Protein AF-A0A2V3IUQ5-F1 (afdb_monomer_lite)

InterPro domains:
  IPR003808 Fe-S metabolism associated domain, SufE-like [PF02657] (2-99)
  IPR004506 tRNA-specific 2-thiouridylase MnmA-like [TIGR00420] (130-486)
  IPR004506 tRNA-specific 2-thiouridylase MnmA-like [cd01998] (131-486)
  IPR014729 Rossmann-like alpha/beta/alpha sandwich fold [G3DSA:3.40.50.620] (118-335)
  IPR023382 tRNA-specific 2-thiouridylase MnmA-like, central domain superfamily [G3DSA:2.30.30.280] (337-398)
  IPR046884 tRNA-specific 2-thiouridylase MnmA-like, central domain [PF20259] (332-394)
  IPR046885 tRNA-specific 2-thiouridylase MnmA-like, C-terminal domain [PF20258] (426-486)
  IPR051305 tRNA-specific 2-thiouridylase MnmA [PTHR43052] (112-488)

Organism: NCBI:txid448386

Radius of gyration: 26.71 Å; chains: 1; bounding box: 62×70×72 Å

pLDDT: mean 83.71, std 16.13, range [29.08, 98.5]

Foldseek 3Di:
DDADDPVPDDPVQFQPLAPWGKGKDWDADPVQAIAIHIDTPDPVLVVLSVCCRVVRGRNHLVVLLPDDLVVVCVVPVVPVVDDPSVSSSSNSVSVVNNVVSVVVVVVVCVVVVPDPCVLCVPLQPQAAFEEEQAQQLALLSLLLVVSNVSSNYHYAYEHEDQADCPQCVVPDDDLRVNRVVSSCQSCVLVVHDYHYDYCNVQLCVFQVVVCLVCLLVLFHADSLLSCVAPPQLNPCCVPPLVVGQAYEYSAQWDWDADPVLFTWIFFAPALFRTCVQSVQAHARVSSSRYDHSCNPDYPVVSLVSCVVSVRPCSVPDDQDDDPHQRPHDPVVSNCSSVNWDKAFEAEQQQRDTQGIDRFSSVAAFLDQPPPPGPPASKTFFWAFSPRRYTYIYRVLVPPQQQQFKFKFFQWDFNVRADDPQANDAQGWDWWWKDQDDGSDTFTWIWGHHDRGMIMIGTPHHDSGNTANTKIWTHHPNGTTGHITGTDDWDDLVPGDPNVNVVDDPPTGIRGDRD

Secondary structure (DSSP, 8-state):
-PPPPGGG--GGGBPTT-SS-EEEEEEE-TTS-EEEEEEESSHHHHHHHHHHHHHHTT--HHHHHH--HHHHHHHH-HHHHS-HHHHHHHHHHHHHHHHHHHHHHHHHHHHHT-STHHHHSSSTT-TT-EEEEE--SSHHHHHHHHHHHHTT-EEEEEEEE---TTTSTTSS--HHHHHHHHHHHHHHHHT---EEEE-HHHHIIIIIHHHHHHHHTT----HHHHIIIIIIIIIHHHHTGGGSSEEE---SEEEEEPTTS-EEEEE-S-TTT--HHHHTT--HHHHTTEE-GGGGS-HHHHHHHHHHTT-TTTTPPPP-S-TTTTTS-HHHHHHHHH----EEEEETTT--EEEEES-GGG--TT--TT---SSS--EEEEEETTTTEEEEES-TT-TT----EEEEEEEEETTSS--TT-SSTT-EEEEEEESSSSS--EEEEEEE-SSS-EEEEESS--TT--TTSEEEEE-TTSEEEEEEEEE-PPPGGGS-HHHHHHS-TT---EE---

Structure (mmCIF, N/CA/C/O backbone):
data_AF-A0A2V3IUQ5-F1
#
_entry.id   AF-A0A2V3IUQ5-F1
#
loop_
_atom_site.group_PDB
_atom_site.id
_atom_site.type_symbol
_atom_site.label_atom_id
_atom_site.label_alt_id
_atom_site.label_comp_id
_atom_site.label_asym_id
_atom_site.label_entity_id
_atom_site.label_seq_id
_atom_site.pdbx_PDB_ins_code
_atom_site.Cartn_x
_atom_site.Cartn_y
_atom_site.Cartn_z
_atom_site.occupancy
_atom_site.B_iso_or_equiv
_atom_site.auth_seq_id
_atom_site.auth_comp_id
_atom_site.auth_asym_id
_atom_site.auth_atom_id
_atom_site.pdbx_PDB_model_num
ATOM 1 N N . MET A 1 1 ? 34.284 15.620 28.499 1.00 46.22 1 MET A N 1
ATOM 2 C CA . MET A 1 1 ? 33.491 15.633 27.248 1.00 46.22 1 MET A CA 1
ATOM 3 C C . MET A 1 1 ? 33.871 14.416 26.424 1.00 46.22 1 MET A C 1
ATOM 5 O O . MET A 1 1 ? 35.060 14.185 26.243 1.00 46.22 1 MET A O 1
ATOM 9 N N . LYS A 1 2 ? 32.903 13.603 25.987 1.00 46.12 2 LYS A N 1
ATOM 10 C CA . LYS A 1 2 ? 33.182 12.488 25.072 1.00 46.12 2 LYS A CA 1
ATOM 11 C C . LYS A 1 2 ? 33.269 13.049 23.652 1.00 46.12 2 LYS A C 1
ATOM 13 O O . LYS A 1 2 ? 32.348 13.726 23.212 1.00 46.12 2 LYS A O 1
ATOM 18 N N . SER A 1 3 ? 34.375 12.793 22.957 1.00 55.50 3 SER A N 1
ATOM 19 C CA . SER A 1 3 ? 34.417 12.956 21.501 1.00 55.50 3 SER A CA 1
ATOM 20 C C . SER A 1 3 ? 33.402 11.997 20.891 1.00 55.50 3 SER A C 1
ATOM 22 O O . SER A 1 3 ? 33.331 10.840 21.315 1.00 55.50 3 SER A O 1
ATOM 24 N N . MET A 1 4 ? 32.653 12.459 19.892 1.00 62.66 4 MET A N 1
ATOM 25 C CA . MET A 1 4 ? 31.835 11.571 19.074 1.00 62.66 4 MET A CA 1
ATOM 26 C C . MET A 1 4 ? 32.762 10.497 18.478 1.00 62.66 4 MET A C 1
ATOM 28 O O . MET A 1 4 ? 33.828 10.831 17.952 1.00 62.66 4 MET A O 1
ATOM 32 N N . ARG A 1 5 ? 32.424 9.216 18.655 1.00 58.38 5 ARG A N 1
ATOM 33 C CA . ARG A 1 5 ? 33.221 8.094 18.131 1.00 58.38 5 ARG A CA 1
ATOM 34 C C . ARG A 1 5 ? 32.883 7.914 16.650 1.00 58.38 5 ARG A C 1
ATOM 36 O O . ARG A 1 5 ? 31.742 8.142 16.265 1.00 58.38 5 ARG A O 1
ATOM 43 N N . GLU A 1 6 ? 33.834 7.498 15.816 1.00 55.84 6 GLU A N 1
ATOM 44 C CA . GLU A 1 6 ? 33.566 7.278 14.379 1.00 55.84 6 GLU A CA 1
ATOM 45 C C . GLU A 1 6 ? 32.411 6.285 14.144 1.00 55.84 6 GLU A C 1
ATOM 47 O O . GLU A 1 6 ? 31.639 6.433 13.203 1.00 55.84 6 GLU A O 1
ATOM 52 N N . GLU A 1 7 ? 32.213 5.346 15.068 1.00 50.06 7 GLU A N 1
ATOM 53 C CA . GLU A 1 7 ? 31.132 4.353 15.063 1.00 50.06 7 GLU A CA 1
ATOM 54 C C . GLU A 1 7 ? 29.715 4.944 15.235 1.00 50.06 7 GLU A C 1
ATOM 56 O O . GLU A 1 7 ? 28.735 4.272 14.920 1.00 50.06 7 GLU A O 1
ATOM 61 N N . SER A 1 8 ? 29.573 6.187 15.717 1.00 57.25 8 SER A N 1
ATOM 62 C CA . SER A 1 8 ? 28.279 6.883 15.842 1.00 57.25 8 SER A CA 1
ATOM 63 C C . SER A 1 8 ? 27.970 7.836 14.675 1.00 57.25 8 SER A C 1
ATOM 65 O O . SER A 1 8 ? 26.952 8.539 14.687 1.00 57.25 8 SER A O 1
ATOM 67 N N . LEU A 1 9 ? 28.808 7.839 13.631 1.00 70.56 9 LEU A N 1
ATOM 68 C CA . LEU A 1 9 ? 28.544 8.536 12.374 1.00 70.56 9 LEU A CA 1
ATOM 69 C C . LEU A 1 9 ? 27.510 7.754 11.552 1.00 70.56 9 LEU A C 1
ATOM 71 O O . LEU A 1 9 ? 27.766 6.655 11.069 1.00 70.56 9 LEU A O 1
ATOM 75 N N . SER A 1 10 ? 26.330 8.338 11.357 1.00 74.19 10 SER A N 1
ATOM 76 C CA . SER A 1 10 ? 25.265 7.777 10.528 1.00 74.19 10 SER A CA 1
ATOM 77 C C . SER A 1 10 ? 24.744 8.837 9.553 1.00 74.19 10 SER A C 1
ATOM 79 O O . SER A 1 10 ? 24.886 10.039 9.807 1.00 74.19 10 SER A O 1
ATOM 81 N N . PRO A 1 11 ? 24.072 8.441 8.456 1.00 72.69 11 PRO A N 1
ATOM 82 C CA . PRO A 1 11 ? 23.383 9.397 7.592 1.00 72.69 11 PRO A CA 1
ATOM 83 C C . PRO A 1 11 ? 22.365 10.264 8.350 1.00 72.69 11 PRO A C 1
ATOM 85 O O . PRO A 1 11 ? 22.169 11.422 7.996 1.00 72.69 11 PRO A O 1
ATOM 88 N N . SER A 1 12 ? 21.762 9.738 9.425 1.00 75.56 12 SER A N 1
ATOM 89 C CA . SER A 1 12 ? 20.798 10.462 10.262 1.00 75.56 12 SER A CA 1
ATOM 90 C C . SER A 1 12 ? 21.431 11.507 11.188 1.00 75.56 12 SER A C 1
ATOM 92 O O . SER A 1 12 ? 20.748 12.447 11.594 1.00 75.56 12 SER A O 1
ATOM 94 N N . SER A 1 13 ? 22.725 11.408 11.511 1.00 82.06 13 SER A N 1
ATOM 95 C CA . SER A 1 13 ? 23.429 12.428 12.300 1.00 82.06 13 SER A CA 1
ATOM 96 C C . SER A 1 13 ? 24.030 13.552 11.452 1.00 82.06 13 SER A C 1
ATOM 98 O O . SER A 1 13 ? 24.544 14.508 12.021 1.00 82.06 13 SER A O 1
ATOM 100 N N . ARG A 1 14 ? 23.945 13.488 10.115 1.00 86.56 14 ARG A N 1
ATOM 101 C CA . ARG A 1 14 ? 24.527 14.491 9.209 1.00 86.56 14 ARG A CA 1
ATOM 102 C C . ARG A 1 14 ? 23.752 15.816 9.235 1.00 86.56 14 ARG A C 1
ATOM 104 O O . ARG A 1 14 ? 22.527 15.827 9.154 1.00 86.56 14 ARG A O 1
ATOM 111 N N . VAL A 1 15 ? 24.482 16.930 9.281 1.00 84.38 15 VAL A N 1
ATOM 112 C CA . VAL A 1 15 ? 23.936 18.292 9.195 1.00 84.38 15 VAL A CA 1
ATOM 113 C C . VAL A 1 15 ? 23.820 18.703 7.718 1.00 84.38 15 VAL A C 1
ATOM 115 O O . VAL A 1 15 ? 24.838 18.745 7.019 1.00 84.38 15 VAL A O 1
ATOM 118 N N . PRO A 1 16 ? 22.610 18.992 7.203 1.00 80.19 16 PRO A N 1
ATOM 119 C CA . PRO A 1 16 ? 22.432 19.457 5.829 1.00 80.19 16 PRO A CA 1
ATOM 120 C C . PRO A 1 16 ? 22.891 20.915 5.672 1.00 80.19 16 PRO A C 1
ATOM 122 O O . PRO A 1 16 ? 22.791 21.708 6.602 1.00 80.19 16 PRO A O 1
ATOM 125 N N . GLY A 1 17 ? 23.370 21.285 4.481 1.00 75.38 17 GLY A N 1
ATOM 126 C CA . GLY A 1 17 ? 23.761 22.670 4.165 1.00 75.38 17 GLY A CA 1
ATOM 127 C C . GLY A 1 17 ? 25.187 23.065 4.571 1.00 75.38 17 GLY A C 1
ATOM 128 O O . GLY A 1 17 ? 25.632 24.160 4.237 1.00 75.38 17 GLY A O 1
ATOM 129 N N . CYS A 1 18 ? 25.940 22.176 5.224 1.00 76.62 18 CYS A N 1
ATOM 130 C CA . CYS A 1 18 ? 27.370 22.366 5.461 1.00 76.62 18 CYS A CA 1
ATOM 131 C C . CYS A 1 18 ? 28.194 21.911 4.245 1.00 76.62 18 CYS A C 1
ATOM 133 O O . CYS A 1 18 ? 27.995 20.810 3.733 1.00 76.62 18 CYS A O 1
ATOM 135 N N . THR A 1 19 ? 29.162 22.726 3.811 1.00 77.25 19 THR A N 1
ATOM 136 C CA . THR A 1 19 ? 30.163 22.313 2.806 1.00 77.25 19 THR A CA 1
ATOM 137 C C . THR A 1 19 ? 31.063 21.192 3.338 1.00 77.25 19 THR A C 1
ATOM 139 O O . THR A 1 19 ? 31.490 20.327 2.581 1.00 77.25 19 THR A O 1
ATOM 142 N N . SER A 1 20 ? 31.345 21.205 4.644 1.00 80.69 20 SER A N 1
ATOM 143 C CA . SER A 1 20 ? 32.075 20.159 5.366 1.00 80.69 20 SER A CA 1
ATOM 144 C C . SER A 1 20 ? 31.164 18.993 5.752 1.00 80.69 20 SER A C 1
ATOM 146 O O . SER A 1 20 ? 29.973 19.194 6.008 1.00 80.69 20 SER A O 1
ATOM 148 N N . VAL A 1 21 ? 31.716 17.782 5.869 1.00 85.12 21 VAL A N 1
ATOM 149 C CA . VAL A 1 21 ? 30.995 16.658 6.476 1.00 85.12 21 VAL A CA 1
ATOM 150 C C . VAL A 1 21 ? 30.897 16.925 7.974 1.00 85.12 21 VAL A C 1
ATOM 152 O O . VAL A 1 21 ? 31.857 16.767 8.730 1.00 85.12 21 VAL A O 1
ATOM 155 N N . THR A 1 22 ? 29.722 17.385 8.392 1.00 84.81 22 THR A N 1
ATOM 156 C CA . THR A 1 22 ? 29.417 17.740 9.776 1.00 84.81 22 THR A CA 1
ATOM 157 C C . THR A 1 22 ? 28.297 16.852 10.297 1.00 84.81 22 THR A C 1
ATOM 159 O O . THR A 1 22 ? 27.279 16.659 9.632 1.00 84.81 22 THR A O 1
ATOM 162 N N . HIS A 1 23 ? 28.496 16.312 11.491 1.00 85.69 23 HIS A N 1
ATOM 163 C CA . HIS A 1 23 ? 27.546 15.474 12.198 1.00 85.69 23 HIS A CA 1
ATOM 164 C C . HIS A 1 23 ? 27.244 16.066 13.569 1.00 85.69 23 HIS A C 1
ATOM 166 O O . HIS A 1 23 ? 28.120 16.624 14.232 1.00 85.69 23 HIS A O 1
ATOM 172 N N . LEU A 1 24 ? 25.996 15.914 13.986 1.00 88.25 24 LEU A N 1
ATOM 173 C CA . LEU A 1 24 ? 25.467 16.413 15.239 1.00 88.25 24 LEU A CA 1
ATOM 174 C C . LEU A 1 24 ? 24.550 15.348 15.837 1.00 88.25 24 LEU A C 1
ATOM 176 O O . LEU A 1 24 ? 23.754 14.733 15.129 1.00 88.25 24 LEU A O 1
ATOM 180 N N . ILE A 1 25 ? 24.634 15.136 17.142 1.00 84.31 25 ILE A N 1
ATOM 181 C CA . ILE A 1 25 ? 23.712 14.323 17.931 1.00 84.31 25 ILE A CA 1
ATOM 182 C C . ILE A 1 25 ? 23.273 15.184 19.109 1.00 84.31 25 ILE A C 1
ATOM 184 O O . ILE A 1 25 ? 24.100 15.790 19.783 1.00 84.31 25 ILE A O 1
ATOM 188 N N . VAL A 1 26 ? 21.965 15.234 19.340 1.00 87.50 26 VAL A N 1
ATOM 189 C CA . VAL A 1 26 ? 21.362 15.986 20.441 1.00 87.50 26 VAL A CA 1
ATOM 190 C C . VAL A 1 26 ? 20.497 15.015 21.233 1.00 87.50 26 VAL A C 1
ATOM 192 O O . VAL A 1 26 ? 19.720 14.266 20.637 1.00 87.50 26 VAL A O 1
ATOM 195 N N . LYS A 1 27 ? 20.663 14.992 22.554 1.00 87.25 27 LYS A N 1
ATOM 196 C CA . LYS A 1 27 ? 19.913 14.148 23.496 1.00 87.25 27 LYS A CA 1
ATOM 197 C C . LYS A 1 27 ? 19.502 14.976 24.713 1.00 87.25 27 LYS A C 1
ATOM 199 O O . LYS A 1 27 ? 20.004 16.080 24.898 1.00 87.25 27 LYS A O 1
ATOM 204 N N . LEU A 1 28 ? 18.611 14.437 25.539 1.00 83.31 28 LEU A N 1
ATOM 205 C CA . LEU A 1 28 ? 18.339 14.963 26.877 1.00 83.31 28 LEU A CA 1
ATOM 206 C C . LEU A 1 28 ? 19.015 14.064 27.913 1.00 83.31 28 LEU A C 1
ATOM 208 O O . LEU A 1 28 ? 18.973 12.838 27.779 1.00 83.31 28 LEU A O 1
ATOM 212 N N . ASN A 1 29 ? 19.639 14.666 28.923 1.00 80.31 29 ASN A N 1
ATOM 213 C CA . ASN A 1 29 ? 20.117 13.940 30.096 1.00 80.31 29 ASN A CA 1
ATOM 214 C C . ASN A 1 29 ? 18.973 13.689 31.099 1.00 80.31 29 ASN A C 1
ATOM 216 O O . ASN A 1 29 ? 17.823 14.072 30.873 1.00 80.31 29 ASN A O 1
ATOM 220 N N . GLN A 1 30 ? 19.298 13.041 32.220 1.00 75.00 30 GLN A N 1
ATOM 221 C CA . GLN A 1 30 ? 18.337 12.730 33.287 1.00 75.00 30 GLN A CA 1
ATOM 222 C C . GLN A 1 30 ? 17.700 13.986 33.911 1.00 75.00 30 GLN A C 1
ATOM 224 O O . GLN A 1 30 ? 16.553 13.930 34.341 1.00 75.00 30 GLN A O 1
ATOM 229 N N . ASP A 1 31 ? 18.398 15.123 33.865 1.00 77.75 31 ASP A N 1
ATOM 230 C CA . ASP A 1 31 ? 17.940 16.419 34.381 1.00 77.75 31 ASP A CA 1
ATOM 231 C C . ASP A 1 31 ? 17.180 17.250 33.331 1.00 77.75 31 ASP A C 1
ATOM 233 O O . ASP A 1 31 ? 16.926 18.435 33.534 1.00 77.75 31 ASP A O 1
ATOM 237 N N . ASN A 1 32 ? 16.795 16.648 32.196 1.00 75.62 32 ASN A N 1
ATOM 238 C CA . ASN A 1 32 ? 16.107 17.321 31.088 1.00 75.62 32 ASN A CA 1
ATOM 239 C C . ASN A 1 32 ? 16.899 18.455 30.412 1.00 75.62 32 ASN A C 1
ATOM 241 O O . ASN A 1 32 ? 16.319 19.271 29.689 1.00 75.62 32 ASN A O 1
ATOM 245 N N . CYS A 1 33 ? 18.213 18.475 30.591 1.00 84.25 33 CYS A N 1
ATOM 246 C CA . CYS A 1 33 ? 19.106 19.394 29.912 1.00 84.25 33 CYS A CA 1
ATOM 247 C C . CYS A 1 33 ? 19.687 18.769 28.640 1.00 84.25 33 CYS A C 1
ATOM 249 O O . CYS A 1 33 ? 19.825 17.548 28.518 1.00 84.25 33 CYS A O 1
ATOM 251 N N . ILE A 1 34 ? 20.061 19.616 27.684 1.00 87.44 34 ILE A N 1
ATOM 252 C CA . ILE A 1 34 ? 20.559 19.172 26.384 1.00 87.44 34 ILE A CA 1
ATOM 253 C C . ILE A 1 34 ? 21.988 18.618 26.490 1.00 87.44 34 ILE A C 1
ATOM 255 O O . ILE A 1 34 ? 22.902 19.276 26.985 1.00 87.44 34 ILE A O 1
ATOM 259 N N . GLU A 1 35 ? 22.217 17.434 25.927 1.00 87.88 35 GLU A N 1
ATOM 260 C CA . GLU A 1 35 ? 23.543 16.900 25.627 1.00 87.88 35 GLU A CA 1
ATOM 261 C C . GLU A 1 35 ? 23.806 16.944 24.123 1.00 87.88 35 GLU A C 1
ATOM 263 O O . GLU A 1 35 ? 22.976 16.513 23.323 1.00 87.88 35 GLU A O 1
ATOM 268 N N . ILE A 1 36 ? 24.976 17.458 23.740 1.00 87.44 36 ILE A N 1
ATOM 269 C CA . ILE A 1 36 ? 25.364 17.672 22.348 1.00 87.44 36 ILE A CA 1
ATOM 270 C C . ILE A 1 36 ? 26.665 16.920 22.110 1.00 87.44 36 ILE A C 1
ATOM 272 O O . ILE A 1 36 ? 27.656 17.144 22.805 1.00 87.44 36 ILE A O 1
ATOM 276 N N . GLU A 1 37 ? 26.668 16.063 21.100 1.00 87.38 37 GLU A N 1
ATOM 277 C CA . GLU A 1 37 ? 27.880 15.490 20.528 1.00 87.38 37 GLU A CA 1
ATOM 278 C C . GLU A 1 37 ? 27.982 15.942 19.075 1.00 87.38 37 GLU A C 1
ATOM 280 O O . GLU A 1 37 ? 26.983 16.008 18.357 1.00 87.38 37 GLU A O 1
ATOM 285 N N . GLY A 1 38 ? 29.187 16.275 18.630 1.00 84.69 38 GLY A N 1
ATOM 286 C CA . GLY A 1 38 ? 29.388 16.806 17.295 1.00 84.69 38 GLY A CA 1
ATOM 287 C C . GLY A 1 38 ? 30.734 16.413 16.711 1.00 84.69 38 GLY A C 1
ATOM 288 O O . GLY A 1 38 ? 31.726 16.278 17.428 1.00 84.69 38 GLY A O 1
ATOM 289 N N . TYR A 1 39 ? 30.764 16.251 15.393 1.00 86.50 39 TYR A N 1
ATOM 290 C CA . TYR A 1 39 ? 31.968 15.982 14.618 1.00 86.50 39 TYR A CA 1
ATOM 291 C C . TYR A 1 39 ? 31.963 16.799 13.329 1.00 86.50 39 TYR A C 1
ATOM 293 O O . TYR A 1 39 ? 30.921 16.989 12.705 1.00 86.50 39 TYR A O 1
ATOM 301 N N . SER A 1 40 ? 33.136 17.246 12.887 1.00 84.50 40 SER A N 1
ATOM 302 C CA . SER A 1 40 ? 33.307 17.739 11.523 1.00 84.50 40 SER A CA 1
ATOM 303 C C . SER A 1 40 ? 34.688 17.385 10.986 1.00 84.50 40 SER A C 1
ATOM 305 O O . SER A 1 40 ? 35.680 17.457 11.709 1.00 84.50 40 SER A O 1
ATOM 307 N N . ASP A 1 41 ? 34.773 17.062 9.701 1.00 82.44 41 ASP A N 1
ATOM 308 C CA . ASP A 1 41 ? 36.044 16.856 9.000 1.00 82.44 41 ASP A CA 1
ATOM 309 C C . ASP A 1 41 ? 36.868 18.159 8.861 1.00 82.44 41 ASP A C 1
ATOM 311 O O . ASP A 1 41 ? 38.096 18.134 8.983 1.00 82.44 41 ASP A O 1
ATOM 315 N N . ALA A 1 42 ? 36.221 19.323 8.738 1.00 82.31 42 ALA A N 1
ATOM 316 C CA . ALA A 1 42 ? 36.876 20.627 8.607 1.00 82.31 42 ALA A CA 1
ATOM 317 C C . ALA A 1 42 ? 37.276 21.270 9.953 1.00 82.31 42 ALA A C 1
ATOM 319 O O . ALA A 1 42 ? 36.481 21.353 10.890 1.00 82.31 42 ALA A O 1
ATOM 320 N N . ARG A 1 43 ? 38.506 21.806 10.037 1.00 79.75 43 ARG A N 1
ATOM 321 C CA . ARG A 1 43 ? 39.077 22.400 11.271 1.00 79.75 43 ARG A CA 1
ATOM 322 C C . ARG A 1 43 ? 38.272 23.589 11.813 1.00 79.75 43 ARG A C 1
ATOM 324 O O . ARG A 1 43 ? 38.042 23.663 13.013 1.00 79.75 43 ARG A O 1
ATOM 331 N N . ILE A 1 44 ? 37.823 24.491 10.939 1.00 78.12 44 ILE A N 1
ATOM 332 C CA . ILE A 1 44 ? 37.037 25.671 11.343 1.00 78.12 44 ILE A CA 1
ATOM 333 C C . ILE A 1 44 ? 35.636 25.244 11.795 1.00 78.12 44 ILE A C 1
ATOM 335 O O . ILE A 1 44 ? 35.192 25.657 12.861 1.00 78.12 44 ILE A O 1
ATOM 339 N N . SER A 1 45 ? 34.975 24.355 11.045 1.00 80.44 45 SER A N 1
ATOM 340 C CA . SER A 1 45 ? 33.665 23.808 11.420 1.00 80.44 45 SER A CA 1
ATOM 341 C C . SER A 1 45 ? 33.708 23.076 12.764 1.00 80.44 45 SER A C 1
ATOM 343 O O . SER A 1 45 ? 32.772 23.205 13.545 1.00 80.44 45 SER A O 1
ATOM 345 N N . ARG A 1 46 ? 34.808 22.375 13.087 1.00 81.75 46 ARG A N 1
ATOM 346 C CA . ARG A 1 46 ? 35.034 21.810 14.431 1.00 81.75 46 ARG A CA 1
ATOM 347 C C . ARG A 1 46 ? 35.083 22.882 15.518 1.00 81.75 46 ARG A C 1
ATOM 349 O O . ARG A 1 46 ? 34.473 22.690 16.563 1.00 81.75 46 ARG A O 1
ATOM 356 N N . GLY A 1 47 ? 35.779 23.994 15.276 1.00 80.56 47 GLY A N 1
ATOM 357 C CA . GLY A 1 47 ? 35.840 25.120 16.214 1.00 80.56 47 GLY A CA 1
ATOM 358 C C . GLY A 1 47 ? 34.472 25.767 16.446 1.00 80.56 47 GLY A C 1
ATOM 359 O O . GLY A 1 47 ? 34.074 25.975 17.586 1.00 80.56 47 GLY A O 1
ATOM 360 N N . LEU A 1 48 ? 33.709 26.003 15.375 1.00 78.62 48 LEU A N 1
ATOM 361 C CA . LEU A 1 48 ? 32.351 26.556 15.468 1.00 78.62 48 LEU A CA 1
ATOM 362 C C . LEU A 1 48 ? 31.385 25.600 16.179 1.00 78.62 48 LEU A C 1
ATOM 364 O O . LEU A 1 48 ? 30.583 26.017 17.007 1.00 78.62 48 LEU A O 1
ATOM 368 N N . LEU A 1 49 ? 31.491 24.300 15.903 1.00 81.44 49 LEU A N 1
ATOM 369 C CA . LEU A 1 49 ? 30.717 23.272 16.589 1.00 81.44 49 LEU A CA 1
ATOM 370 C C . LEU A 1 49 ? 31.054 23.212 18.084 1.00 81.44 49 LEU A C 1
ATOM 372 O O . LEU A 1 49 ? 30.154 23.046 18.902 1.00 81.44 49 LEU A O 1
ATOM 376 N N . ALA A 1 50 ? 32.324 23.409 18.450 1.00 81.12 50 ALA A N 1
ATOM 377 C CA . ALA A 1 50 ? 32.741 23.482 19.845 1.00 81.12 50 ALA A CA 1
ATOM 378 C C . ALA A 1 50 ? 32.098 24.664 20.588 1.00 81.12 50 ALA A C 1
ATOM 380 O O . ALA A 1 50 ? 31.778 24.500 21.758 1.00 81.12 50 ALA A O 1
ATOM 381 N N . LEU A 1 51 ? 31.831 25.801 19.931 1.00 80.06 51 LEU A N 1
ATOM 382 C CA . LEU A 1 51 ? 31.108 26.920 20.557 1.00 80.06 51 LEU A CA 1
ATOM 383 C C . LEU A 1 51 ? 29.695 26.512 20.983 1.00 80.06 51 LEU A C 1
ATOM 385 O O . LEU A 1 51 ? 29.290 26.801 22.103 1.00 80.06 51 LEU A O 1
ATOM 389 N N . PHE A 1 52 ? 28.966 25.787 20.132 1.00 82.50 52 PHE A N 1
ATOM 390 C CA . PHE A 1 52 ? 27.628 25.302 20.477 1.00 82.50 52 PHE A CA 1
ATOM 391 C C . PHE A 1 52 ? 27.659 24.178 21.505 1.00 82.50 52 PHE A C 1
ATOM 393 O O . PHE A 1 52 ? 26.846 24.167 22.423 1.00 82.50 52 PHE A O 1
ATOM 400 N N . VAL A 1 53 ? 28.608 23.246 21.385 1.00 80.31 53 VAL A N 1
ATOM 401 C CA . VAL A 1 53 ? 28.764 22.183 22.381 1.00 80.31 53 VAL A CA 1
ATOM 402 C C . VAL A 1 53 ? 29.145 22.780 23.734 1.00 80.31 53 VAL A C 1
ATOM 404 O O . VAL A 1 53 ? 28.619 22.344 24.737 1.00 80.31 53 VAL A O 1
ATOM 407 N N . ILE A 1 54 ? 30.020 23.779 23.814 1.00 80.50 54 ILE A N 1
ATOM 408 C CA . ILE A 1 54 ? 30.396 24.376 25.104 1.00 80.50 54 ILE A CA 1
ATOM 409 C C . ILE A 1 54 ? 29.275 25.277 25.634 1.00 80.50 54 ILE A C 1
ATOM 411 O O . ILE A 1 54 ? 28.963 25.219 26.818 1.00 80.50 54 ILE A O 1
ATOM 415 N N . GLY A 1 55 ? 28.670 26.090 24.767 1.00 80.38 55 GLY A N 1
ATOM 416 C CA . GLY A 1 55 ? 27.705 27.115 25.161 1.00 80.38 55 GLY A CA 1
ATOM 417 C C . GLY A 1 55 ? 26.296 26.601 25.445 1.00 80.38 55 GLY A C 1
ATOM 418 O O . GLY A 1 55 ? 25.588 27.231 26.219 1.00 80.38 55 GLY A O 1
ATOM 419 N N . LEU A 1 56 ? 25.882 25.482 24.838 1.00 83.50 56 LEU A N 1
ATOM 420 C CA . LEU A 1 56 ? 24.515 24.948 24.960 1.00 83.50 56 LEU A CA 1
ATOM 421 C C . LEU A 1 56 ? 24.447 23.581 25.640 1.00 83.50 56 LEU A C 1
ATOM 423 O O . LEU A 1 56 ? 23.356 23.056 25.876 1.00 83.50 56 LEU A O 1
ATOM 427 N N . HIS A 1 57 ? 25.591 22.977 25.962 1.00 80.81 57 HIS A N 1
ATOM 428 C CA . HIS A 1 57 ? 25.594 21.743 26.731 1.00 80.81 57 HIS A CA 1
ATOM 429 C C . HIS A 1 57 ? 25.103 22.009 28.149 1.00 80.81 57 HIS A C 1
ATOM 431 O O . HIS A 1 57 ? 25.593 22.892 28.845 1.00 80.81 57 HIS A O 1
ATOM 437 N N . ARG A 1 58 ? 24.140 21.190 28.570 1.00 82.31 58 ARG A N 1
ATOM 438 C CA . ARG A 1 58 ? 23.399 21.284 29.829 1.00 82.31 58 ARG A CA 1
ATOM 439 C C . ARG A 1 58 ? 22.469 22.497 29.959 1.00 82.31 58 ARG A C 1
ATOM 441 O O . ARG A 1 58 ? 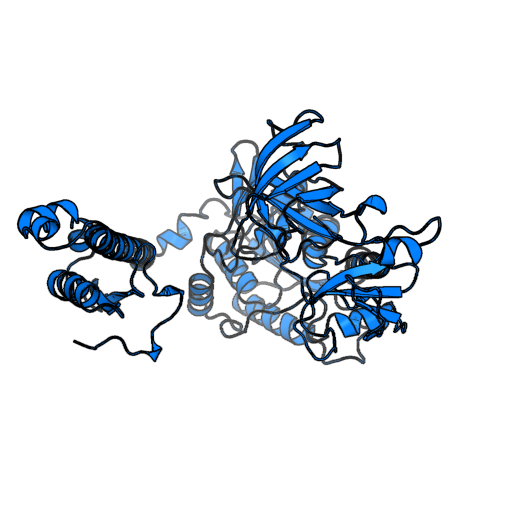21.927 22.705 31.041 1.00 82.31 58 ARG A O 1
ATOM 448 N N . CYS A 1 59 ? 22.212 23.239 28.883 1.00 86.31 59 CYS A N 1
ATOM 449 C CA . CYS A 1 59 ? 21.148 24.244 28.868 1.00 86.31 59 CYS A CA 1
ATOM 450 C C . CYS A 1 59 ? 19.759 23.595 28.804 1.00 86.31 59 CYS A C 1
ATOM 452 O O . CYS A 1 59 ? 19.611 22.441 28.376 1.00 86.31 59 CYS A O 1
ATOM 454 N N . SER A 1 60 ? 18.740 24.357 29.210 1.00 87.25 60 SER A N 1
ATOM 455 C CA . SER A 1 60 ? 17.347 23.968 29.007 1.00 87.25 60 SER A CA 1
ATOM 456 C C . SER A 1 60 ? 17.001 23.957 27.513 1.00 87.25 60 SER A C 1
ATOM 458 O O . SER A 1 60 ? 17.667 24.594 26.689 1.00 87.25 60 SER A O 1
ATOM 460 N N . THR A 1 61 ? 15.951 23.222 27.146 1.00 85.44 61 THR A N 1
ATOM 461 C CA . THR A 1 61 ? 15.465 23.190 25.761 1.00 85.44 61 THR A CA 1
ATOM 462 C C . THR A 1 61 ? 14.982 24.561 25.297 1.00 85.44 61 THR A C 1
ATOM 464 O O . THR A 1 61 ? 15.289 24.962 24.176 1.00 85.44 61 THR A O 1
ATOM 467 N N . GLU A 1 62 ? 14.335 25.313 26.186 1.00 85.50 62 GLU A N 1
ATOM 468 C CA . GLU A 1 62 ? 13.872 26.675 25.934 1.00 85.50 62 GLU A CA 1
ATOM 469 C C . GLU A 1 62 ? 15.038 27.626 25.621 1.00 85.50 62 GLU A C 1
ATOM 471 O O . GLU A 1 62 ? 14.992 28.361 24.633 1.00 85.50 62 GLU A O 1
ATOM 476 N N . ASP A 1 63 ? 16.117 27.568 26.404 1.00 84.62 63 ASP A N 1
ATOM 477 C CA . ASP A 1 63 ? 17.279 28.440 26.208 1.00 84.62 63 ASP A CA 1
ATOM 478 C C . ASP A 1 63 ? 18.002 28.134 24.895 1.00 84.62 63 ASP A C 1
ATOM 480 O O . ASP A 1 63 ? 18.377 29.049 24.165 1.00 84.62 63 ASP A O 1
ATOM 484 N N . ALA A 1 64 ? 18.137 26.856 24.528 1.00 86.06 64 ALA A N 1
ATOM 485 C CA . ALA A 1 64 ? 18.759 26.475 23.258 1.00 86.06 64 ALA A CA 1
ATOM 486 C C . ALA A 1 64 ? 17.936 26.898 22.027 1.00 86.06 64 ALA A C 1
ATOM 488 O O . ALA A 1 64 ? 18.499 27.131 20.951 1.00 86.06 64 ALA A O 1
ATOM 489 N N . LEU A 1 65 ? 16.610 27.005 22.162 1.00 87.75 65 LEU A N 1
ATOM 490 C CA . LEU A 1 65 ? 15.722 27.465 21.092 1.00 87.75 65 LEU A CA 1
ATOM 491 C C . LEU A 1 65 ? 15.698 28.987 20.928 1.00 87.75 65 LEU A C 1
ATOM 493 O O . LEU A 1 65 ? 15.340 29.449 19.846 1.00 87.75 65 LEU A O 1
ATOM 497 N N . LYS A 1 66 ? 16.100 29.745 21.954 1.00 88.38 66 LYS A N 1
ATOM 498 C CA . LYS A 1 66 ? 16.198 31.214 21.912 1.00 88.38 66 LYS A CA 1
ATOM 499 C C . LYS A 1 66 ? 17.464 31.727 21.227 1.00 88.38 66 LYS A C 1
ATOM 501 O O . LYS A 1 66 ? 17.512 32.891 20.858 1.00 88.38 66 LYS A O 1
ATOM 506 N N . VAL A 1 67 ? 18.481 30.883 21.053 1.00 85.00 67 VAL A N 1
ATOM 507 C CA . VAL A 1 67 ? 19.751 31.289 20.435 1.00 85.00 67 VAL A CA 1
ATOM 508 C C . VAL A 1 67 ? 19.546 31.659 18.968 1.00 85.00 67 VAL A C 1
ATOM 510 O O . VAL A 1 67 ? 19.083 30.834 18.176 1.00 85.00 67 VAL A O 1
ATOM 513 N N . ASP A 1 68 ? 19.974 32.858 18.584 1.00 83.25 68 ASP A N 1
ATOM 514 C CA . ASP A 1 68 ? 19.991 33.310 17.195 1.00 83.25 68 ASP A CA 1
ATOM 515 C C . ASP A 1 68 ? 21.430 33.329 16.646 1.00 83.25 68 ASP A C 1
ATOM 517 O O . ASP A 1 68 ? 22.361 33.865 17.254 1.00 83.25 68 ASP A O 1
ATOM 521 N N . ALA A 1 69 ? 21.631 32.729 15.468 1.00 79.88 69 ALA A N 1
ATOM 522 C CA . ALA A 1 69 ? 22.930 32.736 14.799 1.00 79.88 69 ALA A CA 1
ATOM 523 C C . ALA A 1 69 ? 23.368 34.153 14.397 1.00 79.88 69 ALA A C 1
ATOM 525 O O . ALA A 1 69 ? 24.561 34.437 14.410 1.00 79.88 69 ALA A O 1
ATOM 526 N N . SER A 1 70 ? 22.435 35.032 14.028 1.00 78.00 70 SER A N 1
ATOM 527 C CA . SER A 1 70 ? 22.717 36.415 13.637 1.00 78.00 70 SER A CA 1
ATOM 528 C C . SER A 1 70 ? 23.207 37.259 14.814 1.00 78.00 70 SER A C 1
ATOM 530 O O . SER A 1 70 ? 24.190 37.982 14.662 1.00 78.00 70 SER A O 1
ATOM 532 N N . GLU A 1 71 ? 22.618 37.089 15.999 1.00 80.00 71 GLU A N 1
ATOM 533 C CA . GLU A 1 71 ? 23.073 37.741 17.232 1.00 80.00 71 GLU A CA 1
ATOM 534 C C . GLU A 1 71 ? 24.463 37.245 17.644 1.00 80.00 71 GLU A C 1
ATOM 536 O O . GLU A 1 71 ? 25.346 38.043 17.963 1.00 80.00 71 GLU A O 1
ATOM 541 N N . LEU A 1 72 ? 24.703 35.932 17.550 1.00 75.94 72 LEU A N 1
ATOM 542 C CA . LEU A 1 72 ? 26.011 35.344 17.842 1.00 75.94 72 LEU A CA 1
ATOM 543 C C . LEU A 1 72 ? 27.093 35.836 16.869 1.00 75.94 72 LEU A C 1
ATOM 545 O O . LEU A 1 72 ? 28.228 36.085 17.275 1.00 75.94 72 LEU A O 1
ATOM 549 N N . LEU A 1 73 ? 26.754 36.012 15.591 1.00 74.94 73 LEU A N 1
ATOM 550 C CA . LEU A 1 73 ? 27.663 36.563 14.582 1.00 74.94 73 LEU A CA 1
ATOM 551 C C . LEU A 1 73 ? 27.949 38.052 14.813 1.00 74.94 73 LEU A C 1
ATOM 553 O O . LEU A 1 73 ? 29.100 38.466 14.674 1.00 74.94 73 LEU A O 1
ATOM 557 N N . ALA A 1 74 ? 26.940 38.837 15.201 1.00 76.12 74 ALA A N 1
ATOM 558 C CA . ALA A 1 74 ? 27.100 40.252 15.530 1.00 76.12 74 ALA A CA 1
ATOM 559 C C . ALA A 1 74 ? 27.973 40.462 16.780 1.00 76.12 74 ALA A C 1
ATOM 561 O O . ALA A 1 74 ? 28.791 41.376 16.816 1.00 76.12 74 ALA A O 1
ATOM 562 N N . ALA A 1 75 ? 27.856 39.581 17.778 1.00 75.75 75 ALA A N 1
ATOM 563 C CA . ALA A 1 75 ? 28.594 39.680 19.037 1.00 75.75 75 ALA A CA 1
ATOM 564 C C . ALA A 1 75 ? 30.075 39.258 18.952 1.00 75.75 75 ALA A C 1
ATOM 566 O O . ALA A 1 75 ? 30.838 39.515 19.880 1.00 75.75 75 ALA A O 1
ATOM 567 N N . THR A 1 76 ? 30.493 38.579 17.878 1.00 72.56 76 THR A N 1
ATOM 568 C CA . THR A 1 76 ? 31.801 37.893 17.814 1.00 72.56 76 THR A CA 1
ATOM 569 C C . THR A 1 76 ? 32.746 38.418 16.734 1.00 72.56 76 THR A C 1
ATOM 571 O O . THR A 1 76 ? 33.861 37.910 16.629 1.00 72.56 76 THR A O 1
ATOM 574 N N . ALA A 1 77 ? 32.315 39.380 15.905 1.00 72.56 77 ALA A N 1
ATOM 575 C CA . ALA A 1 77 ? 33.042 39.859 14.714 1.00 72.56 77 ALA A CA 1
ATOM 576 C C . ALA A 1 77 ? 33.511 38.734 13.755 1.00 72.56 77 ALA A C 1
ATOM 578 O O . ALA A 1 77 ? 34.312 38.949 12.843 1.00 72.56 77 ALA A O 1
ATOM 579 N N . LEU A 1 78 ? 32.970 37.517 13.911 1.00 73.31 78 LEU A N 1
ATOM 580 C CA . LEU A 1 78 ? 33.259 36.355 13.071 1.00 73.31 78 LEU A CA 1
ATOM 581 C C . LEU A 1 78 ? 33.060 36.651 11.571 1.00 73.31 78 LEU A C 1
ATOM 583 O O . LEU A 1 78 ? 33.923 36.241 10.790 1.00 73.31 78 LEU A O 1
ATOM 587 N N . PRO A 1 79 ? 32.006 37.378 11.136 1.00 73.50 79 PRO A N 1
ATOM 588 C CA . PRO A 1 79 ? 31.792 37.680 9.720 1.00 73.50 79 PRO A CA 1
ATOM 589 C C . PRO A 1 79 ? 32.940 38.417 9.023 1.00 73.50 79 PRO A C 1
ATOM 591 O O . PRO A 1 79 ? 33.114 38.261 7.818 1.00 73.50 79 PRO A O 1
ATOM 594 N N . GLU A 1 80 ? 33.740 39.182 9.766 1.00 76.81 80 GLU A N 1
ATOM 595 C CA . GLU A 1 80 ? 34.878 39.933 9.222 1.00 76.81 80 GLU A CA 1
ATOM 596 C C . GLU A 1 80 ? 36.105 39.035 8.999 1.00 76.81 80 GLU A C 1
ATOM 598 O O . GLU A 1 80 ? 36.989 39.356 8.208 1.00 76.81 80 GLU A O 1
ATOM 603 N N . THR A 1 81 ? 36.145 37.873 9.663 1.00 68.94 81 THR A N 1
ATOM 604 C CA . THR A 1 81 ? 37.310 36.973 9.679 1.00 68.94 81 THR A CA 1
ATOM 605 C C . THR A 1 81 ? 37.083 35.683 8.881 1.00 68.94 81 THR A C 1
ATOM 607 O O . THR A 1 81 ? 38.033 35.077 8.377 1.00 68.94 81 THR A O 1
ATOM 610 N N . ILE A 1 82 ? 35.831 35.226 8.737 1.00 72.75 82 ILE A N 1
ATOM 611 C CA . ILE A 1 82 ? 35.486 33.993 8.014 1.00 72.75 82 ILE A CA 1
ATOM 612 C C . ILE A 1 82 ? 34.567 34.257 6.813 1.00 72.75 82 ILE A C 1
ATOM 614 O O . ILE A 1 82 ? 33.548 34.920 6.910 1.00 72.75 82 ILE A O 1
ATOM 618 N N . GLY A 1 83 ? 34.917 33.678 5.660 1.00 71.25 83 GLY A N 1
ATOM 619 C CA . GLY A 1 83 ? 34.148 33.829 4.418 1.00 71.25 83 GLY A CA 1
ATOM 620 C C . GLY A 1 83 ? 32.688 33.356 4.504 1.00 71.25 83 GLY A C 1
ATOM 621 O O . GLY A 1 83 ? 32.358 32.447 5.267 1.00 71.25 83 GLY A O 1
ATOM 622 N N . SER A 1 84 ? 31.832 33.938 3.658 1.00 68.81 84 SER A N 1
ATOM 623 C CA . SER A 1 84 ? 30.365 33.797 3.670 1.00 68.81 84 SER A CA 1
ATOM 624 C C . SER A 1 84 ? 29.847 32.354 3.689 1.00 68.81 84 SER A C 1
ATOM 626 O O . SER A 1 84 ? 28.928 32.046 4.443 1.00 68.81 84 SER A O 1
ATOM 628 N N . SER A 1 85 ? 30.474 31.434 2.950 1.00 66.25 85 SER A N 1
ATOM 629 C CA . SER A 1 85 ? 30.097 30.010 2.945 1.00 66.25 85 SER A CA 1
ATOM 630 C C . SER A 1 85 ? 30.235 29.335 4.317 1.00 66.25 85 SER A C 1
ATOM 632 O O . SER A 1 85 ? 29.469 28.434 4.658 1.00 66.25 85 SER A O 1
ATOM 634 N N . ARG A 1 86 ? 31.186 29.788 5.142 1.00 70.19 86 ARG A N 1
ATOM 635 C CA . ARG A 1 86 ? 31.430 29.259 6.493 1.00 70.19 86 ARG A CA 1
ATOM 636 C C . ARG A 1 86 ? 30.430 29.810 7.508 1.00 70.19 86 ARG A C 1
ATOM 638 O O . ARG A 1 86 ? 30.020 29.081 8.408 1.00 70.19 86 ARG A O 1
ATOM 645 N N . ILE A 1 87 ? 29.979 31.047 7.309 1.00 72.25 87 ILE A N 1
ATOM 646 C CA . ILE A 1 87 ? 28.895 31.667 8.082 1.00 72.25 87 ILE A CA 1
ATOM 647 C C . ILE A 1 87 ? 27.586 30.890 7.868 1.00 72.25 87 ILE A C 1
ATOM 649 O O . ILE A 1 87 ? 26.885 30.566 8.827 1.00 72.25 87 ILE A O 1
ATOM 653 N N . THR A 1 88 ? 27.296 30.487 6.626 1.00 75.19 88 THR A N 1
ATOM 654 C CA . THR A 1 88 ? 26.143 29.625 6.314 1.00 75.19 88 THR A CA 1
ATOM 655 C C . THR A 1 88 ? 26.223 28.271 7.026 1.00 75.19 88 THR A C 1
ATOM 657 O O . THR A 1 88 ? 25.204 27.744 7.478 1.00 75.19 88 THR A O 1
ATOM 660 N N . GLY A 1 89 ? 27.433 27.724 7.185 1.00 77.31 89 GLY A N 1
ATOM 661 C CA . GLY A 1 89 ? 27.674 26.498 7.947 1.00 77.31 89 GLY A CA 1
ATOM 662 C C . GLY A 1 89 ? 27.279 26.621 9.421 1.00 77.31 89 GLY A C 1
ATOM 663 O O . GLY A 1 89 ? 26.617 25.726 9.941 1.00 77.31 89 GLY A O 1
ATOM 664 N N . LEU A 1 90 ? 27.602 27.744 10.072 1.00 79.56 90 LEU A N 1
ATOM 665 C CA . LEU A 1 90 ? 27.212 28.021 11.462 1.00 79.56 90 LEU A CA 1
ATOM 666 C C . LEU A 1 90 ? 25.686 28.025 11.630 1.00 79.56 90 LEU A C 1
ATOM 668 O O . LEU A 1 90 ? 25.149 27.336 12.498 1.00 79.56 90 LEU A O 1
ATOM 672 N N . ALA A 1 91 ? 24.988 28.755 10.756 1.00 80.81 91 ALA A N 1
ATOM 673 C CA . ALA A 1 91 ? 23.530 28.822 10.768 1.00 80.81 91 ALA A CA 1
ATOM 674 C C . ALA A 1 91 ? 22.886 27.452 10.492 1.00 80.81 91 ALA A C 1
ATOM 676 O O . ALA A 1 91 ? 21.854 27.122 11.075 1.00 80.81 91 ALA A O 1
ATOM 677 N N . SER A 1 92 ? 23.506 26.636 9.635 1.00 83.19 92 SER A N 1
ATOM 678 C CA . SER A 1 92 ? 23.038 25.279 9.327 1.00 83.19 92 SER A CA 1
ATOM 679 C C . SER A 1 92 ? 23.168 24.342 10.531 1.00 83.19 92 SER A C 1
ATOM 681 O O . SER A 1 92 ? 22.225 23.612 10.839 1.00 83.19 92 SER A O 1
ATOM 683 N N . ILE A 1 93 ? 24.288 24.415 11.263 1.00 85.50 93 ILE A N 1
ATOM 684 C CA . ILE A 1 93 ? 24.506 23.648 12.500 1.00 85.50 93 ILE A CA 1
ATOM 685 C C . ILE A 1 93 ? 23.483 24.044 13.568 1.00 85.50 93 ILE A C 1
ATOM 687 O O . ILE A 1 93 ? 22.842 23.162 14.139 1.00 85.50 93 ILE A O 1
ATOM 691 N N . LEU A 1 94 ? 23.280 25.346 13.805 1.00 87.06 94 LEU A N 1
ATOM 692 C CA . LEU A 1 94 ? 22.316 25.814 14.806 1.00 87.06 94 LEU A CA 1
ATOM 693 C C . LEU A 1 94 ? 20.878 25.423 14.442 1.00 87.06 94 LEU A C 1
ATOM 695 O O . LEU A 1 94 ? 20.133 24.939 15.291 1.00 87.06 94 LEU A O 1
ATOM 699 N N . ARG A 1 95 ? 20.489 25.568 13.171 1.00 86.94 95 ARG A N 1
ATOM 700 C CA . ARG A 1 95 ? 19.146 25.202 12.703 1.00 86.94 95 ARG A CA 1
ATOM 701 C C . ARG A 1 95 ? 18.869 23.713 12.886 1.00 86.94 95 ARG A C 1
ATOM 703 O O . ARG A 1 95 ? 17.780 23.341 13.323 1.00 86.94 95 ARG A O 1
ATOM 710 N N . GLU A 1 96 ? 19.841 22.865 12.561 1.00 87.62 96 GLU A N 1
ATOM 711 C CA . GLU A 1 96 ? 19.719 21.418 12.740 1.00 87.62 96 GLU A CA 1
ATOM 712 C C . GLU A 1 96 ? 19.704 21.031 14.229 1.00 87.62 96 GLU A C 1
ATOM 714 O O . GLU A 1 96 ? 18.915 20.172 14.624 1.00 87.62 96 GLU A O 1
ATOM 719 N N . LEU A 1 97 ? 20.489 21.710 15.074 1.00 88.38 97 LEU A N 1
ATOM 720 C CA . LEU A 1 97 ? 20.432 21.567 16.533 1.00 88.38 97 LEU A CA 1
ATOM 721 C C . LEU A 1 97 ? 19.029 21.885 17.053 1.00 88.38 97 LEU A C 1
ATOM 723 O O . LEU A 1 97 ? 18.406 21.043 17.696 1.00 88.38 97 LEU A O 1
ATOM 727 N N . GLN A 1 98 ? 18.496 23.059 16.719 1.00 88.62 98 GLN A N 1
ATOM 728 C CA . GLN A 1 98 ? 17.177 23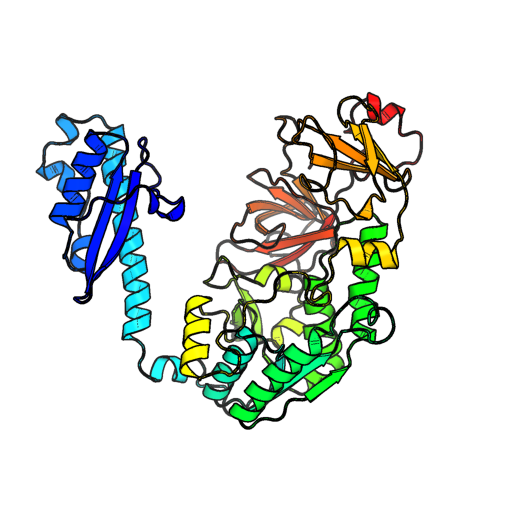.504 17.167 1.00 88.62 98 GLN A CA 1
ATOM 729 C C . GLN A 1 98 ? 16.055 22.608 16.642 1.00 88.62 98 GLN A C 1
ATOM 731 O O . GLN A 1 98 ? 15.115 22.306 17.371 1.00 88.62 98 GLN A O 1
ATOM 736 N N . LYS A 1 99 ? 16.153 22.119 15.401 1.00 86.88 99 LYS A N 1
ATOM 737 C CA . LYS A 1 99 ? 15.212 21.131 14.855 1.00 86.88 99 LYS A CA 1
ATOM 738 C C . LYS A 1 99 ? 15.176 19.858 15.706 1.00 86.88 99 LYS A C 1
ATOM 740 O O . LYS A 1 99 ? 14.094 19.350 15.992 1.00 86.88 99 LYS A O 1
ATOM 745 N N . ARG A 1 100 ? 16.339 19.363 16.138 1.00 88.81 100 ARG A N 1
ATOM 746 C CA . ARG A 1 100 ? 16.442 18.175 17.001 1.00 88.81 100 ARG A CA 1
ATOM 747 C C . ARG A 1 100 ? 15.957 18.451 18.422 1.00 88.81 100 ARG A C 1
ATOM 749 O O . ARG A 1 100 ? 15.265 17.608 18.978 1.00 88.81 100 ARG A O 1
ATOM 756 N N . VAL A 1 101 ? 16.234 19.634 18.972 1.00 85.31 101 VAL A N 1
ATOM 757 C CA . VAL A 1 101 ? 15.690 20.070 20.271 1.00 85.31 101 VAL A CA 1
ATOM 758 C C . VAL A 1 101 ? 14.159 20.139 20.231 1.00 85.31 101 VAL A C 1
ATOM 760 O O . VAL A 1 101 ? 13.521 19.562 21.103 1.00 85.31 101 VAL A O 1
ATOM 763 N N . ARG A 1 102 ? 13.551 20.717 19.182 1.00 85.12 102 ARG A N 1
ATOM 764 C CA . ARG A 1 102 ? 12.082 20.730 19.002 1.00 85.12 102 ARG A CA 1
ATOM 765 C C . ARG A 1 102 ? 11.495 19.320 18.909 1.00 85.12 102 ARG A C 1
ATOM 767 O O . ARG A 1 102 ? 10.439 19.052 19.474 1.00 85.12 102 ARG A O 1
ATOM 774 N N . ALA A 1 103 ? 12.182 18.399 18.229 1.00 80.06 103 ALA A N 1
ATOM 775 C CA . ALA A 1 103 ? 11.764 16.998 18.170 1.00 80.06 103 ALA A CA 1
ATOM 776 C C . ALA A 1 103 ? 11.808 16.328 19.560 1.00 80.06 103 ALA A C 1
ATOM 778 O O . ALA A 1 103 ? 10.879 15.607 19.929 1.00 80.06 103 ALA A O 1
ATOM 779 N N . LEU A 1 104 ? 12.838 16.617 20.361 1.00 81.31 104 LEU A N 1
ATOM 780 C CA . LEU A 1 104 ? 12.952 16.138 21.741 1.00 81.31 104 LEU A CA 1
ATOM 781 C C . LEU A 1 104 ? 11.888 16.758 22.659 1.00 81.31 104 LEU A C 1
ATOM 783 O O . LEU A 1 104 ? 11.302 16.029 23.452 1.00 81.31 104 LEU A O 1
ATOM 787 N N . GLU A 1 105 ? 11.568 18.048 22.518 1.00 73.56 105 GLU A N 1
ATOM 788 C CA . GLU A 1 105 ? 10.468 18.691 23.253 1.00 73.56 105 GLU A CA 1
ATOM 789 C C . GLU A 1 105 ? 9.109 18.103 22.882 1.00 73.56 105 GLU A C 1
ATOM 791 O O . GLU A 1 105 ? 8.346 17.746 23.771 1.00 73.56 105 GLU A O 1
ATOM 796 N N . SER A 1 106 ? 8.828 17.899 21.592 1.00 65.62 106 SER A N 1
ATOM 797 C CA . SER A 1 106 ? 7.581 17.250 21.165 1.00 65.62 106 SER A CA 1
ATOM 798 C C . SER A 1 106 ? 7.457 15.825 21.720 1.00 65.62 106 SER A C 1
ATOM 800 O O . SER A 1 106 ? 6.379 15.410 22.142 1.00 65.62 106 SER A O 1
ATOM 802 N N . SER A 1 107 ? 8.578 15.105 21.828 1.00 62.34 107 SER A N 1
ATOM 803 C CA . SER A 1 107 ? 8.637 13.780 22.456 1.00 62.34 107 SER A CA 1
ATOM 804 C C . SER A 1 107 ? 8.466 13.860 23.978 1.00 62.34 107 SER A C 1
ATOM 806 O O . SER A 1 107 ? 7.827 12.996 24.568 1.00 62.34 107 SER A O 1
ATOM 808 N N . LYS A 1 108 ? 8.979 14.918 24.618 1.00 50.78 108 LYS A N 1
ATOM 809 C CA . LYS A 1 108 ? 8.880 15.185 26.059 1.00 50.78 108 LYS A CA 1
ATOM 810 C C . LYS A 1 108 ? 7.474 15.617 26.477 1.00 50.78 108 LYS A C 1
ATOM 812 O O . LYS A 1 108 ? 6.981 15.102 27.471 1.00 50.78 108 LYS A O 1
ATOM 817 N N . THR A 1 109 ? 6.787 16.463 25.711 1.00 41.75 109 THR A N 1
ATOM 818 C CA . THR A 1 109 ? 5.358 16.771 25.908 1.00 41.75 109 THR A CA 1
ATOM 819 C C . THR A 1 109 ? 4.497 15.516 25.735 1.00 41.75 109 THR A C 1
ATOM 821 O O . THR A 1 109 ? 3.515 15.344 26.446 1.00 41.75 109 THR A O 1
ATOM 824 N N . THR A 1 110 ? 4.927 14.582 24.881 1.00 42.50 110 THR A N 1
ATOM 825 C CA . THR A 1 110 ? 4.287 13.266 24.697 1.00 42.50 110 THR A CA 1
ATOM 826 C C . THR A 1 110 ? 4.633 12.252 25.811 1.00 42.50 110 THR A C 1
ATOM 828 O O . THR A 1 110 ? 3.929 11.258 25.972 1.00 42.50 110 THR A O 1
ATOM 831 N N . LEU A 1 111 ? 5.701 12.473 26.594 1.00 34.91 111 LEU A N 1
ATOM 832 C CA . LEU A 1 111 ? 6.148 11.594 27.694 1.00 34.91 111 LEU A CA 1
ATOM 833 C C . LEU A 1 111 ? 5.730 12.103 29.086 1.00 34.91 111 LEU A C 1
ATOM 835 O O . LEU A 1 111 ? 5.333 11.304 29.924 1.00 34.91 111 LEU A O 1
ATOM 839 N N . LEU A 1 112 ? 5.779 13.417 29.328 1.00 33.66 112 LEU A N 1
ATOM 840 C CA . LEU A 1 112 ? 5.268 14.072 30.545 1.00 33.66 112 LEU A CA 1
ATOM 841 C C . LEU A 1 112 ? 3.738 14.234 30.522 1.00 33.66 112 LEU A C 1
ATOM 843 O O . LEU A 1 112 ? 3.138 14.467 31.564 1.00 33.66 112 LEU A O 1
ATOM 847 N N . GLY A 1 113 ? 3.113 14.082 29.350 1.00 29.08 113 GLY A N 1
ATOM 848 C CA . GLY A 1 113 ? 1.662 14.014 29.164 1.00 29.08 113 GLY A CA 1
ATOM 849 C C . GLY A 1 113 ? 1.052 12.627 29.394 1.00 29.08 113 GLY A C 1
ATOM 850 O O . GLY A 1 113 ? -0.144 12.462 29.186 1.00 29.08 113 GLY A O 1
ATOM 851 N N . CYS A 1 114 ? 1.827 11.631 29.847 1.00 32.19 114 CYS A N 1
ATOM 852 C CA . CYS A 1 114 ? 1.293 10.338 30.293 1.00 32.19 114 CYS A CA 1
ATOM 853 C C . CYS A 1 114 ? 0.586 10.477 31.656 1.00 32.19 114 CYS A C 1
ATOM 855 O O . CYS A 1 114 ? 0.975 9.868 32.646 1.00 32.19 114 CYS A O 1
ATOM 857 N N . ASN A 1 115 ? -0.472 11.281 31.697 1.00 29.14 115 ASN A N 1
ATOM 858 C CA . ASN A 1 115 ? -1.591 11.025 32.589 1.00 29.14 115 ASN A CA 1
ATOM 859 C C . ASN A 1 115 ? -2.532 10.059 31.859 1.00 29.14 115 ASN A C 1
ATOM 861 O O . ASN A 1 115 ? -2.690 10.159 30.640 1.00 29.14 115 ASN A O 1
ATOM 865 N N . ASP A 1 116 ? -3.222 9.189 32.599 1.00 36.53 116 ASP A N 1
ATOM 866 C CA . ASP A 1 116 ? -4.296 8.304 32.102 1.00 36.53 116 ASP A CA 1
ATOM 867 C C . ASP A 1 116 ? -5.351 9.026 31.225 1.00 36.53 116 ASP A C 1
ATOM 869 O O . ASP A 1 116 ? -6.106 8.405 30.477 1.00 36.53 116 ASP A O 1
ATOM 873 N N . GLN A 1 117 ? -5.377 10.362 31.253 1.00 32.88 117 GLN A N 1
ATOM 874 C CA . GLN A 1 117 ? -6.223 11.213 30.422 1.00 32.88 117 GLN A CA 1
ATOM 875 C C . GLN A 1 117 ? -5.881 11.225 28.919 1.00 32.88 117 GLN A C 1
ATOM 877 O O . GLN A 1 117 ? -6.782 11.501 28.131 1.00 32.88 117 GLN A O 1
ATOM 882 N N . ASP A 1 118 ? -4.658 10.903 28.477 1.00 37.06 118 ASP A N 1
ATOM 883 C CA . ASP A 1 118 ? -4.334 10.870 27.032 1.00 37.06 118 ASP A CA 1
ATOM 884 C C . ASP A 1 118 ? -4.850 9.594 26.332 1.00 37.06 118 ASP A C 1
ATOM 886 O O . ASP A 1 118 ? -5.133 9.607 25.129 1.00 37.06 118 ASP A O 1
ATOM 890 N N . LEU A 1 119 ? -5.038 8.507 27.094 1.00 39.56 119 LEU A N 1
ATOM 891 C CA . LEU A 1 119 ? -5.743 7.298 26.649 1.00 39.56 119 LEU A CA 1
ATOM 892 C C . LEU A 1 119 ? -7.266 7.509 26.693 1.00 39.56 119 LEU A C 1
ATOM 894 O O . LEU A 1 119 ? -7.966 7.172 25.737 1.00 39.56 119 LEU A O 1
ATOM 898 N N . ALA A 1 120 ? -7.769 8.154 27.753 1.00 35.38 120 ALA A N 1
ATOM 899 C CA . ALA A 1 120 ? -9.201 8.355 27.977 1.00 35.38 120 ALA A CA 1
ATOM 900 C C . ALA A 1 120 ? -9.828 9.501 27.152 1.00 35.38 120 ALA A C 1
ATOM 902 O O . ALA A 1 120 ? -10.984 9.409 26.752 1.00 35.38 120 ALA A O 1
ATOM 903 N N . GLY A 1 121 ? -9.099 10.584 26.864 1.00 36.69 121 GLY A N 1
ATOM 904 C CA . GLY A 1 121 ? -9.677 11.834 26.346 1.00 36.69 121 GLY A CA 1
ATOM 905 C C . GLY A 1 121 ? -9.878 11.916 24.829 1.00 36.69 121 GLY A C 1
ATOM 906 O O . GLY A 1 121 ? -10.528 12.842 24.352 1.00 36.69 121 GLY A O 1
ATOM 907 N N . ARG A 1 122 ? -9.315 10.985 24.045 1.00 49.31 122 ARG A N 1
ATOM 908 C CA . ARG A 1 122 ? -9.308 11.065 22.563 1.00 49.31 122 ARG A CA 1
ATOM 909 C C . ARG A 1 122 ? -10.142 10.006 21.854 1.00 49.31 122 ARG A C 1
ATOM 911 O O . ARG A 1 122 ? -10.309 10.079 20.633 1.00 49.31 122 ARG A O 1
ATOM 918 N N . TRP A 1 123 ? -10.661 9.051 22.614 1.00 48.91 123 TRP A N 1
ATOM 919 C CA . TRP A 1 123 ? -11.596 8.038 22.146 1.00 48.91 123 TRP A CA 1
ATOM 920 C C . TRP A 1 123 ? -12.924 8.052 22.916 1.00 48.91 123 TRP A C 1
ATOM 922 O O . TRP A 1 123 ? -13.741 7.159 22.712 1.00 48.91 123 TRP A O 1
ATOM 932 N N . SER A 1 124 ? -13.137 9.069 23.757 1.00 41.72 124 SER A N 1
ATOM 933 C CA . SER A 1 124 ? -14.212 9.253 24.747 1.00 41.72 124 SER A CA 1
ATOM 934 C C . SER A 1 124 ? -15.648 9.324 24.203 1.00 41.72 124 SER A C 1
ATOM 936 O O . SER A 1 124 ? -16.539 9.793 24.899 1.00 41.72 124 SER A O 1
ATOM 938 N N . ASP A 1 125 ? -15.904 8.834 22.992 1.00 55.00 125 ASP A N 1
ATOM 939 C CA . ASP A 1 125 ? -17.216 8.903 22.340 1.00 55.00 125 ASP A CA 1
ATOM 940 C C . ASP A 1 125 ? -17.568 7.615 21.570 1.00 55.00 125 ASP A C 1
ATOM 942 O O . ASP A 1 125 ? -18.228 7.636 20.535 1.00 55.00 125 ASP A O 1
ATOM 946 N N . ARG A 1 126 ? -17.056 6.461 22.023 1.00 66.19 126 ARG A N 1
ATOM 947 C CA . ARG A 1 126 ? -17.310 5.140 21.399 1.00 66.19 126 ARG A CA 1
ATOM 948 C C . ARG A 1 126 ? -17.958 4.142 22.342 1.00 66.19 126 ARG A C 1
ATOM 950 O O . ARG A 1 126 ? -17.896 2.931 22.119 1.00 66.19 126 ARG A O 1
ATOM 957 N N . GLN A 1 127 ? -18.544 4.648 23.421 1.00 74.62 127 GLN A N 1
ATOM 958 C CA . GLN A 1 127 ? -19.102 3.808 24.459 1.00 74.62 127 GLN A CA 1
ATOM 959 C C . GLN A 1 127 ? -20.223 2.944 23.883 1.00 74.62 127 GLN A C 1
ATOM 961 O O . GLN A 1 127 ? -21.261 3.434 23.449 1.00 74.62 127 GLN A O 1
ATOM 966 N N . GLY A 1 128 ? -19.989 1.636 23.882 1.00 81.19 128 GLY A N 1
ATOM 967 C CA . GLY A 1 128 ? -20.948 0.660 23.400 1.00 81.19 128 GLY A CA 1
ATOM 968 C C . GLY A 1 128 ? -21.029 0.464 21.883 1.00 81.19 128 GLY A C 1
ATOM 969 O O . GLY A 1 128 ? -21.957 -0.228 21.470 1.00 81.19 128 GLY A O 1
ATOM 970 N N . GLU A 1 129 ? -20.090 0.983 21.078 1.00 92.12 129 GLU A N 1
ATOM 971 C CA . GLU A 1 129 ? -19.911 0.527 19.682 1.00 92.12 129 GLU A CA 1
ATOM 972 C C . GLU A 1 129 ? -19.485 -0.961 19.686 1.00 92.12 129 GLU A C 1
ATOM 974 O O . GLU A 1 129 ? -18.567 -1.337 20.422 1.00 92.12 129 GLU A O 1
ATOM 979 N N . ASP A 1 130 ? -20.104 -1.809 18.861 1.00 96.25 130 ASP A N 1
ATOM 980 C CA . ASP A 1 130 ? -19.613 -3.162 18.570 1.00 96.25 130 ASP A CA 1
ATOM 981 C C . ASP A 1 130 ? -18.642 -3.097 17.386 1.00 96.25 130 ASP A C 1
ATOM 983 O O . ASP A 1 130 ? -19.005 -2.730 16.265 1.00 96.25 130 ASP A O 1
ATOM 987 N N . VAL A 1 131 ? -17.383 -3.477 17.615 1.00 96.88 131 VAL A N 1
ATOM 988 C CA . VAL A 1 131 ? -16.316 -3.335 16.613 1.00 96.88 131 VAL A CA 1
ATOM 989 C C . VAL A 1 131 ? -15.704 -4.681 16.244 1.00 96.88 131 VAL A C 1
ATOM 991 O O . VAL A 1 131 ? -15.236 -5.427 17.100 1.00 96.88 131 VAL A O 1
ATOM 994 N N . ALA A 1 132 ? -15.647 -4.984 14.949 1.00 98.25 132 ALA A N 1
ATOM 995 C CA . ALA A 1 132 ? -14.920 -6.139 14.440 1.00 98.25 132 ALA A CA 1
ATOM 996 C C . ALA A 1 132 ? -13.420 -5.836 14.437 1.00 98.25 132 ALA A C 1
ATOM 998 O O . ALA A 1 132 ? -12.980 -4.912 13.757 1.00 98.25 132 ALA A O 1
ATOM 999 N N . VAL A 1 133 ? -12.612 -6.614 15.151 1.00 98.31 133 VAL A N 1
ATOM 1000 C CA . VAL A 1 133 ? -11.156 -6.423 15.200 1.00 98.31 133 VAL A CA 1
ATOM 1001 C C . VAL A 1 133 ? -10.476 -7.495 14.360 1.00 98.31 133 VAL A C 1
ATOM 1003 O O . VAL A 1 133 ? -10.541 -8.670 14.700 1.00 98.31 133 VAL A O 1
ATOM 1006 N N . LEU A 1 134 ? -9.791 -7.111 13.280 1.00 97.69 134 LEU A N 1
ATOM 1007 C CA . LEU A 1 134 ? -8.980 -8.052 12.501 1.00 97.69 134 LEU A CA 1
ATOM 1008 C C . LEU A 1 134 ? -7.647 -8.290 13.219 1.00 97.69 134 LEU A C 1
ATOM 1010 O O . LEU A 1 134 ? -6.718 -7.482 13.115 1.00 97.69 134 LEU A O 1
ATOM 1014 N N . LEU A 1 135 ? -7.572 -9.392 13.965 1.00 96.25 135 LEU A N 1
ATOM 1015 C CA . LEU A 1 135 ? -6.445 -9.744 14.822 1.00 96.25 135 LEU A CA 1
ATOM 1016 C C . LEU A 1 135 ? -5.565 -10.785 14.123 1.00 96.25 135 LEU A C 1
ATOM 1018 O O . LEU A 1 135 ? -5.970 -11.930 13.972 1.00 96.25 135 LEU A O 1
ATOM 1022 N N . SER A 1 136 ? -4.356 -10.401 13.703 1.00 91.69 136 SER A N 1
ATOM 1023 C CA . SER A 1 136 ? -3.464 -11.276 12.921 1.00 91.69 136 SER A CA 1
ATOM 1024 C C . SER A 1 136 ? -2.447 -12.052 13.766 1.00 91.69 136 SER A C 1
ATOM 1026 O O . SER A 1 136 ? -1.547 -12.667 13.213 1.00 91.69 136 SER A O 1
ATOM 1028 N N . GLY A 1 137 ? -2.499 -11.933 15.096 1.00 90.50 137 GLY A N 1
ATOM 1029 C CA . GLY A 1 137 ? -1.447 -12.429 15.998 1.00 90.50 137 GLY A CA 1
ATOM 1030 C C . GLY A 1 137 ? -0.207 -11.523 16.080 1.00 90.50 137 GLY A C 1
ATOM 1031 O O . GLY A 1 137 ? 0.711 -11.787 16.863 1.00 90.50 137 GLY A O 1
ATOM 1032 N N . GLY A 1 138 ? -0.171 -10.429 15.312 1.00 93.31 138 GLY A N 1
ATOM 1033 C CA . GLY A 1 138 ? 0.878 -9.411 15.366 1.00 93.31 138 GLY A CA 1
ATOM 1034 C C . GLY A 1 138 ? 0.645 -8.375 16.469 1.00 93.31 138 GLY A C 1
ATOM 1035 O O . GLY A 1 138 ? -0.486 -8.149 16.905 1.00 93.31 138 GLY A O 1
ATOM 1036 N N . VAL A 1 139 ? 1.721 -7.711 16.902 1.00 96.50 139 VAL A N 1
ATOM 1037 C CA . VAL A 1 139 ? 1.672 -6.713 17.990 1.00 96.50 139 VAL A CA 1
ATOM 1038 C C . VAL A 1 139 ? 0.749 -5.546 17.662 1.00 96.50 139 VAL A C 1
ATOM 1040 O O . VAL A 1 139 ? -0.020 -5.112 18.513 1.00 96.50 139 VAL A O 1
ATOM 1043 N N . ASP A 1 140 ? 0.765 -5.081 16.416 1.00 96.50 140 ASP A N 1
ATOM 1044 C CA . ASP A 1 140 ? 0.044 -3.871 16.016 1.00 96.50 140 ASP A CA 1
ATOM 1045 C C . ASP A 1 140 ? -1.473 -4.062 16.093 1.00 96.50 140 ASP A C 1
ATOM 1047 O O . ASP A 1 140 ? -2.188 -3.204 16.609 1.00 96.50 140 ASP A O 1
ATOM 1051 N N . SER A 1 141 ? -1.976 -5.222 15.655 1.00 96.56 141 SER A N 1
ATOM 1052 C CA . SER A 1 141 ? -3.393 -5.567 15.799 1.00 96.56 141 SER A CA 1
ATOM 1053 C C . SER A 1 141 ? -3.797 -5.799 17.258 1.00 96.56 141 SER A C 1
ATOM 1055 O O . SER A 1 141 ? -4.904 -5.429 17.642 1.00 96.56 141 SER A O 1
ATOM 1057 N N . SER A 1 142 ? -2.905 -6.356 18.084 1.00 97.75 142 SER A N 1
ATOM 1058 C CA . SER A 1 142 ? -3.171 -6.565 19.512 1.00 97.75 142 SER A CA 1
ATOM 1059 C C . SER A 1 142 ? -3.264 -5.242 20.270 1.00 97.75 142 SER A C 1
ATOM 1061 O O . SER A 1 142 ? -4.203 -5.032 21.033 1.00 97.75 142 SER A O 1
ATOM 1063 N N . VAL A 1 143 ? -2.340 -4.312 20.016 1.00 97.88 143 VAL A N 1
ATOM 1064 C CA . VAL A 1 143 ? -2.384 -2.964 20.598 1.00 97.88 143 VAL A CA 1
ATOM 1065 C C . VAL A 1 143 ? -3.601 -2.196 20.088 1.00 97.88 143 VAL A C 1
ATOM 1067 O O . VAL A 1 143 ? -4.278 -1.552 20.883 1.00 97.88 143 VAL A O 1
ATOM 1070 N N . ALA A 1 144 ? -3.944 -2.308 18.799 1.00 97.56 144 ALA A N 1
ATOM 1071 C CA . ALA A 1 144 ? -5.161 -1.699 18.265 1.00 97.56 144 ALA A CA 1
ATOM 1072 C C . ALA A 1 144 ? -6.427 -2.180 18.996 1.00 97.56 144 ALA A C 1
ATOM 1074 O O . ALA A 1 144 ? -7.301 -1.368 19.297 1.00 97.56 144 ALA A O 1
ATOM 1075 N N . MET A 1 145 ? -6.506 -3.477 19.316 1.00 97.44 145 MET A N 1
ATOM 1076 C CA . MET A 1 145 ? -7.598 -4.046 20.108 1.00 97.44 145 MET A CA 1
ATOM 1077 C C . MET A 1 145 ? -7.644 -3.462 21.524 1.00 97.44 145 MET A C 1
ATOM 1079 O O . MET A 1 145 ? -8.711 -3.096 22.001 1.00 97.44 145 MET A O 1
ATOM 1083 N N . ARG A 1 146 ? -6.499 -3.346 22.204 1.00 96.75 146 ARG A N 1
ATOM 1084 C CA . ARG A 1 146 ? -6.451 -2.789 23.565 1.00 96.75 146 ARG A CA 1
ATOM 1085 C C . ARG A 1 146 ? -6.845 -1.313 23.594 1.00 96.75 146 ARG A C 1
ATOM 1087 O O . ARG A 1 146 ? -7.691 -0.940 24.396 1.00 96.75 146 ARG A O 1
ATOM 1094 N N . LEU A 1 147 ? -6.337 -0.516 22.656 1.00 94.81 147 LEU A N 1
ATOM 1095 C CA . LEU A 1 147 ? -6.687 0.903 22.538 1.00 94.81 147 LEU A CA 1
ATOM 1096 C C . LEU A 1 147 ? -8.191 1.118 22.298 1.00 94.81 147 LEU A C 1
ATOM 1098 O O . LEU A 1 147 ? -8.774 2.040 22.859 1.00 94.81 147 LEU A O 1
ATOM 1102 N N . ILE A 1 148 ? -8.839 0.275 21.480 1.00 92.56 148 ILE A N 1
ATOM 1103 C CA . ILE A 1 148 ? -10.287 0.401 21.242 1.00 92.56 148 ILE A CA 1
ATOM 1104 C C . ILE A 1 148 ? -11.125 -0.112 22.426 1.00 92.56 148 ILE A C 1
ATOM 1106 O O . ILE A 1 148 ? -12.237 0.355 22.645 1.00 92.56 148 ILE A O 1
ATOM 1110 N N . MET A 1 149 ? -10.606 -1.041 23.232 1.00 92.94 149 MET A N 1
ATOM 1111 C CA . MET A 1 149 ? -11.265 -1.434 24.485 1.00 92.94 149 MET A CA 1
ATOM 1112 C C . MET A 1 149 ? -11.267 -0.292 25.498 1.00 92.94 149 MET A C 1
ATOM 1114 O O . MET A 1 149 ? -12.285 -0.039 26.137 1.00 92.94 149 MET A O 1
ATOM 1118 N N . GLU A 1 150 ? -10.151 0.426 25.617 1.00 90.62 150 GLU A N 1
ATOM 1119 C CA . GLU A 1 150 ? -10.038 1.581 26.515 1.00 90.62 150 GLU A CA 1
ATOM 1120 C C . GLU A 1 150 ? -10.970 2.729 26.127 1.00 90.62 150 GLU A C 1
ATOM 1122 O O . GLU A 1 150 ? -11.384 3.499 26.988 1.00 90.62 150 GLU A O 1
ATOM 1127 N N . SER A 1 151 ? -11.389 2.805 24.859 1.00 85.81 151 SER A N 1
ATOM 1128 C CA . SER A 1 151 ? -12.418 3.753 24.429 1.00 85.81 151 SER A CA 1
ATOM 1129 C C . SER A 1 151 ? -13.843 3.397 24.853 1.00 85.81 151 SER A C 1
ATOM 1131 O O . SER A 1 151 ? -14.779 4.112 24.497 1.00 85.81 151 SER A O 1
ATOM 1133 N N . GLY A 1 152 ? -14.043 2.260 25.522 1.00 88.56 152 GLY A N 1
ATOM 1134 C CA . GLY A 1 152 ? -15.363 1.753 25.897 1.00 88.56 152 GLY A CA 1
ATOM 1135 C C . GLY A 1 152 ? -16.122 1.040 24.772 1.00 88.56 152 GLY A C 1
ATOM 1136 O O . GLY A 1 152 ? -17.317 0.777 24.928 1.00 88.56 152 GLY A O 1
ATOM 1137 N N . ALA A 1 153 ? -15.465 0.719 23.651 1.00 92.94 153 ALA A N 1
ATOM 1138 C CA . ALA A 1 153 ? -16.065 -0.102 22.600 1.00 92.94 153 ALA A CA 1
ATOM 1139 C C . ALA A 1 153 ? -16.013 -1.593 22.978 1.00 92.94 153 ALA A C 1
ATOM 1141 O O . ALA A 1 153 ? -15.150 -2.031 23.742 1.00 92.94 153 ALA A O 1
ATOM 1142 N N . ARG A 1 154 ? -16.916 -2.394 22.408 1.00 95.50 154 ARG A N 1
ATOM 1143 C CA . ARG A 1 154 ? -16.960 -3.852 22.569 1.00 95.50 154 ARG A CA 1
ATOM 1144 C C . ARG A 1 154 ? -16.256 -4.524 21.387 1.00 95.50 154 ARG A C 1
ATOM 1146 O O . ARG A 1 154 ? -16.823 -4.568 20.293 1.00 95.50 154 ARG A O 1
ATOM 1153 N N . PRO A 1 155 ? -15.022 -5.034 21.552 1.00 96.75 155 PRO A N 1
ATOM 1154 C CA . PRO A 1 155 ? -14.325 -5.689 20.455 1.00 96.75 155 PRO A CA 1
ATOM 1155 C C . PRO A 1 155 ? -14.826 -7.118 20.230 1.00 96.75 155 PRO A C 1
ATOM 1157 O O . PRO A 1 155 ? -14.990 -7.903 21.163 1.00 96.75 155 PRO A O 1
ATOM 1160 N N . HIS A 1 156 ? -14.951 -7.481 18.959 1.00 98.25 156 HIS A N 1
ATOM 1161 C CA . HIS A 1 156 ? -15.193 -8.836 18.478 1.00 98.25 156 HIS A CA 1
ATOM 1162 C C . HIS A 1 156 ? -14.004 -9.244 17.604 1.00 98.25 156 HIS A C 1
ATOM 1164 O O . HIS A 1 156 ? -13.917 -8.816 16.449 1.00 98.25 156 HIS A O 1
ATOM 1170 N N . PRO A 1 157 ? -13.025 -9.985 18.151 1.00 98.31 157 PRO A N 1
ATOM 1171 C CA . PRO A 1 157 ? -11.818 -10.350 17.419 1.00 98.31 157 PRO A CA 1
ATOM 1172 C C . PRO A 1 157 ? -12.067 -11.442 16.378 1.00 98.31 157 PRO A C 1
ATOM 1174 O O . PRO A 1 157 ? -12.626 -12.496 16.681 1.00 98.31 157 PRO A O 1
ATOM 1177 N N . PHE A 1 158 ? -11.563 -11.216 15.168 1.00 98.12 158 PHE A N 1
ATOM 1178 C CA . PHE A 1 158 ? -11.613 -12.145 14.048 1.00 98.12 158 PHE A CA 1
ATOM 1179 C C . PHE A 1 158 ? -10.210 -12.437 13.514 1.00 98.12 158 PHE A C 1
ATOM 1181 O O . PHE A 1 158 ? -9.448 -11.514 13.214 1.00 98.12 158 PHE A O 1
ATOM 1188 N N . TYR A 1 159 ? -9.904 -13.719 13.326 1.00 95.50 159 TYR A N 1
ATOM 1189 C CA . TYR A 1 159 ? -8.730 -14.188 12.595 1.00 95.50 159 TYR A CA 1
ATOM 1190 C C . TYR A 1 159 ? -9.148 -14.643 11.192 1.00 95.50 159 TYR A C 1
ATOM 1192 O O . TYR A 1 159 ? -9.901 -15.605 11.041 1.00 95.50 159 TYR A O 1
ATOM 1200 N N . ILE A 1 160 ? -8.678 -13.954 10.149 1.00 92.81 160 ILE A N 1
ATOM 1201 C CA . ILE A 1 160 ? -8.991 -14.311 8.757 1.00 92.81 160 ILE A CA 1
ATOM 1202 C C . ILE A 1 160 ? -8.048 -15.431 8.302 1.00 92.81 160 ILE A C 1
ATOM 1204 O O . ILE A 1 160 ? -6.876 -15.177 8.025 1.00 92.81 160 ILE A O 1
ATOM 1208 N N . LYS A 1 161 ? -8.568 -16.657 8.160 1.00 88.38 161 LYS A N 1
ATOM 1209 C CA . LYS A 1 161 ? -7.799 -17.797 7.640 1.00 88.38 161 LYS A CA 1
ATOM 1210 C C . LYS A 1 161 ? -7.788 -17.752 6.108 1.00 88.38 161 LYS A C 1
ATOM 1212 O O . LYS A 1 161 ? -8.822 -17.938 5.468 1.00 88.38 161 LYS A O 1
ATOM 1217 N N . ILE A 1 162 ? -6.620 -17.477 5.528 1.00 82.25 162 ILE A N 1
ATOM 1218 C CA . ILE A 1 162 ? -6.413 -17.342 4.070 1.00 82.25 162 ILE A CA 1
ATOM 1219 C C . ILE A 1 162 ? -5.519 -18.431 3.469 1.00 82.25 162 ILE A C 1
ATOM 1221 O O . ILE A 1 162 ? -5.439 -18.539 2.250 1.00 82.25 162 ILE A O 1
ATOM 1225 N N . TRP A 1 163 ? -4.849 -19.224 4.306 1.00 69.12 163 TRP A N 1
ATOM 1226 C CA . TRP A 1 163 ? -3.915 -20.248 3.850 1.00 69.12 163 TRP A CA 1
ATOM 1227 C C . TRP A 1 163 ? -4.651 -21.482 3.322 1.00 69.12 163 TRP A C 1
ATOM 1229 O O . TRP A 1 163 ? -5.620 -21.934 3.936 1.00 69.12 163 TRP A O 1
ATOM 1239 N N . LEU A 1 164 ? -4.203 -21.989 2.175 1.00 61.69 164 LEU A N 1
ATOM 1240 C CA . LEU A 1 164 ? -4.807 -23.112 1.462 1.00 61.69 164 LEU A CA 1
ATOM 1241 C C . LEU A 1 164 ? -4.145 -24.407 1.937 1.00 61.69 164 LEU A C 1
ATOM 1243 O O . LEU A 1 164 ? -3.008 -24.686 1.564 1.00 61.69 164 LEU A O 1
ATOM 1247 N N . ASP A 1 165 ? -4.864 -25.160 2.772 1.00 53.25 165 ASP A N 1
ATOM 1248 C CA . ASP A 1 165 ? -4.377 -26.395 3.405 1.00 53.25 165 ASP A CA 1
ATOM 1249 C C . ASP A 1 165 ? -3.991 -27.491 2.375 1.00 53.25 165 ASP A C 1
ATOM 1251 O O . ASP A 1 165 ? -3.145 -28.324 2.677 1.00 53.25 165 ASP A O 1
ATOM 1255 N N . ASP A 1 166 ? -4.520 -27.471 1.143 1.00 52.19 166 ASP A N 1
ATOM 1256 C CA . ASP A 1 166 ? -4.396 -28.614 0.217 1.00 52.19 166 ASP A CA 1
ATOM 1257 C C . ASP A 1 166 ? -3.273 -28.507 -0.841 1.00 52.19 166 ASP A C 1
ATOM 1259 O O . ASP A 1 166 ? -2.767 -29.532 -1.292 1.00 52.19 166 ASP A O 1
ATOM 1263 N N . GLU A 1 167 ? -2.837 -27.306 -1.247 1.00 50.59 167 GLU A N 1
ATOM 1264 C CA . GLU A 1 167 ? -1.864 -27.155 -2.357 1.00 50.59 167 GLU A CA 1
ATOM 1265 C C . GLU A 1 167 ? -0.422 -26.899 -1.892 1.00 50.59 167 GLU A C 1
ATOM 1267 O O . GLU A 1 167 ? 0.538 -27.212 -2.597 1.00 50.59 167 GLU A O 1
ATOM 1272 N N . MET A 1 168 ? -0.245 -26.335 -0.693 1.00 49.94 168 MET A N 1
ATOM 1273 C CA . MET A 1 168 ? 1.053 -25.827 -0.225 1.00 49.94 168 MET A CA 1
ATOM 1274 C C . MET A 1 168 ? 1.513 -26.427 1.108 1.00 49.94 168 MET A C 1
ATOM 1276 O O . MET A 1 168 ? 2.600 -26.087 1.580 1.00 49.94 168 MET A O 1
ATOM 1280 N N . ALA A 1 169 ? 0.749 -27.360 1.688 1.00 49.12 169 ALA A N 1
ATOM 1281 C CA . ALA A 1 169 ? 1.101 -28.030 2.942 1.00 49.12 169 ALA A CA 1
ATOM 1282 C C . ALA A 1 169 ? 2.400 -28.842 2.882 1.00 49.12 169 ALA A C 1
ATOM 1284 O O . ALA A 1 169 ? 3.033 -29.086 3.904 1.00 49.12 169 ALA A O 1
ATOM 1285 N N . HIS A 1 170 ? 2.855 -29.201 1.683 1.00 50.19 170 HIS A N 1
ATOM 1286 C CA . HIS A 1 170 ? 4.135 -29.878 1.488 1.00 50.19 170 HIS A CA 1
ATOM 1287 C C . HIS A 1 170 ? 5.348 -28.929 1.459 1.00 50.19 170 HIS A C 1
ATOM 1289 O O . HIS A 1 170 ? 6.478 -29.410 1.413 1.00 50.19 170 HIS A O 1
ATOM 1295 N N . MET A 1 171 ? 5.150 -27.601 1.464 1.00 50.06 171 MET A N 1
ATOM 1296 C CA . MET A 1 171 ? 6.221 -26.616 1.227 1.00 50.06 171 MET A CA 1
ATOM 1297 C C . MET A 1 171 ? 6.703 -25.853 2.475 1.00 50.06 171 MET A C 1
ATOM 1299 O O . MET A 1 171 ? 7.560 -24.978 2.352 1.00 50.06 171 MET A O 1
ATOM 1303 N N . GLY A 1 172 ? 6.226 -26.184 3.681 1.00 50.06 172 GLY A N 1
ATOM 1304 C CA . GLY A 1 172 ? 6.781 -25.632 4.922 1.00 50.06 172 GLY A CA 1
ATOM 1305 C C . GLY A 1 172 ? 5.902 -25.816 6.160 1.00 50.06 172 GLY A C 1
ATOM 1306 O O . GLY A 1 172 ? 4.766 -26.265 6.065 1.00 50.06 172 GLY A O 1
ATOM 1307 N N . GLU A 1 173 ? 6.443 -25.446 7.326 1.00 53.56 173 GLU A N 1
ATOM 1308 C CA . GLU A 1 173 ? 5.687 -25.337 8.584 1.00 53.56 173 GLU A CA 1
ATOM 1309 C C . GLU A 1 173 ? 4.523 -24.350 8.423 1.00 53.56 173 GLU A C 1
ATOM 1311 O O . GLU A 1 173 ? 4.732 -23.245 7.915 1.00 53.56 173 GLU A O 1
ATOM 1316 N N . CYS A 1 174 ? 3.328 -24.732 8.884 1.00 57.59 174 CYS A N 1
ATOM 1317 C CA . CYS A 1 174 ? 2.104 -23.931 8.839 1.00 57.59 174 CYS A CA 1
ATOM 1318 C C . CYS A 1 174 ? 2.280 -22.602 9.603 1.00 57.59 174 CYS A C 1
ATOM 1320 O O . CYS A 1 174 ? 2.195 -22.589 10.831 1.00 57.59 174 CYS A O 1
ATOM 1322 N N . PRO A 1 175 ? 2.473 -21.450 8.928 1.00 63.44 175 PRO A N 1
ATOM 1323 C CA . PRO A 1 175 ? 2.785 -20.188 9.611 1.00 63.44 175 PRO A CA 1
ATOM 1324 C C . PRO A 1 175 ? 1.610 -19.656 10.445 1.00 63.44 175 PRO A C 1
ATOM 1326 O O . PRO A 1 175 ? 1.789 -18.826 11.332 1.00 63.44 175 PRO A O 1
ATOM 1329 N N . TRP A 1 176 ? 0.397 -20.119 10.134 1.00 74.44 176 TRP A N 1
ATOM 1330 C CA . TRP A 1 176 ? -0.840 -19.636 10.728 1.00 74.44 176 TRP A CA 1
ATOM 1331 C C . TRP A 1 176 ? -1.091 -20.182 12.140 1.00 74.44 176 TRP A C 1
ATOM 1333 O O . TRP A 1 176 ? -1.809 -19.538 12.900 1.00 74.44 176 TRP A O 1
ATOM 1343 N N . GLU A 1 177 ? -0.521 -21.334 12.512 1.00 80.12 177 GLU A N 1
ATOM 1344 C CA . GLU A 1 177 ? -0.734 -21.932 13.840 1.00 80.12 177 GLU A CA 1
ATOM 1345 C C . GLU A 1 177 ? -0.186 -21.012 14.935 1.00 80.12 177 GLU A C 1
ATOM 1347 O O . GLU A 1 177 ? -0.922 -20.610 15.836 1.00 80.12 177 GLU A O 1
ATOM 1352 N N . GLU A 1 178 ? 1.059 -20.555 14.774 1.00 84.56 178 GLU A N 1
ATOM 1353 C CA . GLU A 1 178 ? 1.697 -19.591 15.678 1.00 84.56 178 GLU A CA 1
ATOM 1354 C C . GLU A 1 178 ? 0.914 -18.261 15.735 1.00 84.56 178 GLU A C 1
ATOM 1356 O O . GLU A 1 178 ? 0.715 -17.679 16.806 1.00 84.56 178 GLU A O 1
ATOM 1361 N N . ASP A 1 179 ? 0.419 -17.773 14.590 1.00 88.38 179 ASP A N 1
ATOM 1362 C CA . ASP A 1 179 ? -0.402 -16.559 14.536 1.00 88.38 179 ASP A CA 1
ATOM 1363 C C . ASP A 1 179 ? -1.700 -16.696 15.344 1.00 88.38 179 ASP A C 1
ATOM 1365 O O . ASP A 1 179 ? -2.056 -15.788 16.108 1.00 88.38 179 ASP A O 1
ATOM 1369 N N . ILE A 1 180 ? -2.403 -17.822 15.188 1.00 89.75 180 ILE A N 1
ATOM 1370 C CA . ILE A 1 180 ? -3.642 -18.115 15.914 1.00 89.75 180 ILE A CA 1
ATOM 1371 C C . ILE A 1 180 ? -3.367 -18.294 17.405 1.00 89.75 180 ILE A C 1
ATOM 1373 O O . ILE A 1 180 ? -4.159 -17.815 18.220 1.00 89.75 180 ILE A O 1
ATOM 1377 N N . GLU A 1 181 ? -2.261 -18.928 17.789 1.00 92.69 181 GLU A N 1
ATOM 1378 C CA . GLU A 1 181 ? -1.872 -19.080 19.192 1.00 92.69 181 GLU A CA 1
ATOM 1379 C C . GLU A 1 181 ? -1.665 -17.724 19.870 1.00 92.69 181 GLU A C 1
ATOM 1381 O O . GLU A 1 181 ? -2.244 -17.468 20.933 1.00 92.69 181 GLU A O 1
ATOM 1386 N N . TYR A 1 182 ? -0.922 -16.814 19.230 1.00 94.50 182 TYR A N 1
ATOM 1387 C CA . TYR A 1 182 ? -0.736 -15.457 19.741 1.00 94.50 182 TYR A CA 1
ATOM 1388 C C . TYR A 1 182 ? -2.046 -14.672 19.794 1.00 94.50 182 TYR A C 1
ATOM 1390 O O . TYR A 1 182 ? -2.334 -14.031 20.809 1.00 94.50 182 TYR A O 1
ATOM 1398 N N . ALA A 1 183 ? -2.857 -14.725 18.734 1.00 95.44 183 ALA A N 1
ATOM 1399 C CA . ALA A 1 183 ? -4.162 -14.067 18.707 1.00 95.44 183 ALA A CA 1
ATOM 1400 C C . ALA A 1 183 ? -5.073 -14.590 19.832 1.00 95.44 183 ALA A C 1
ATOM 1402 O O . ALA A 1 183 ? -5.715 -13.806 20.534 1.00 95.44 183 ALA A O 1
ATOM 1403 N N . SER A 1 184 ? -5.071 -15.905 20.058 1.00 96.56 184 SER A N 1
ATOM 1404 C CA . SER A 1 184 ? -5.844 -16.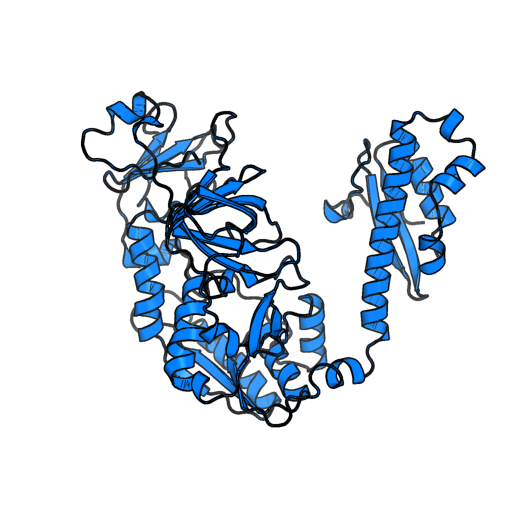563 21.111 1.00 96.56 184 SER A CA 1
ATOM 1405 C C . SER A 1 184 ? -5.355 -16.171 22.502 1.00 96.56 184 SER A C 1
ATOM 1407 O O . SER A 1 184 ? -6.173 -15.894 23.376 1.00 96.56 184 SER A O 1
ATOM 1409 N N . ALA A 1 185 ? -4.039 -16.105 22.722 1.00 97.31 185 ALA A N 1
ATOM 1410 C CA . ALA A 1 185 ? -3.461 -15.675 23.993 1.00 97.31 185 ALA A CA 1
ATOM 1411 C C . ALA A 1 185 ? -3.837 -14.224 24.330 1.00 97.31 185 ALA A C 1
ATOM 1413 O O . ALA A 1 185 ? -4.270 -13.946 25.447 1.00 97.31 185 ALA A O 1
ATOM 1414 N N . VAL A 1 186 ? -3.748 -13.327 23.345 1.00 97.75 186 VAL A N 1
ATOM 1415 C CA . VAL A 1 186 ? -4.155 -11.920 23.475 1.00 97.75 186 VAL A CA 1
ATOM 1416 C C . VAL A 1 186 ? -5.652 -11.804 23.787 1.00 97.75 186 VAL A C 1
ATOM 1418 O O . VAL A 1 186 ? -6.040 -11.036 24.664 1.00 97.75 186 VAL A O 1
ATOM 1421 N N . CYS A 1 187 ? -6.500 -12.598 23.126 1.00 98.00 187 CYS A N 1
ATOM 1422 C CA . CYS A 1 187 ? -7.941 -12.621 23.394 1.00 98.00 187 CYS A CA 1
ATOM 1423 C C . CYS A 1 187 ? -8.269 -13.152 24.797 1.00 98.00 187 CYS A C 1
ATOM 1425 O O . CYS A 1 187 ? -9.070 -12.540 25.502 1.00 98.00 187 CYS A O 1
ATOM 1427 N N . ARG A 1 188 ? -7.608 -14.235 25.240 1.00 97.88 188 ARG A N 1
ATOM 1428 C CA . ARG A 1 188 ? -7.762 -14.783 26.601 1.00 97.88 188 ARG A CA 1
ATOM 1429 C C . ARG A 1 188 ? -7.402 -13.756 27.668 1.00 97.88 188 ARG A C 1
ATOM 1431 O O . ARG A 1 188 ? -8.169 -13.577 28.606 1.00 97.88 188 ARG A O 1
ATOM 1438 N N . GLN A 1 189 ? -6.277 -13.061 27.505 1.00 97.69 189 GLN A N 1
ATOM 1439 C CA . GLN A 1 189 ? -5.859 -12.001 28.424 1.00 97.69 189 GLN A CA 1
ATOM 1440 C C . GLN A 1 189 ? -6.875 -10.848 28.467 1.00 97.69 189 GLN A C 1
ATOM 1442 O O . GLN A 1 189 ? -7.145 -10.290 29.526 1.00 97.69 189 GLN A O 1
ATOM 1447 N N . ALA A 1 190 ? -7.455 -10.495 27.319 1.00 95.88 190 ALA A N 1
ATOM 1448 C CA . ALA A 1 190 ? -8.455 -9.438 27.211 1.00 95.88 190 ALA A CA 1
ATOM 1449 C C . ALA A 1 190 ? -9.879 -9.871 27.617 1.00 95.88 190 ALA A C 1
ATOM 1451 O O . ALA A 1 190 ? -10.771 -9.026 27.637 1.00 95.88 190 ALA A O 1
ATOM 1452 N N . GLY A 1 191 ? -10.109 -11.150 27.939 1.00 96.88 191 GLY A N 1
ATOM 1453 C CA . GLY A 1 191 ? -11.430 -11.664 28.314 1.00 96.88 191 GLY A CA 1
ATOM 1454 C C . GLY A 1 191 ? -12.435 -11.721 27.157 1.00 96.88 191 GLY A C 1
ATOM 1455 O O . GLY A 1 191 ? -13.638 -11.661 27.391 1.00 96.88 191 GLY A O 1
ATOM 1456 N N . VAL A 1 192 ? -11.962 -11.824 25.911 1.00 97.06 192 VAL A N 1
ATOM 1457 C CA . VAL A 1 192 ? -12.798 -11.853 24.697 1.00 97.06 192 VAL A CA 1
ATOM 1458 C C . VAL A 1 192 ? -12.567 -13.132 23.895 1.00 97.06 192 VAL A C 1
ATOM 1460 O O . VAL A 1 192 ? -11.528 -13.781 24.009 1.00 97.06 192 VAL A O 1
ATOM 1463 N N . LYS A 1 193 ? -13.546 -13.523 23.073 1.00 96.81 193 LYS A N 1
ATOM 1464 C CA . LYS A 1 193 ? -13.473 -14.745 22.263 1.00 96.81 193 LYS A CA 1
ATOM 1465 C C . LYS A 1 193 ? -12.942 -14.440 20.862 1.00 96.81 193 LYS A C 1
ATOM 1467 O O . LYS A 1 193 ? -13.546 -13.649 20.145 1.00 96.81 193 LYS A O 1
ATOM 1472 N N . LEU A 1 194 ? -11.866 -15.118 20.460 1.00 97.81 194 LEU A N 1
ATOM 1473 C CA . LEU A 1 194 ? -11.397 -15.110 19.074 1.00 97.81 194 LEU A CA 1
ATOM 1474 C C . LEU A 1 194 ? -12.335 -15.942 18.191 1.00 97.81 194 LEU A C 1
ATOM 1476 O O . LEU A 1 194 ? -12.722 -17.048 18.571 1.00 97.81 194 LEU A O 1
ATOM 1480 N N . GLN A 1 195 ? -12.668 -15.422 17.012 1.00 97.12 195 GLN A N 1
ATOM 1481 C CA . GLN A 1 195 ? -13.395 -16.148 15.973 1.00 97.12 195 GLN A CA 1
ATOM 1482 C C . GLN A 1 195 ? -12.492 -16.348 14.757 1.00 97.12 195 GLN A C 1
ATOM 1484 O O . GLN A 1 195 ? -12.074 -15.381 14.119 1.00 97.12 195 GLN A O 1
ATOM 1489 N N . ASP A 1 196 ? -12.193 -17.592 14.413 1.00 91.44 196 ASP A N 1
ATOM 1490 C CA . ASP A 1 196 ? -11.552 -17.925 13.149 1.00 91.44 196 ASP A CA 1
ATOM 1491 C C . ASP A 1 196 ? -12.588 -17.908 12.021 1.00 91.44 196 ASP A C 1
ATOM 1493 O O . ASP A 1 196 ? -13.704 -18.413 12.146 1.00 91.44 196 ASP A O 1
ATOM 1497 N N . VAL A 1 197 ? -12.247 -17.256 10.911 1.00 93.12 197 VAL A N 1
ATOM 1498 C CA . VAL A 1 197 ? -13.163 -17.098 9.781 1.00 93.12 197 VAL A CA 1
ATOM 1499 C C . VAL A 1 197 ? -12.487 -17.549 8.488 1.00 93.12 197 VAL A C 1
ATOM 1501 O O . VAL A 1 197 ? -11.495 -16.942 8.074 1.00 93.12 197 VAL A O 1
ATOM 1504 N N . PRO A 1 198 ? -13.011 -18.590 7.810 1.00 92.06 198 PRO A N 1
ATOM 1505 C CA . PRO A 1 198 ? -12.399 -19.101 6.590 1.00 92.06 198 PRO A CA 1
ATOM 1506 C C . PRO A 1 198 ? -12.659 -18.149 5.423 1.00 92.06 198 PRO A C 1
ATOM 1508 O O . PRO A 1 198 ? -13.815 -17.830 5.128 1.00 92.06 198 PRO A O 1
ATOM 1511 N N . PHE A 1 199 ? -11.593 -17.693 4.768 1.00 92.75 199 PHE A N 1
ATOM 1512 C CA . PHE A 1 199 ? -11.612 -16.829 3.581 1.00 92.75 199 PHE A CA 1
ATOM 1513 C C . PHE A 1 199 ? -10.699 -17.345 2.463 1.00 92.75 199 PHE A C 1
ATOM 1515 O O . PHE A 1 199 ? -10.506 -16.641 1.479 1.00 92.75 199 PHE A O 1
ATOM 1522 N N . GLN A 1 200 ? -10.188 -18.573 2.567 1.00 88.88 200 GLN A N 1
ATOM 1523 C CA . GLN A 1 200 ? -9.264 -19.194 1.614 1.00 88.88 200 GLN A CA 1
ATOM 1524 C C . GLN A 1 200 ? -9.737 -19.082 0.164 1.00 88.88 200 GLN A C 1
ATOM 1526 O O . GLN A 1 200 ? -9.006 -18.586 -0.684 1.00 88.88 200 GLN A O 1
ATOM 1531 N N . ARG A 1 201 ? -10.988 -19.476 -0.112 1.00 90.25 201 ARG A N 1
ATOM 1532 C CA . ARG A 1 201 ? -11.557 -19.416 -1.465 1.00 90.25 201 ARG A CA 1
ATOM 1533 C C . ARG A 1 201 ? -11.616 -17.986 -2.000 1.00 90.25 201 ARG A C 1
ATOM 1535 O O . ARG A 1 201 ? -11.125 -17.721 -3.085 1.00 90.25 201 ARG A O 1
ATOM 1542 N N . ALA A 1 202 ? -12.147 -17.055 -1.207 1.00 92.88 202 ALA A N 1
ATOM 1543 C CA . ALA A 1 202 ? -12.187 -15.646 -1.592 1.00 92.88 202 ALA A CA 1
ATOM 1544 C C . ALA A 1 202 ? -10.774 -15.079 -1.808 1.00 92.88 202 ALA A C 1
ATOM 1546 O O . ALA A 1 202 ? -10.554 -14.299 -2.724 1.00 92.88 202 ALA A O 1
ATOM 1547 N N . TYR A 1 203 ? -9.804 -15.486 -0.986 1.00 91.75 203 TYR A N 1
ATOM 1548 C CA . TYR A 1 203 ? -8.409 -15.085 -1.124 1.00 91.75 203 TYR A CA 1
ATOM 1549 C C . TYR A 1 203 ? -7.785 -15.603 -2.421 1.00 91.75 203 TYR A C 1
ATOM 1551 O O . TYR A 1 203 ? -7.102 -14.859 -3.128 1.00 91.75 203 TYR A O 1
ATOM 1559 N N . TRP A 1 204 ? -8.047 -16.866 -2.748 1.00 90.56 204 TRP A N 1
ATOM 1560 C CA . TRP A 1 204 ? -7.596 -17.476 -3.986 1.00 90.56 204 TRP A CA 1
ATOM 1561 C C . TRP A 1 204 ? -8.166 -16.761 -5.212 1.00 90.56 204 TRP A C 1
ATOM 1563 O O . TRP A 1 204 ? -7.413 -16.322 -6.084 1.00 90.56 204 TRP A O 1
ATOM 1573 N N . ASP A 1 205 ? -9.486 -16.588 -5.240 1.00 91.81 205 ASP A N 1
ATOM 1574 C CA . ASP A 1 205 ? -10.208 -15.993 -6.364 1.00 91.81 205 ASP A CA 1
ATOM 1575 C C . ASP A 1 205 ? -9.795 -14.523 -6.572 1.00 91.81 205 ASP A C 1
ATOM 1577 O O . ASP A 1 205 ? -9.532 -14.087 -7.693 1.00 91.81 205 ASP A O 1
ATOM 1581 N N . GLU A 1 206 ? -9.662 -13.755 -5.486 1.00 92.38 206 GLU A N 1
ATOM 1582 C CA . GLU A 1 206 ? -9.509 -12.299 -5.566 1.00 92.38 206 GLU A CA 1
ATOM 1583 C C . GLU A 1 206 ? -8.063 -11.796 -5.482 1.00 92.38 206 GLU A C 1
ATOM 1585 O O . GLU A 1 206 ? -7.789 -10.680 -5.932 1.00 92.38 206 GLU A O 1
ATOM 1590 N N . VAL A 1 207 ? -7.135 -12.563 -4.899 1.00 92.94 207 VAL A N 1
ATOM 1591 C CA . VAL A 1 207 ? -5.748 -12.118 -4.654 1.00 92.94 207 VAL A CA 1
ATOM 1592 C C . VAL A 1 207 ? -4.735 -13.014 -5.352 1.00 92.94 207 VAL A C 1
ATOM 1594 O O . VAL A 1 207 ? -3.904 -12.502 -6.107 1.00 92.94 207 VAL A O 1
ATOM 1597 N N . VAL A 1 208 ? -4.793 -14.333 -5.147 1.00 91.38 208 VAL A N 1
ATOM 1598 C CA . VAL A 1 208 ? -3.820 -15.268 -5.746 1.00 91.38 208 VAL A CA 1
ATOM 1599 C C . VAL A 1 208 ? -3.988 -15.310 -7.260 1.00 91.38 208 VAL A C 1
ATOM 1601 O O . VAL A 1 208 ? -3.024 -15.059 -7.982 1.00 91.38 208 VAL A O 1
ATOM 1604 N N . SER A 1 209 ? -5.214 -15.516 -7.742 1.00 92.50 209 SER A N 1
ATOM 1605 C CA . SER A 1 209 ? -5.522 -15.571 -9.175 1.00 92.50 209 SER A CA 1
ATOM 1606 C C . SER A 1 209 ? -5.118 -14.281 -9.892 1.00 92.50 209 SER A C 1
ATOM 1608 O O . SER A 1 209 ? -4.472 -14.330 -10.937 1.00 92.50 209 SER A O 1
ATOM 1610 N N . TYR A 1 210 ? -5.405 -13.120 -9.288 1.00 94.19 210 TYR A N 1
ATOM 1611 C CA . TYR A 1 210 ? -4.920 -11.821 -9.769 1.00 94.19 210 TYR A CA 1
ATOM 1612 C C . TYR A 1 210 ? -3.390 -11.779 -9.853 1.00 94.19 210 TYR A C 1
ATOM 1614 O O . TYR A 1 210 ? -2.834 -11.411 -10.883 1.00 94.19 210 TYR A O 1
ATOM 1622 N N . THR A 1 211 ? -2.701 -12.173 -8.782 1.00 93.31 211 THR A N 1
ATOM 1623 C CA . THR A 1 211 ? -1.234 -12.132 -8.703 1.00 93.31 211 THR A CA 1
ATOM 1624 C C . THR A 1 211 ? -0.590 -12.994 -9.789 1.00 93.31 211 THR A C 1
ATOM 1626 O O . THR A 1 211 ? 0.306 -12.532 -10.495 1.00 93.31 211 THR A O 1
ATOM 1629 N N . VAL A 1 212 ? -1.075 -14.225 -9.962 1.00 93.50 212 VAL A N 1
ATOM 1630 C CA . VAL A 1 212 ? -0.576 -15.166 -10.973 1.00 93.50 212 VAL A CA 1
ATOM 1631 C C . VAL A 1 212 ? -0.850 -14.650 -12.387 1.00 93.50 212 VAL A C 1
ATOM 1633 O O . VAL A 1 212 ? 0.035 -14.709 -13.239 1.00 93.50 212 VAL A O 1
ATOM 1636 N N . GLU A 1 213 ? -2.040 -14.104 -12.645 1.00 94.38 213 GLU A N 1
ATOM 1637 C CA . GLU A 1 213 ? -2.406 -13.582 -13.965 1.00 94.38 213 GLU A CA 1
ATOM 1638 C C . GLU A 1 213 ? -1.610 -12.324 -14.345 1.00 94.38 213 GLU A C 1
ATOM 1640 O O . GLU A 1 213 ? -1.135 -12.205 -15.474 1.00 94.38 213 GLU A O 1
ATOM 1645 N N . GLU A 1 214 ? -1.387 -11.402 -13.408 1.00 92.88 214 GLU A N 1
ATOM 1646 C CA . GLU A 1 214 ? -0.538 -10.232 -13.647 1.00 92.88 214 GLU A CA 1
ATOM 1647 C C . GLU A 1 214 ? 0.917 -10.634 -13.918 1.00 92.88 214 GLU A C 1
ATOM 1649 O O . GLU A 1 214 ? 1.524 -10.137 -14.870 1.00 92.88 214 GLU A O 1
ATOM 1654 N N . ALA A 1 215 ? 1.458 -11.578 -13.142 1.00 93.00 215 ALA A N 1
ATOM 1655 C CA . ALA A 1 215 ? 2.799 -12.111 -13.365 1.00 93.00 215 ALA A CA 1
ATOM 1656 C C . ALA A 1 215 ? 2.914 -12.814 -14.729 1.00 93.00 215 ALA A C 1
ATOM 1658 O O . ALA A 1 215 ? 3.877 -12.578 -15.462 1.00 93.00 215 ALA A O 1
ATOM 1659 N N . ARG A 1 216 ? 1.900 -13.599 -15.127 1.00 93.06 216 ARG A N 1
ATOM 1660 C CA . ARG A 1 216 ? 1.801 -14.230 -16.457 1.00 93.06 216 ARG A CA 1
ATOM 1661 C C . ARG A 1 216 ? 1.817 -13.203 -17.590 1.00 93.06 216 ARG A C 1
ATOM 1663 O O . ARG A 1 216 ? 2.377 -13.473 -18.646 1.00 93.06 216 ARG A O 1
ATOM 1670 N N . ARG A 1 217 ? 1.257 -12.013 -17.366 1.00 90.94 217 ARG A N 1
ATOM 1671 C CA . ARG A 1 217 ? 1.276 -10.884 -18.315 1.00 90.94 217 ARG A CA 1
ATOM 1672 C C . ARG A 1 217 ? 2.570 -10.073 -18.292 1.00 90.94 217 ARG A C 1
ATOM 1674 O O . ARG A 1 217 ? 2.626 -9.028 -18.932 1.00 90.94 217 ARG A O 1
ATOM 1681 N N . GLY A 1 218 ? 3.583 -10.501 -17.539 1.00 89.38 218 GLY A N 1
ATOM 1682 C CA . GLY A 1 218 ? 4.846 -9.776 -17.399 1.00 89.38 218 GLY A CA 1
ATOM 1683 C C . GLY A 1 218 ? 4.760 -8.559 -16.480 1.00 89.38 218 GLY A C 1
ATOM 1684 O O . GLY A 1 218 ? 5.722 -7.799 -16.383 1.00 89.38 218 GLY A O 1
ATOM 1685 N N . ARG A 1 219 ? 3.660 -8.376 -15.749 1.00 90.69 219 ARG A N 1
ATOM 1686 C CA . ARG A 1 219 ? 3.486 -7.265 -14.810 1.00 90.69 219 ARG A CA 1
ATOM 1687 C C . ARG A 1 219 ? 3.941 -7.657 -13.405 1.00 90.69 219 ARG A C 1
ATOM 1689 O O . ARG A 1 219 ? 4.128 -8.830 -13.099 1.00 90.69 219 ARG A O 1
ATOM 1696 N N . THR A 1 220 ? 4.181 -6.660 -12.560 1.00 90.44 220 THR A N 1
ATOM 1697 C CA . THR A 1 220 ? 4.612 -6.843 -11.167 1.00 90.44 220 THR A CA 1
ATOM 1698 C C . THR A 1 220 ? 3.441 -6.506 -10.243 1.00 90.44 220 THR A C 1
ATOM 1700 O O . THR A 1 220 ? 3.257 -5.330 -9.925 1.00 90.44 220 THR A O 1
ATOM 1703 N N . PRO A 1 221 ? 2.627 -7.487 -9.819 1.00 91.50 221 PRO A N 1
ATOM 1704 C CA . PRO A 1 221 ? 1.431 -7.235 -9.015 1.00 91.50 221 PRO A CA 1
ATOM 1705 C C . PRO A 1 221 ? 1.747 -6.758 -7.594 1.00 91.50 221 PRO A C 1
ATOM 1707 O O . PRO A 1 221 ? 2.841 -6.960 -7.068 1.00 91.50 221 PRO A O 1
ATOM 1710 N N . ASN A 1 222 ? 0.738 -6.181 -6.938 1.00 92.62 222 ASN A N 1
ATOM 1711 C CA . ASN A 1 222 ? 0.764 -5.876 -5.510 1.00 92.62 222 ASN A CA 1
ATOM 1712 C C . ASN A 1 222 ? -0.375 -6.621 -4.774 1.00 92.62 222 ASN A C 1
ATOM 1714 O O . ASN A 1 222 ? -1.498 -6.107 -4.713 1.00 92.62 222 ASN A O 1
ATOM 1718 N N . PRO A 1 223 ? -0.124 -7.834 -4.242 1.00 92.25 223 PRO A N 1
ATOM 1719 C CA . PRO A 1 223 ? -1.158 -8.636 -3.583 1.00 92.25 223 PRO A CA 1
ATOM 1720 C C . PRO A 1 223 ? -1.686 -8.003 -2.291 1.00 92.25 223 PRO A C 1
ATOM 1722 O O . PRO A 1 223 ? -2.846 -8.215 -1.945 1.00 92.25 223 PRO A O 1
ATOM 1725 N N . ASP A 1 224 ? -0.889 -7.195 -1.586 1.00 92.50 224 ASP A N 1
ATOM 1726 C CA . ASP A 1 224 ? -1.299 -6.602 -0.308 1.00 92.50 224 ASP A CA 1
ATOM 1727 C C . ASP A 1 224 ? -2.363 -5.505 -0.489 1.00 92.50 224 ASP A C 1
ATOM 1729 O O . ASP A 1 224 ? -3.324 -5.443 0.285 1.00 92.50 224 ASP A O 1
ATOM 1733 N N . ILE A 1 225 ? -2.265 -4.693 -1.554 1.00 95.12 225 ILE A N 1
ATOM 1734 C CA . ILE A 1 225 ? -3.327 -3.738 -1.932 1.00 95.12 225 ILE A CA 1
ATOM 1735 C C . ILE A 1 225 ? -4.636 -4.485 -2.236 1.00 95.12 225 ILE A C 1
ATOM 1737 O O . ILE A 1 225 ? -5.717 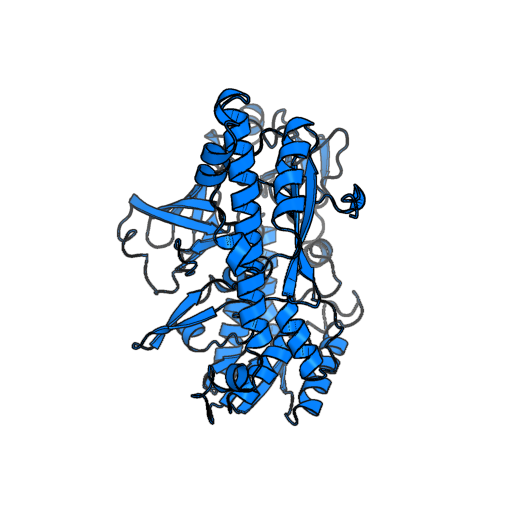-4.065 -1.805 1.00 95.12 225 ILE A O 1
ATOM 1741 N N . MET A 1 226 ? -4.557 -5.619 -2.941 1.00 95.31 226 MET A N 1
ATOM 1742 C CA . MET A 1 226 ? -5.732 -6.447 -3.242 1.00 95.31 226 MET A CA 1
ATOM 1743 C C . MET A 1 226 ? -6.291 -7.123 -1.987 1.00 95.31 226 MET A C 1
ATOM 1745 O O . MET A 1 226 ? -7.500 -7.126 -1.787 1.00 95.31 226 MET A O 1
ATOM 1749 N N . CYS A 1 227 ? -5.441 -7.617 -1.087 1.00 94.50 227 CYS A N 1
ATOM 1750 C CA . CYS A 1 227 ? -5.862 -8.186 0.192 1.00 94.50 227 CYS A CA 1
ATOM 1751 C C . CYS A 1 227 ? -6.658 -7.169 1.027 1.00 94.50 227 CYS A C 1
ATOM 1753 O O . CYS A 1 227 ? -7.735 -7.485 1.533 1.00 94.50 227 CYS A O 1
ATOM 1755 N N . ASN A 1 228 ? -6.190 -5.922 1.132 1.00 95.75 228 ASN A N 1
ATOM 1756 C CA . ASN A 1 228 ? -6.934 -4.895 1.860 1.00 95.75 228 ASN A CA 1
ATOM 1757 C C . ASN A 1 228 ? -8.272 -4.571 1.178 1.00 95.75 228 ASN A C 1
ATOM 1759 O O . ASN A 1 228 ? -9.317 -4.638 1.824 1.00 95.75 228 ASN A O 1
ATOM 1763 N N . SER A 1 229 ? -8.251 -4.261 -0.120 1.00 95.88 229 SER A N 1
ATOM 1764 C CA . SER A 1 229 ? -9.445 -3.811 -0.853 1.00 95.88 229 SER A CA 1
ATOM 1765 C C . SER A 1 229 ? -10.488 -4.905 -1.087 1.00 95.88 229 SER A C 1
ATOM 1767 O O . SER A 1 229 ? -11.682 -4.623 -1.009 1.00 95.88 229 SER A O 1
ATOM 1769 N N . ARG A 1 230 ? -10.072 -6.150 -1.335 1.00 96.19 230 ARG A N 1
ATOM 1770 C CA . ARG A 1 230 ? -10.968 -7.254 -1.715 1.00 96.19 230 ARG A CA 1
ATOM 1771 C C . ARG A 1 230 ? -11.256 -8.221 -0.578 1.00 96.19 230 ARG A C 1
ATOM 1773 O O . ARG A 1 230 ? -12.351 -8.767 -0.535 1.00 96.19 230 ARG A O 1
ATOM 1780 N N . ILE A 1 231 ? -10.333 -8.406 0.369 1.00 95.88 231 ILE A N 1
ATOM 1781 C CA . ILE A 1 231 ? -10.500 -9.369 1.469 1.00 95.88 231 ILE A CA 1
ATOM 1782 C C . ILE A 1 231 ? -10.897 -8.656 2.756 1.00 95.88 231 ILE A C 1
ATOM 1784 O O . ILE A 1 231 ? -12.043 -8.789 3.180 1.00 95.88 231 ILE A O 1
ATOM 1788 N N . LYS A 1 232 ? -10.005 -7.854 3.356 1.00 95.56 232 LYS A N 1
ATOM 1789 C CA . LYS A 1 232 ? -10.243 -7.238 4.678 1.00 95.56 232 LYS A CA 1
ATOM 1790 C C . LYS A 1 232 ? -11.433 -6.279 4.684 1.00 95.56 232 LYS A C 1
ATOM 1792 O O . LYS A 1 232 ? -12.264 -6.336 5.584 1.00 95.56 232 LYS A O 1
ATOM 1797 N N . PHE A 1 233 ? -11.521 -5.412 3.678 1.00 96.31 233 PHE A N 1
ATOM 1798 C CA . PHE A 1 233 ? -12.583 -4.407 3.571 1.00 96.31 233 PHE A CA 1
ATOM 1799 C C . PHE A 1 233 ? -13.577 -4.705 2.439 1.00 96.31 233 PHE A C 1
ATOM 1801 O O . PHE A 1 233 ? -14.457 -3.896 2.159 1.00 96.31 233 PHE A O 1
ATOM 1808 N N . GLY A 1 234 ? -13.441 -5.863 1.787 1.00 95.88 234 GLY A N 1
ATOM 1809 C CA . GLY A 1 234 ? -14.368 -6.371 0.776 1.00 95.88 234 GLY A CA 1
ATOM 1810 C C . GLY A 1 234 ? -15.138 -7.576 1.308 1.00 95.88 234 GLY A C 1
ATOM 1811 O O . GLY A 1 234 ? -16.153 -7.428 1.984 1.00 95.88 234 GLY A O 1
ATOM 1812 N N . ALA A 1 235 ? -14.636 -8.780 1.042 1.00 96.62 235 ALA A N 1
ATOM 1813 C CA . ALA A 1 235 ? -15.269 -10.045 1.399 1.00 96.62 235 ALA A CA 1
ATOM 1814 C C . ALA A 1 235 ? -15.582 -10.160 2.903 1.00 96.62 235 ALA A C 1
ATOM 1816 O O . ALA A 1 235 ? -16.689 -10.565 3.266 1.00 96.62 235 ALA A O 1
ATOM 1817 N N . PHE A 1 236 ? -14.652 -9.769 3.782 1.00 97.06 236 PHE A N 1
ATOM 1818 C CA . PHE A 1 236 ? -14.888 -9.770 5.227 1.00 97.06 236 PHE A CA 1
ATOM 1819 C C . PHE A 1 236 ? -15.987 -8.786 5.620 1.00 97.06 236 PHE A C 1
ATOM 1821 O O . PHE A 1 236 ? -16.887 -9.160 6.371 1.00 97.06 236 PHE A O 1
ATOM 1828 N N . TYR A 1 237 ? -15.970 -7.564 5.080 1.00 95.88 237 TYR A N 1
ATOM 1829 C CA . TYR A 1 237 ? -17.034 -6.588 5.319 1.00 95.88 237 TYR A CA 1
ATOM 1830 C C . TYR A 1 237 ? -18.400 -7.130 4.876 1.00 95.88 237 TYR A C 1
ATOM 1832 O O . TYR A 1 237 ? -19.336 -7.176 5.673 1.00 95.88 237 TYR A O 1
ATOM 1840 N N . ASN A 1 238 ? -18.495 -7.641 3.648 1.00 95.81 238 ASN A N 1
ATOM 1841 C CA . ASN A 1 238 ? -19.748 -8.134 3.074 1.00 95.81 238 ASN A CA 1
ATOM 1842 C C . ASN A 1 238 ? -20.344 -9.320 3.845 1.00 95.81 238 ASN A C 1
ATOM 1844 O O . ASN A 1 238 ? -21.572 -9.436 3.943 1.00 95.81 238 ASN A O 1
ATOM 1848 N N . ARG A 1 239 ? -19.491 -10.207 4.375 1.00 96.25 239 ARG A N 1
ATOM 1849 C CA . ARG A 1 239 ? -19.926 -11.405 5.105 1.00 96.25 239 ARG A CA 1
ATOM 1850 C C . ARG A 1 239 ? -20.185 -11.141 6.586 1.00 96.25 239 ARG A C 1
ATOM 1852 O O . ARG A 1 239 ? -21.123 -11.708 7.130 1.00 96.25 239 ARG A O 1
ATOM 1859 N N . ILE A 1 240 ? -19.340 -10.339 7.230 1.00 96.31 240 ILE A N 1
ATOM 1860 C CA . ILE A 1 240 ? -19.280 -10.213 8.694 1.00 96.31 240 ILE A CA 1
ATOM 1861 C C . ILE A 1 240 ? -19.247 -8.742 9.107 1.00 96.31 240 ILE A C 1
ATOM 1863 O O . ILE A 1 240 ? -20.098 -8.298 9.870 1.00 96.31 240 ILE A O 1
ATOM 1867 N N . GLY A 1 241 ? -18.291 -7.971 8.582 1.00 92.69 241 GLY A N 1
ATOM 1868 C CA . GLY A 1 241 ? -17.995 -6.619 9.061 1.00 92.69 241 GLY A CA 1
ATOM 1869 C C . GLY A 1 241 ? -19.145 -5.612 8.941 1.00 92.69 241 GLY A C 1
ATOM 1870 O O . GLY A 1 241 ? -19.177 -4.665 9.714 1.00 92.69 241 GLY A O 1
ATOM 1871 N N . LYS A 1 242 ? -20.112 -5.817 8.039 1.00 93.75 242 LYS A N 1
ATOM 1872 C CA . LYS A 1 242 ? -21.319 -4.978 7.908 1.00 93.75 242 LYS A CA 1
ATOM 1873 C C . LYS A 1 242 ? -22.262 -5.027 9.117 1.00 93.75 242 LYS A C 1
ATOM 1875 O O . LYS A 1 242 ? -23.148 -4.189 9.213 1.00 93.75 242 LYS A O 1
ATOM 1880 N N . HIS A 1 243 ? -22.105 -6.025 9.989 1.00 95.94 243 HIS A N 1
ATOM 1881 C CA . HIS A 1 243 ? -22.887 -6.182 11.219 1.00 95.94 243 HIS A CA 1
ATOM 1882 C C . HIS A 1 243 ? -22.249 -5.486 12.428 1.00 95.94 243 HIS A C 1
ATOM 1884 O O . HIS A 1 243 ? -22.775 -5.585 13.530 1.00 95.94 243 HIS A O 1
ATOM 1890 N N . PHE A 1 244 ? -21.122 -4.808 12.220 1.00 95.88 244 PHE A N 1
ATOM 1891 C CA . PHE A 1 244 ? -20.392 -4.068 13.237 1.00 95.88 244 PHE A CA 1
ATOM 1892 C C . PHE A 1 244 ? -20.375 -2.594 12.865 1.00 95.88 244 PHE A C 1
ATOM 1894 O O . PHE A 1 244 ? -20.384 -2.245 11.681 1.00 95.88 244 PHE A O 1
ATOM 1901 N N . ASP A 1 245 ? -20.275 -1.730 13.869 1.00 93.12 245 ASP A N 1
ATOM 1902 C CA . ASP A 1 245 ? -20.160 -0.292 13.643 1.00 93.12 245 ASP A CA 1
ATOM 1903 C C . ASP A 1 245 ? -18.892 0.013 12.841 1.00 93.12 245 ASP A C 1
ATOM 1905 O O . ASP A 1 245 ? -18.869 0.904 11.982 1.00 93.12 245 ASP A O 1
ATOM 1909 N N . ARG A 1 246 ? -17.809 -0.732 13.126 1.00 93.62 246 ARG A N 1
ATOM 1910 C CA . ARG A 1 246 ? -16.493 -0.540 12.508 1.00 93.62 246 ARG A CA 1
ATOM 1911 C C . ARG A 1 246 ? -15.669 -1.815 12.401 1.00 93.62 246 ARG A C 1
ATOM 1913 O O . ARG A 1 246 ? -15.819 -2.751 13.180 1.00 93.62 246 ARG A O 1
ATOM 1920 N N . ILE A 1 247 ? -14.709 -1.774 11.480 1.00 97.25 247 ILE A N 1
ATOM 1921 C CA . ILE A 1 247 ? -13.615 -2.728 11.324 1.00 97.25 247 ILE A CA 1
ATOM 1922 C C . ILE A 1 247 ? -12.321 -2.074 11.817 1.00 97.25 247 ILE A C 1
ATOM 1924 O O . ILE A 1 247 ? -11.799 -1.136 11.209 1.00 97.25 247 ILE A O 1
ATOM 1928 N N . VAL A 1 248 ? -11.786 -2.586 12.917 1.00 97.44 248 VAL A N 1
ATOM 1929 C CA . VAL A 1 248 ? -10.530 -2.166 13.534 1.00 97.44 248 VAL A CA 1
ATOM 1930 C C . VAL A 1 248 ? -9.390 -3.023 13.001 1.00 97.44 248 VAL A C 1
ATOM 1932 O O . VAL A 1 248 ? -9.476 -4.250 12.958 1.00 97.44 248 VAL A O 1
ATOM 1935 N N . THR A 1 249 ? -8.292 -2.377 12.620 1.00 97.31 249 THR A N 1
ATOM 1936 C CA . THR A 1 249 ? -7.073 -3.068 12.184 1.00 97.31 249 THR A CA 1
ATOM 1937 C C . THR A 1 249 ? -5.827 -2.383 12.742 1.00 97.31 249 THR A C 1
ATOM 1939 O O . THR A 1 249 ? -5.859 -1.200 13.081 1.00 97.31 249 THR A O 1
ATOM 1942 N N . GLY A 1 250 ? -4.711 -3.110 12.786 1.00 96.31 250 GLY A N 1
ATOM 1943 C CA . GLY A 1 250 ? -3.405 -2.585 13.200 1.00 96.31 250 GLY A CA 1
ATOM 1944 C C . GLY A 1 250 ? -2.658 -1.790 12.123 1.00 96.31 250 GLY A C 1
ATOM 1945 O O . GLY A 1 250 ? -1.432 -1.788 12.144 1.00 96.31 250 GLY A O 1
ATOM 1946 N N . HIS A 1 251 ? -3.344 -1.180 11.147 1.00 96.75 251 HIS A N 1
ATOM 1947 C CA . HIS A 1 251 ? -2.650 -0.430 10.097 1.00 96.75 251 HIS A CA 1
ATOM 1948 C C . HIS A 1 251 ? -2.153 0.934 10.591 1.00 96.75 251 HIS A C 1
ATOM 1950 O O . HIS A 1 251 ? -2.873 1.673 11.266 1.00 96.75 251 HIS A O 1
ATOM 1956 N N . TYR A 1 252 ? -0.949 1.306 10.164 1.00 97.06 252 TYR A N 1
ATOM 1957 C CA . TYR A 1 252 ? -0.364 2.631 10.361 1.00 97.06 252 TYR A CA 1
ATOM 1958 C C . TYR A 1 252 ? -0.895 3.615 9.315 1.00 97.06 252 TYR A C 1
ATOM 1960 O O . TYR A 1 252 ? -0.219 3.958 8.346 1.00 97.06 252 TYR A O 1
ATOM 1968 N N . ALA A 1 253 ? -2.136 4.046 9.501 1.00 97.12 253 ALA A N 1
ATOM 1969 C CA . ALA A 1 253 ? -2.791 5.081 8.712 1.00 97.12 253 ALA A CA 1
ATOM 1970 C C . ALA A 1 253 ? -3.862 5.768 9.562 1.00 97.12 253 ALA A C 1
ATOM 1972 O O . ALA A 1 253 ? -4.317 5.219 10.559 1.00 97.12 253 ALA A O 1
ATOM 1973 N N . GLN A 1 254 ? -4.308 6.951 9.169 1.00 96.19 254 GLN A N 1
ATOM 1974 C CA . GLN A 1 254 ? -5.367 7.669 9.871 1.00 96.19 254 GLN A CA 1
ATOM 1975 C C . GLN A 1 254 ? -6.629 7.715 9.013 1.00 96.19 254 GLN A C 1
ATOM 1977 O O . GLN A 1 254 ? -6.562 7.951 7.812 1.00 96.19 254 GLN A O 1
ATOM 1982 N N . ALA A 1 255 ? -7.781 7.499 9.643 1.00 93.62 255 ALA A N 1
ATOM 1983 C CA . ALA A 1 255 ? -9.095 7.641 9.027 1.00 93.62 255 ALA A CA 1
ATOM 1984 C C . ALA A 1 255 ? -9.838 8.781 9.740 1.00 93.62 255 ALA A C 1
ATOM 1986 O O . ALA A 1 255 ? -10.348 8.589 10.848 1.00 93.62 255 ALA A O 1
ATOM 1987 N N . ILE A 1 256 ? -9.839 9.977 9.146 1.00 90.81 256 ILE A N 1
ATOM 1988 C CA . ILE A 1 256 ? -10.434 11.186 9.738 1.00 90.81 256 ILE A CA 1
ATOM 1989 C C . ILE A 1 256 ? -11.825 11.395 9.158 1.00 90.81 256 ILE A C 1
ATOM 1991 O O . ILE A 1 256 ? -11.988 11.391 7.946 1.00 90.81 256 ILE A O 1
ATOM 1995 N N . ARG A 1 257 ? -12.831 11.561 10.016 1.00 87.12 257 ARG A N 1
ATOM 1996 C CA . ARG A 1 257 ? -14.222 11.755 9.595 1.00 87.12 257 ARG A CA 1
ATOM 1997 C C . ARG A 1 257 ? -14.593 13.221 9.653 1.00 87.12 257 ARG A C 1
ATOM 1999 O O . ARG A 1 257 ? -14.300 13.874 10.650 1.00 87.12 257 ARG A O 1
ATOM 2006 N N . ASP A 1 258 ? -15.239 13.705 8.602 1.00 82.38 258 ASP A N 1
ATOM 2007 C CA . ASP A 1 258 ? -15.877 15.014 8.612 1.00 82.38 258 ASP A CA 1
ATOM 2008 C C . ASP A 1 258 ? -17.291 14.942 9.216 1.00 82.38 258 ASP A C 1
ATOM 2010 O O . ASP A 1 258 ? -17.829 13.865 9.493 1.00 82.38 258 ASP A O 1
ATOM 2014 N N . LEU A 1 259 ? -17.907 16.112 9.395 1.00 77.06 259 LEU A N 1
ATOM 2015 C CA . LEU A 1 259 ? -19.270 16.250 9.921 1.00 77.06 259 LEU A CA 1
ATOM 2016 C C . LEU A 1 259 ? -20.340 15.614 9.013 1.00 77.06 259 LEU A C 1
ATOM 2018 O O . LEU A 1 259 ? -21.437 15.319 9.475 1.00 77.06 259 LEU A O 1
ATOM 2022 N N . ASN A 1 260 ? -20.026 15.373 7.737 1.00 78.62 260 ASN A N 1
ATOM 2023 C CA . ASN A 1 260 ? -20.926 14.769 6.753 1.00 78.62 260 ASN A CA 1
ATOM 2024 C C . ASN A 1 260 ? -20.736 13.243 6.643 1.00 78.62 260 ASN A C 1
ATOM 2026 O O . ASN A 1 260 ? -21.288 12.603 5.742 1.00 78.62 260 ASN A O 1
ATOM 2030 N N . GLY A 1 261 ? -19.914 12.648 7.512 1.00 81.94 261 GLY A N 1
ATOM 2031 C CA . GLY A 1 261 ? -19.616 11.218 7.512 1.00 81.94 261 GLY A CA 1
ATOM 2032 C C . GLY A 1 261 ? -18.722 10.756 6.356 1.00 81.94 261 GLY A C 1
ATOM 2033 O O . GLY A 1 261 ? -18.604 9.547 6.124 1.00 81.94 261 GLY A O 1
ATOM 2034 N N . ARG A 1 262 ? -18.086 11.671 5.613 1.00 89.00 262 ARG A N 1
ATOM 2035 C CA . ARG A 1 262 ? -16.997 11.325 4.691 1.00 89.00 262 ARG A CA 1
ATOM 2036 C C . ARG A 1 262 ? -15.734 11.064 5.491 1.00 89.00 262 ARG A C 1
ATOM 2038 O O . ARG A 1 262 ? -15.491 11.684 6.521 1.00 89.00 262 ARG A O 1
ATOM 2045 N N . VAL A 1 263 ? -14.932 10.129 5.001 1.00 92.19 263 VAL A N 1
ATOM 2046 C CA . VAL A 1 263 ? -13.669 9.754 5.625 1.00 92.19 263 VAL A CA 1
ATOM 2047 C C . VAL A 1 263 ? -12.517 10.158 4.716 1.00 92.19 263 VAL A C 1
ATOM 2049 O O . VAL A 1 263 ? -12.565 9.937 3.507 1.00 92.19 263 VAL A O 1
ATOM 2052 N N . GLU A 1 264 ? -11.497 10.765 5.301 1.00 94.62 264 GLU A N 1
ATOM 2053 C CA . GLU A 1 264 ? -10.202 11.021 4.689 1.00 94.62 264 GLU A CA 1
ATOM 2054 C C . GLU A 1 264 ? -9.212 9.954 5.155 1.00 94.62 264 GLU A C 1
ATOM 2056 O O . GLU A 1 264 ? -9.081 9.698 6.356 1.00 94.62 264 GLU A O 1
ATOM 2061 N N . LEU A 1 265 ? -8.481 9.362 4.213 1.00 97.94 265 LEU A N 1
ATOM 2062 C CA . LEU A 1 265 ? -7.330 8.520 4.516 1.00 97.94 265 LEU A CA 1
ATOM 2063 C C . LEU A 1 265 ? -6.093 9.419 4.599 1.00 97.94 265 LEU A C 1
ATOM 2065 O O . LEU A 1 265 ? -5.763 10.092 3.626 1.00 97.94 265 LEU A O 1
ATOM 2069 N N . ARG A 1 266 ? -5.397 9.442 5.737 1.00 97.62 266 ARG A N 1
ATOM 2070 C CA . ARG A 1 266 ? -4.194 10.265 5.942 1.00 97.62 266 ARG A CA 1
ATOM 2071 C C . ARG A 1 266 ? -3.008 9.445 6.415 1.00 97.62 266 ARG A C 1
ATOM 2073 O O . ARG A 1 266 ? -3.169 8.379 7.010 1.00 97.62 266 ARG A O 1
ATOM 2080 N N . THR A 1 267 ? -1.818 9.962 6.143 1.00 97.06 267 THR A N 1
ATOM 2081 C CA . THR A 1 267 ? -0.547 9.332 6.504 1.00 97.06 267 THR A CA 1
ATOM 2082 C C . THR A 1 267 ? -0.376 9.165 8.012 1.00 97.06 267 THR A C 1
ATOM 2084 O O . THR A 1 267 ? -0.865 9.971 8.809 1.00 97.06 267 THR A O 1
ATOM 2087 N N . SER A 1 268 ? 0.357 8.126 8.404 1.00 94.88 268 SER A N 1
ATOM 2088 C CA . SER A 1 268 ? 0.860 7.970 9.774 1.00 94.88 268 SER A CA 1
ATOM 2089 C C . SER A 1 268 ? 1.943 9.018 10.086 1.00 94.88 268 SER A C 1
ATOM 2091 O O . SER A 1 268 ? 2.687 9.393 9.176 1.00 94.88 268 SER A O 1
ATOM 2093 N N . PRO A 1 269 ? 2.096 9.476 11.347 1.00 91.62 269 PRO A N 1
ATOM 2094 C CA . PRO A 1 269 ? 3.282 10.232 11.760 1.00 91.62 269 PRO A CA 1
ATOM 2095 C C . PRO A 1 269 ? 4.574 9.399 11.669 1.00 91.62 269 PRO A C 1
ATOM 2097 O O . PRO A 1 269 ? 5.665 9.957 11.572 1.00 91.62 269 PRO A O 1
ATOM 2100 N N . ASP A 1 270 ? 4.463 8.067 11.664 1.00 94.06 270 ASP A N 1
ATOM 2101 C CA . ASP A 1 270 ? 5.575 7.164 11.376 1.00 94.06 270 ASP A CA 1
ATOM 2102 C C . ASP A 1 270 ? 5.760 7.001 9.867 1.00 94.06 270 ASP A C 1
ATOM 2104 O O . ASP A 1 270 ? 5.081 6.200 9.221 1.00 94.06 270 ASP A O 1
ATOM 2108 N N . VAL A 1 271 ? 6.701 7.751 9.298 1.00 93.00 271 VAL A N 1
ATOM 2109 C CA . VAL A 1 271 ? 6.978 7.723 7.854 1.00 93.00 271 VAL A CA 1
ATOM 2110 C C . VAL A 1 271 ? 7.486 6.365 7.366 1.00 93.00 271 VAL A C 1
ATOM 2112 O O . VAL A 1 271 ? 7.261 6.013 6.211 1.00 93.00 271 VAL A O 1
ATOM 2115 N N . MET A 1 272 ? 8.162 5.594 8.224 1.00 92.19 272 MET A N 1
ATOM 2116 C CA . MET A 1 272 ? 8.723 4.292 7.856 1.00 92.19 272 MET A CA 1
ATOM 2117 C C . MET A 1 272 ? 7.658 3.200 7.873 1.00 92.19 272 MET A C 1
ATOM 2119 O O . MET A 1 272 ? 7.746 2.249 7.097 1.00 92.19 272 MET A O 1
ATOM 2123 N N . LYS A 1 273 ? 6.665 3.329 8.756 1.00 93.56 273 LYS A N 1
ATOM 2124 C CA . LYS A 1 273 ? 5.549 2.389 8.869 1.00 93.56 273 LYS A CA 1
ATOM 2125 C C . LYS A 1 273 ? 4.286 2.817 8.138 1.00 93.56 273 LYS A C 1
ATOM 2127 O O . LYS A 1 273 ? 3.381 2.001 8.064 1.00 93.56 273 LYS A O 1
ATOM 2132 N N . ASP A 1 274 ? 4.205 4.030 7.595 1.00 96.44 274 ASP A N 1
ATOM 2133 C CA . ASP A 1 274 ? 3.022 4.542 6.894 1.00 96.44 274 ASP A CA 1
ATOM 2134 C C . ASP A 1 274 ? 2.472 3.558 5.844 1.00 96.44 274 ASP A C 1
ATOM 2136 O O . ASP A 1 274 ? 3.067 3.314 4.793 1.00 96.44 274 ASP A O 1
ATOM 2140 N N . GLN A 1 275 ? 1.290 3.013 6.122 1.00 96.75 275 GLN A N 1
ATOM 2141 C CA . GLN A 1 275 ? 0.633 1.982 5.320 1.00 96.75 275 GLN A CA 1
ATOM 2142 C C . GLN A 1 275 ? -0.480 2.537 4.428 1.00 96.75 275 GLN A C 1
ATOM 2144 O O . GLN A 1 275 ? -1.188 1.759 3.789 1.00 96.75 275 GLN A O 1
ATOM 2149 N N . THR A 1 276 ? -0.621 3.863 4.317 1.00 98.00 276 THR A N 1
ATOM 2150 C CA . THR A 1 276 ? -1.620 4.473 3.422 1.00 98.00 276 THR A CA 1
ATOM 2151 C C . THR A 1 276 ? -1.488 4.008 1.977 1.00 98.00 276 THR A C 1
ATOM 2153 O O . THR A 1 276 ? -2.507 3.822 1.324 1.00 98.00 276 THR A O 1
ATOM 2156 N N . TYR A 1 277 ? -0.270 3.727 1.499 1.00 97.69 277 TYR A N 1
ATOM 2157 C CA . TYR A 1 277 ? -0.036 3.172 0.161 1.00 97.69 277 TYR A CA 1
ATOM 2158 C C . TYR A 1 277 ? -0.826 1.873 -0.072 1.00 97.69 277 TYR A C 1
ATOM 2160 O O . TYR A 1 277 ? -1.489 1.719 -1.094 1.00 97.69 277 TYR A O 1
ATOM 2168 N N . PHE A 1 278 ? -0.836 0.964 0.909 1.00 96.94 278 PHE A N 1
ATOM 2169 C CA . PHE A 1 278 ? -1.561 -0.307 0.811 1.00 96.94 278 PHE A CA 1
ATOM 2170 C C . PHE A 1 278 ? -3.086 -0.162 0.936 1.00 96.94 278 PHE A C 1
ATOM 2172 O O . PHE A 1 278 ? -3.822 -1.119 0.691 1.00 96.94 278 PHE A O 1
ATOM 2179 N N . LEU A 1 279 ? -3.553 1.017 1.351 1.00 97.81 279 LEU A N 1
ATOM 2180 C CA . LEU A 1 279 ? -4.956 1.368 1.575 1.00 97.81 279 LEU A CA 1
ATOM 2181 C C . LEU A 1 279 ? -5.475 2.373 0.528 1.00 97.81 279 LEU A C 1
ATOM 2183 O O . LEU A 1 279 ? -6.660 2.693 0.523 1.00 97.81 279 LEU A O 1
ATOM 2187 N N . ALA A 1 280 ? -4.618 2.852 -0.378 1.00 97.88 280 ALA A N 1
ATOM 2188 C CA . ALA A 1 280 ? -4.944 3.877 -1.372 1.00 97.88 280 ALA A CA 1
ATOM 2189 C C . ALA A 1 280 ? -5.970 3.413 -2.422 1.00 97.88 280 ALA A C 1
ATOM 2191 O O . ALA A 1 280 ? -6.531 4.226 -3.155 1.00 97.88 280 ALA A O 1
ATOM 2192 N N . HIS A 1 281 ? -6.221 2.103 -2.499 1.00 96.81 281 HIS A N 1
ATOM 2193 C CA . HIS A 1 281 ? -7.204 1.486 -3.391 1.00 96.81 281 HIS A CA 1
ATOM 2194 C C . HIS A 1 281 ? -8.529 1.141 -2.686 1.00 96.81 281 HIS A C 1
ATOM 2196 O O . HIS A 1 281 ? -9.266 0.260 -3.127 1.00 96.81 281 HIS A O 1
ATOM 2202 N N . LEU A 1 282 ? -8.825 1.793 -1.556 1.00 97.12 282 LEU A N 1
ATOM 2203 C CA . LEU A 1 282 ? -10.113 1.673 -0.872 1.00 97.12 282 LEU A CA 1
ATOM 2204 C C . LEU A 1 282 ? -11.117 2.700 -1.390 1.00 97.12 282 LEU A C 1
ATOM 2206 O O . LEU A 1 282 ? -10.791 3.866 -1.601 1.00 97.12 282 LEU A O 1
ATOM 2210 N N . LYS A 1 283 ? -12.371 2.272 -1.540 1.00 95.62 283 LYS A N 1
ATOM 2211 C CA . LYS A 1 283 ? -13.495 3.162 -1.863 1.00 95.62 283 LYS A CA 1
ATOM 2212 C C . LYS A 1 283 ? -14.030 3.842 -0.605 1.00 95.62 283 LYS A C 1
ATOM 2214 O O . LYS A 1 283 ? -13.868 3.322 0.500 1.00 95.62 283 LYS A O 1
ATOM 2219 N N . GLN A 1 284 ? -14.759 4.950 -0.767 1.00 94.88 284 GLN A N 1
ATOM 2220 C CA . GLN A 1 284 ? -15.330 5.660 0.382 1.00 94.88 284 GLN A CA 1
ATOM 2221 C C . GLN A 1 284 ? -16.249 4.789 1.242 1.00 94.88 284 GLN A C 1
ATOM 2223 O O . GLN A 1 284 ? -16.252 4.902 2.462 1.00 94.88 284 GLN A O 1
ATOM 2228 N N . GLU A 1 285 ? -17.029 3.912 0.614 1.00 93.31 285 GLU A N 1
ATOM 2229 C CA . GLU A 1 285 ? -17.927 2.975 1.300 1.00 93.31 285 GLU A CA 1
ATOM 2230 C C . GLU A 1 285 ? -17.165 2.043 2.248 1.00 93.31 285 GLU A C 1
ATOM 2232 O O . GLU A 1 285 ? -17.612 1.788 3.362 1.00 93.31 285 GLU A O 1
ATOM 2237 N N . GLN A 1 286 ? -15.973 1.611 1.837 1.00 94.75 286 GLN A N 1
ATOM 2238 C CA . GLN A 1 286 ? -15.089 0.782 2.649 1.00 94.75 286 GLN A CA 1
ATOM 2239 C C . GLN A 1 286 ? -14.424 1.621 3.739 1.00 94.75 286 GLN A C 1
ATOM 2241 O O . GLN A 1 286 ? -14.422 1.245 4.904 1.00 94.75 286 GLN A O 1
ATOM 2246 N N . LEU A 1 287 ? -13.910 2.803 3.395 1.00 93.38 287 LEU A N 1
ATOM 2247 C CA . LEU A 1 287 ? -13.234 3.683 4.349 1.00 93.38 287 LEU A CA 1
ATOM 2248 C C . LEU A 1 287 ? -14.181 4.191 5.456 1.00 93.38 287 LEU A C 1
ATOM 2250 O O . LEU A 1 287 ? -13.770 4.399 6.598 1.00 93.38 287 LEU A O 1
ATOM 2254 N N . LYS A 1 288 ? -15.482 4.307 5.166 1.00 91.81 288 LYS A N 1
ATOM 2255 C CA . LYS A 1 288 ? -16.532 4.607 6.152 1.00 91.81 288 LYS A CA 1
ATOM 2256 C C . LYS A 1 288 ? -16.671 3.570 7.255 1.00 91.81 288 LYS A C 1
ATOM 2258 O O . LYS A 1 288 ? -17.249 3.900 8.286 1.00 91.81 288 LYS A O 1
ATOM 2263 N N . THR A 1 289 ? -16.124 2.373 7.120 1.00 89.94 289 THR A N 1
ATOM 2264 C CA . THR A 1 289 ? -16.262 1.329 8.143 1.00 89.94 289 THR A CA 1
ATOM 2265 C C . THR A 1 289 ? -14.965 1.133 8.917 1.00 89.94 289 THR A C 1
ATOM 2267 O O . THR A 1 289 ? -14.982 0.526 9.978 1.00 89.94 289 THR A O 1
ATOM 2270 N N . VAL A 1 290 ? -13.837 1.694 8.472 1.00 93.31 290 VAL A N 1
ATOM 2271 C CA . VAL A 1 290 ? -12.537 1.398 9.091 1.00 93.31 290 VAL A CA 1
ATOM 2272 C C . VAL A 1 290 ? -12.235 2.240 10.334 1.00 93.31 290 VAL A C 1
ATOM 2274 O O . VAL A 1 290 ? -12.709 3.374 10.503 1.00 93.31 290 VAL A O 1
ATOM 2277 N N . CYS A 1 291 ? -11.380 1.677 11.186 1.00 94.44 291 CYS A N 1
ATOM 2278 C CA . CYS A 1 291 ? -10.732 2.322 12.317 1.00 94.44 291 CYS A CA 1
ATOM 2279 C C . CYS A 1 291 ? -9.271 1.844 12.436 1.00 94.44 291 CYS A C 1
ATOM 2281 O O . CYS A 1 291 ? -8.987 0.646 12.355 1.00 94.44 291 CYS A O 1
ATOM 2283 N N . PHE A 1 292 ? -8.345 2.784 12.649 1.00 96.38 292 PHE A N 1
ATOM 2284 C CA . PHE A 1 292 ? -6.902 2.529 12.728 1.00 96.38 292 PHE A CA 1
ATOM 2285 C C . PHE A 1 292 ? -6.307 3.100 14.030 1.00 96.38 292 PHE A C 1
ATOM 2287 O O . PHE A 1 292 ? -5.704 4.176 14.010 1.00 96.38 292 PHE A O 1
ATOM 2294 N N . PRO A 1 293 ? -6.485 2.431 15.185 1.00 95.19 293 PRO A N 1
ATOM 2295 C CA . PRO A 1 293 ? -6.077 2.993 16.473 1.00 95.19 293 PRO A CA 1
ATOM 2296 C C . PRO A 1 293 ? -4.583 3.284 16.594 1.00 95.19 293 PRO A C 1
ATOM 2298 O O . PRO A 1 293 ? -4.196 4.301 17.165 1.00 95.19 293 PRO A O 1
ATOM 2301 N N . VAL A 1 294 ? -3.742 2.439 15.997 1.00 95.88 294 VAL A N 1
ATOM 2302 C CA . VAL A 1 294 ? -2.282 2.598 16.051 1.00 95.88 294 VAL A CA 1
ATOM 2303 C C . VAL A 1 294 ? -1.745 3.669 15.101 1.00 95.88 294 VAL A C 1
ATOM 2305 O O . VAL A 1 294 ? -0.632 4.146 15.294 1.00 95.88 294 VAL A O 1
ATOM 2308 N N . GLY A 1 295 ? -2.522 4.105 14.106 1.00 94.12 295 GLY A N 1
ATOM 2309 C CA . GLY A 1 295 ? -2.047 5.000 13.046 1.00 94.12 295 GLY A CA 1
ATOM 2310 C C . GLY A 1 295 ? -1.742 6.437 13.467 1.00 94.12 295 GLY A C 1
ATOM 2311 O O . GLY A 1 295 ? -1.337 7.240 12.632 1.00 94.12 295 GLY A O 1
ATOM 2312 N N . ARG A 1 296 ? -1.929 6.770 14.747 1.00 91.19 296 ARG A N 1
ATOM 2313 C CA . ARG A 1 296 ? -1.545 8.053 15.357 1.00 91.19 296 ARG A CA 1
ATOM 2314 C C . ARG A 1 296 ? -0.202 7.991 16.090 1.00 91.19 296 ARG A C 1
ATOM 2316 O O . ARG A 1 296 ? 0.239 9.003 16.623 1.00 91.19 296 ARG A O 1
ATOM 2323 N N . TYR A 1 297 ? 0.429 6.821 16.139 1.00 94.00 297 TYR A N 1
ATOM 2324 C CA . TYR A 1 297 ? 1.604 6.563 16.961 1.00 94.00 297 TYR A CA 1
ATOM 2325 C C . TYR A 1 297 ? 2.768 6.045 16.120 1.00 94.00 297 TYR A C 1
ATOM 2327 O O . TYR A 1 297 ? 2.573 5.432 15.069 1.00 94.00 297 TYR A O 1
ATOM 2335 N N . THR A 1 298 ? 3.989 6.263 16.608 1.00 95.19 298 THR A N 1
ATOM 2336 C CA . THR A 1 298 ? 5.170 5.612 16.035 1.00 95.19 298 THR A CA 1
ATOM 2337 C C . THR A 1 298 ? 5.233 4.144 16.424 1.00 95.19 298 THR A C 1
ATOM 2339 O O . THR A 1 298 ? 4.621 3.717 17.411 1.00 95.19 298 THR A O 1
ATOM 2342 N N . LYS A 1 299 ? 5.994 3.350 15.668 1.00 94.06 299 LYS A N 1
ATOM 2343 C CA . LYS A 1 299 ? 6.208 1.937 15.983 1.00 94.06 299 LYS A CA 1
ATOM 2344 C C . LYS A 1 299 ? 6.745 1.733 17.392 1.00 94.06 299 LYS A C 1
ATOM 2346 O O . LYS A 1 299 ? 6.305 0.820 18.088 1.00 94.06 299 LYS A O 1
ATOM 2351 N N . GLU A 1 300 ? 7.664 2.586 17.826 1.00 94.44 300 GLU A N 1
ATOM 2352 C CA . GLU A 1 300 ? 8.253 2.535 19.162 1.00 94.44 300 GLU A CA 1
ATOM 2353 C C . GLU A 1 300 ? 7.182 2.749 20.231 1.00 94.44 300 GLU A C 1
ATOM 2355 O O . GLU A 1 300 ? 7.121 1.991 21.197 1.00 94.44 300 GLU A O 1
ATOM 2360 N N . LYS A 1 301 ? 6.281 3.718 20.032 1.00 94.50 301 LYS A N 1
ATOM 2361 C CA . LYS A 1 301 ? 5.181 3.964 20.970 1.00 94.50 301 LYS A CA 1
ATOM 2362 C C . LYS A 1 301 ? 4.187 2.802 21.003 1.00 94.50 301 LYS A C 1
ATOM 2364 O O . LYS A 1 301 ? 3.752 2.407 22.080 1.00 94.50 301 LYS A O 1
ATOM 2369 N N . VAL A 1 302 ? 3.888 2.187 19.857 1.00 95.81 302 VAL A N 1
ATOM 2370 C CA . VAL A 1 302 ? 3.064 0.964 19.801 1.00 95.81 302 VAL A CA 1
ATOM 2371 C C . VAL A 1 302 ? 3.722 -0.189 20.567 1.00 95.81 302 VAL A C 1
ATOM 2373 O O . VAL A 1 302 ? 3.042 -0.907 21.295 1.00 95.81 302 VAL A O 1
ATOM 2376 N N . ARG A 1 303 ? 5.049 -0.343 20.488 1.00 95.69 303 ARG A N 1
ATOM 2377 C CA . ARG A 1 303 ? 5.787 -1.338 21.287 1.00 95.69 303 ARG A CA 1
ATOM 2378 C C . ARG A 1 303 ? 5.734 -1.045 22.786 1.00 95.69 303 ARG A C 1
ATOM 2380 O O . ARG A 1 303 ? 5.583 -1.979 23.564 1.00 95.69 303 ARG A O 1
ATOM 2387 N N . GLN A 1 304 ? 5.791 0.224 23.185 1.00 96.19 304 GLN A N 1
ATOM 2388 C CA . GLN A 1 304 ? 5.603 0.619 24.585 1.00 96.19 304 GLN A CA 1
ATOM 2389 C C . GLN A 1 304 ? 4.194 0.287 25.085 1.00 96.19 304 GLN A C 1
ATOM 2391 O O . GLN A 1 304 ? 4.058 -0.231 26.186 1.00 96.19 304 GLN A O 1
ATOM 2396 N N . PHE A 1 305 ? 3.151 0.515 24.278 1.00 95.75 305 PHE A N 1
ATOM 2397 C CA . PHE A 1 305 ? 1.795 0.086 24.635 1.00 95.75 305 PHE A CA 1
ATOM 2398 C C . PHE A 1 305 ? 1.701 -1.431 24.788 1.00 95.75 305 PHE A C 1
ATOM 2400 O O . PHE A 1 305 ? 1.087 -1.912 25.733 1.00 95.75 305 PHE A O 1
ATOM 2407 N N . ALA A 1 306 ? 2.349 -2.195 23.906 1.00 96.94 306 ALA A N 1
ATOM 2408 C CA . ALA A 1 306 ? 2.371 -3.648 24.027 1.00 96.94 306 ALA A CA 1
ATOM 2409 C C . ALA A 1 306 ? 2.998 -4.127 25.345 1.00 96.94 306 ALA A C 1
ATOM 2411 O O . ALA A 1 306 ? 2.500 -5.084 25.928 1.00 96.94 306 ALA A O 1
ATOM 2412 N N . GLN A 1 307 ? 4.045 -3.440 25.814 1.00 96.88 307 GLN A N 1
ATOM 2413 C CA . GLN A 1 307 ? 4.668 -3.694 27.115 1.00 96.88 307 GLN A CA 1
ATOM 2414 C C . GLN A 1 307 ? 3.790 -3.251 28.280 1.00 96.88 307 GLN A C 1
ATOM 2416 O O . GLN A 1 307 ? 3.643 -3.977 29.255 1.00 96.88 307 GLN A O 1
ATOM 2421 N N . HIS A 1 308 ? 3.171 -2.077 28.169 1.00 95.00 308 HIS A N 1
ATOM 2422 C CA . HIS A 1 308 ? 2.272 -1.547 29.187 1.00 95.00 308 HIS A CA 1
ATOM 2423 C C . HIS A 1 308 ? 1.063 -2.462 29.427 1.00 95.00 308 HIS A C 1
ATOM 2425 O O . HIS A 1 308 ? 0.695 -2.715 30.568 1.00 95.00 308 HIS A O 1
ATOM 2431 N N . TYR A 1 309 ? 0.482 -3.006 28.357 1.00 94.88 309 TYR A N 1
ATOM 2432 C CA . TYR A 1 309 ? -0.600 -3.986 28.442 1.00 94.88 309 TYR A CA 1
ATOM 2433 C C . TYR A 1 309 ? -0.123 -5.405 28.760 1.00 94.88 309 TYR A C 1
ATOM 2435 O O . TYR A 1 309 ? -0.962 -6.298 28.799 1.00 94.88 309 TYR A O 1
ATOM 2443 N N . ASP A 1 310 ? 1.184 -5.630 28.922 1.00 96.62 310 ASP A N 1
ATOM 2444 C CA . ASP A 1 310 ? 1.796 -6.949 29.101 1.00 96.62 310 ASP A CA 1
ATOM 2445 C C . ASP A 1 310 ? 1.276 -7.987 28.088 1.00 96.62 310 ASP A C 1
ATOM 2447 O O . ASP A 1 310 ? 0.772 -9.057 28.432 1.00 96.62 310 ASP A O 1
ATOM 2451 N N . LEU A 1 311 ? 1.301 -7.631 26.799 1.00 97.19 311 LEU A N 1
ATOM 2452 C CA . LEU A 1 311 ? 0.763 -8.502 25.756 1.00 97.19 311 LEU A CA 1
ATOM 2453 C C . LEU A 1 311 ? 1.644 -9.754 25.571 1.00 97.19 311 LEU A C 1
ATOM 2455 O O . LEU A 1 311 ? 2.858 -9.618 25.398 1.00 97.19 311 LEU A O 1
ATOM 2459 N N . PRO A 1 312 ? 1.061 -10.962 25.429 1.00 96.44 312 PRO A N 1
ATOM 2460 C CA . PRO A 1 312 ? 1.792 -12.203 25.168 1.00 96.44 312 PRO A CA 1
ATOM 2461 C C . PRO A 1 312 ? 2.719 -12.141 23.952 1.00 96.44 312 PRO A C 1
ATOM 2463 O O . PRO A 1 312 ? 3.753 -12.802 23.908 1.00 96.44 312 PRO A O 1
ATOM 2466 N N . ASN A 1 313 ? 2.356 -11.338 22.949 1.00 95.50 313 ASN A N 1
ATOM 2467 C CA . ASN A 1 313 ? 3.120 -11.177 21.719 1.00 95.50 313 ASN A CA 1
ATOM 2468 C C . ASN A 1 313 ? 4.035 -9.939 21.711 1.00 95.50 313 ASN A C 1
ATOM 2470 O O . ASN A 1 313 ? 4.610 -9.641 20.669 1.00 95.50 313 ASN A O 1
ATOM 2474 N N . GLN A 1 314 ? 4.230 -9.230 22.832 1.00 95.50 314 GLN A N 1
ATOM 2475 C CA . GLN A 1 314 ? 4.981 -7.962 22.896 1.00 95.50 314 GLN A CA 1
ATOM 2476 C C . GLN A 1 314 ? 6.394 -8.014 22.280 1.00 95.50 314 GLN A C 1
ATOM 2478 O O . GLN A 1 314 ? 6.839 -7.044 21.659 1.00 95.50 314 GLN A O 1
ATOM 2483 N N . ASN A 1 315 ? 7.068 -9.167 22.377 1.00 93.19 315 ASN A N 1
ATOM 2484 C CA . ASN A 1 315 ? 8.423 -9.401 21.857 1.00 93.19 315 ASN A CA 1
ATOM 2485 C C . ASN A 1 315 ? 8.451 -9.962 20.425 1.00 93.19 315 ASN A C 1
ATOM 2487 O O . ASN A 1 315 ? 9.524 -10.136 19.843 1.00 93.19 315 ASN A O 1
ATOM 2491 N N . ARG A 1 316 ? 7.286 -10.245 19.831 1.00 91.62 316 ARG A N 1
ATOM 2492 C CA . ARG A 1 316 ? 7.183 -10.836 18.496 1.00 91.62 316 ARG A CA 1
ATOM 2493 C C . ARG A 1 316 ? 7.692 -9.865 17.439 1.00 91.62 316 ARG A C 1
ATOM 2495 O O . ARG A 1 316 ? 7.313 -8.695 17.448 1.00 91.62 316 ARG A O 1
ATOM 2502 N N . ARG A 1 317 ? 8.534 -10.325 16.513 1.00 88.25 317 ARG A N 1
ATOM 2503 C CA . ARG A 1 317 ? 9.024 -9.496 15.398 1.00 88.25 317 ARG A CA 1
ATOM 2504 C C . ARG A 1 317 ? 7.901 -9.187 14.409 1.00 88.25 317 ARG A C 1
ATOM 2506 O O . ARG A 1 317 ? 6.928 -9.925 14.317 1.00 88.25 317 ARG A O 1
ATOM 2513 N N . ASP A 1 318 ? 8.045 -8.086 13.681 1.00 81.56 318 ASP A N 1
ATOM 2514 C CA . ASP A 1 318 ? 7.103 -7.755 12.612 1.00 81.56 318 ASP A CA 1
ATOM 2515 C C . ASP A 1 318 ? 7.237 -8.760 11.467 1.00 81.56 318 ASP A C 1
ATOM 2517 O O . ASP A 1 318 ? 8.357 -9.097 11.069 1.00 81.56 318 ASP A O 1
ATOM 2521 N N . SER A 1 319 ? 6.106 -9.174 10.902 1.00 71.25 319 SER A N 1
ATOM 2522 C CA . SER A 1 319 ? 6.082 -9.983 9.688 1.00 71.25 319 SER A CA 1
ATOM 2523 C C . SER A 1 319 ? 6.747 -9.219 8.538 1.00 71.25 319 SER A C 1
ATOM 2525 O O . SER A 1 319 ? 6.496 -8.029 8.333 1.00 71.25 319 SER A O 1
ATOM 2527 N N . GLN A 1 320 ? 7.631 -9.897 7.810 1.00 65.69 320 GLN A N 1
ATOM 2528 C CA . GLN A 1 320 ? 8.303 -9.384 6.616 1.00 65.69 320 GLN A CA 1
ATOM 2529 C C . GLN A 1 320 ? 7.829 -10.201 5.412 1.00 65.69 320 GLN A C 1
ATOM 2531 O O . GLN A 1 320 ? 7.723 -11.419 5.517 1.00 65.69 320 GLN A O 1
ATOM 2536 N N . GLY A 1 321 ? 7.590 -9.549 4.274 1.00 67.44 321 GLY A N 1
ATOM 2537 C CA . GLY A 1 321 ? 7.127 -10.210 3.049 1.00 67.44 321 GLY A CA 1
ATOM 2538 C C . GLY A 1 321 ? 5.611 -10.152 2.844 1.00 67.44 321 GLY A C 1
ATOM 2539 O O . GLY A 1 321 ? 4.897 -9.443 3.550 1.00 67.44 321 GLY A O 1
ATOM 2540 N N . ILE A 1 322 ? 5.140 -10.871 1.824 1.00 71.12 322 ILE A N 1
ATOM 2541 C CA . ILE A 1 322 ? 3.732 -10.887 1.414 1.00 71.12 322 ILE A CA 1
ATOM 2542 C C . ILE A 1 322 ? 2.929 -11.744 2.400 1.00 71.12 322 ILE A C 1
ATOM 2544 O O . ILE A 1 322 ? 3.272 -12.901 2.643 1.00 71.12 322 ILE A O 1
ATOM 2548 N N . CYS A 1 323 ? 1.835 -11.186 2.927 1.00 67.81 323 CYS A N 1
ATOM 2549 C CA . CYS A 1 323 ? 1.106 -11.708 4.091 1.00 67.81 323 CYS A CA 1
ATOM 2550 C C . CYS A 1 323 ? 0.730 -13.203 4.026 1.00 67.81 323 CYS A C 1
ATOM 2552 O O . CYS A 1 323 ? 0.714 -13.860 5.060 1.00 67.81 323 CYS A O 1
ATOM 2554 N N . PHE A 1 324 ? 0.409 -13.748 2.849 1.00 68.81 324 PHE A N 1
ATOM 2555 C CA . PHE A 1 324 ? -0.073 -15.131 2.712 1.00 68.81 324 PHE A CA 1
ATOM 2556 C C . PHE A 1 324 ? 1.022 -16.169 2.448 1.00 68.81 324 PHE A C 1
ATOM 2558 O O . PHE A 1 324 ? 0.765 -17.364 2.566 1.00 68.81 324 PHE A O 1
ATOM 2565 N N . LEU A 1 325 ? 2.228 -15.731 2.078 1.00 67.06 325 LEU A N 1
ATOM 2566 C CA . LEU A 1 325 ? 3.321 -16.643 1.740 1.00 67.06 325 LEU A CA 1
ATOM 2567 C C . LEU A 1 325 ? 4.055 -17.158 2.977 1.00 67.06 325 LEU A C 1
ATOM 2569 O O . LEU A 1 325 ? 4.756 -18.165 2.900 1.00 67.06 325 LEU A O 1
ATOM 2573 N N . GLY A 1 326 ? 3.902 -16.487 4.122 1.00 71.12 326 GLY A N 1
ATOM 2574 C CA . GLY A 1 326 ? 4.623 -16.828 5.342 1.00 71.12 326 GLY A CA 1
ATOM 2575 C C . GLY A 1 326 ? 6.133 -16.853 5.099 1.00 71.12 326 GLY A C 1
ATOM 2576 O O . GLY A 1 326 ? 6.737 -15.816 4.835 1.00 71.12 326 GLY A O 1
ATOM 2577 N N . LYS A 1 327 ? 6.740 -18.045 5.182 1.00 67.50 327 LYS A N 1
ATOM 2578 C CA . LYS A 1 327 ? 8.180 -18.262 4.944 1.00 67.50 327 LYS A CA 1
ATOM 2579 C C . LYS A 1 327 ? 8.534 -18.535 3.470 1.00 67.50 327 LYS A C 1
ATOM 2581 O O . LYS A 1 327 ? 9.717 -18.497 3.134 1.00 67.50 327 LYS A O 1
ATOM 2586 N N . LEU A 1 328 ? 7.554 -18.812 2.605 1.00 72.81 328 LEU A N 1
ATOM 2587 C CA . LEU A 1 328 ? 7.790 -19.142 1.197 1.00 72.81 328 LEU A CA 1
ATOM 2588 C C . LEU A 1 328 ? 8.242 -17.910 0.404 1.00 72.81 328 LEU A C 1
ATOM 2590 O O . LEU A 1 328 ? 7.712 -16.807 0.576 1.00 72.81 328 LEU A O 1
ATOM 2594 N N . LYS A 1 329 ? 9.201 -18.087 -0.509 1.00 83.00 329 LYS A N 1
ATOM 2595 C CA . LYS A 1 329 ? 9.635 -16.995 -1.390 1.00 83.00 329 LYS A CA 1
ATOM 2596 C C . LYS A 1 329 ? 8.632 -16.765 -2.517 1.00 83.00 329 LYS A C 1
ATOM 2598 O O . LYS A 1 329 ? 8.039 -17.698 -3.051 1.00 83.00 329 LYS A O 1
ATOM 2603 N N . PHE A 1 330 ? 8.510 -15.511 -2.948 1.00 85.50 330 PHE A N 1
ATOM 2604 C CA . PHE A 1 330 ? 7.621 -15.142 -4.053 1.00 85.50 330 PHE A CA 1
ATOM 2605 C C . PHE A 1 330 ? 7.962 -15.869 -5.365 1.00 85.50 330 PHE A C 1
ATOM 2607 O O . PHE A 1 330 ? 7.061 -16.321 -6.064 1.00 85.50 330 PHE A O 1
ATOM 2614 N N . ASP A 1 331 ? 9.251 -16.056 -5.665 1.00 87.19 331 ASP A N 1
ATOM 2615 C CA . ASP A 1 331 ? 9.690 -16.785 -6.862 1.00 87.19 331 ASP A CA 1
ATOM 2616 C C . ASP A 1 331 ? 9.306 -18.273 -6.810 1.00 87.19 331 ASP A C 1
ATOM 2618 O O . ASP A 1 331 ? 8.962 -18.860 -7.830 1.00 87.19 331 ASP A O 1
ATOM 2622 N N . GLU A 1 332 ? 9.322 -18.895 -5.629 1.00 87.25 332 GLU A N 1
ATOM 2623 C CA . GLU A 1 332 ? 8.898 -20.293 -5.456 1.00 87.25 332 GLU A CA 1
ATOM 2624 C C . GLU A 1 332 ? 7.384 -20.421 -5.663 1.00 87.25 332 GLU A C 1
ATOM 2626 O O . GLU A 1 332 ? 6.929 -21.304 -6.388 1.00 87.25 332 GLU A O 1
ATOM 2631 N N . PHE A 1 333 ? 6.613 -19.476 -5.117 1.00 88.06 333 PHE A N 1
ATOM 2632 C CA . PHE A 1 333 ? 5.174 -19.370 -5.356 1.00 88.06 333 PHE A CA 1
ATOM 2633 C C . PHE A 1 333 ? 4.842 -19.211 -6.848 1.00 88.06 333 PHE A C 1
ATOM 2635 O O . PHE A 1 333 ? 4.026 -19.957 -7.390 1.00 88.06 333 PHE A O 1
ATOM 2642 N N . LEU A 1 334 ? 5.502 -18.283 -7.548 1.00 91.38 334 LEU A N 1
ATOM 2643 C CA . LEU A 1 334 ? 5.292 -18.108 -8.986 1.00 91.38 334 LEU A CA 1
ATOM 2644 C C . LEU A 1 334 ? 5.725 -19.343 -9.784 1.00 91.38 334 LEU A C 1
ATOM 2646 O O . LEU A 1 334 ? 5.034 -19.719 -10.726 1.00 91.38 334 LEU A O 1
ATOM 2650 N N . GLY A 1 335 ? 6.828 -19.993 -9.405 1.00 91.56 335 GLY A N 1
ATOM 2651 C CA . GLY A 1 335 ? 7.304 -21.218 -10.047 1.00 91.56 335 GLY A CA 1
ATOM 2652 C C . GLY A 1 335 ? 6.319 -22.378 -9.912 1.00 91.56 335 GLY A C 1
ATOM 2653 O O . GLY A 1 335 ? 6.132 -23.122 -10.870 1.00 91.56 335 GLY A O 1
ATOM 2654 N N . HIS A 1 336 ? 5.630 -22.489 -8.775 1.00 89.31 336 HIS A N 1
ATOM 2655 C CA . HIS A 1 336 ? 4.589 -23.496 -8.572 1.00 89.31 336 HIS A CA 1
ATOM 2656 C C . HIS A 1 336 ? 3.382 -23.290 -9.508 1.00 89.31 336 HIS A C 1
ATOM 2658 O O . HIS A 1 336 ? 2.907 -24.248 -10.113 1.00 89.31 336 HIS A O 1
ATOM 2664 N N . HIS A 1 337 ? 2.918 -22.047 -9.689 1.00 90.38 337 HIS A N 1
ATOM 2665 C CA . HIS A 1 337 ? 1.714 -21.762 -10.488 1.00 90.38 337 HIS A CA 1
ATOM 2666 C C . HIS A 1 337 ? 1.963 -21.524 -11.986 1.00 90.38 337 HIS A C 1
ATOM 2668 O O . HIS A 1 337 ? 1.082 -21.781 -12.807 1.00 90.38 337 HIS A O 1
ATOM 2674 N N . LEU A 1 338 ? 3.123 -20.979 -12.359 1.00 93.69 338 LEU A N 1
ATOM 2675 C CA . LEU A 1 338 ? 3.466 -20.629 -13.746 1.00 93.69 338 LEU A CA 1
ATOM 2676 C C . LEU A 1 338 ? 4.511 -21.566 -14.359 1.00 93.69 338 LEU A C 1
ATOM 2678 O O . LEU A 1 338 ? 4.718 -21.539 -15.574 1.00 93.69 338 LEU A O 1
ATOM 2682 N N . GLY A 1 339 ? 5.158 -22.400 -13.545 1.00 94.25 339 GLY A N 1
ATOM 2683 C CA . GLY A 1 339 ? 6.256 -23.254 -13.970 1.00 94.25 339 GLY A CA 1
ATOM 2684 C C . GLY A 1 339 ? 7.548 -22.483 -14.247 1.00 94.25 339 GLY A C 1
ATOM 2685 O O . GLY A 1 339 ? 7.697 -21.291 -13.954 1.00 94.25 339 GLY A O 1
ATOM 2686 N N . TYR A 1 340 ? 8.497 -23.193 -14.853 1.00 95.12 340 TYR A N 1
ATOM 2687 C CA . TYR A 1 340 ? 9.772 -22.647 -15.305 1.00 95.12 340 TYR A CA 1
ATOM 2688 C C . TYR A 1 340 ? 9.847 -22.740 -16.826 1.00 95.12 340 TYR A C 1
ATOM 2690 O O . TYR A 1 340 ? 9.692 -23.817 -17.403 1.00 95.12 340 TYR A O 1
ATOM 2698 N N . ARG A 1 341 ? 10.107 -21.611 -17.486 1.00 93.88 341 ARG A N 1
ATOM 2699 C CA . ARG A 1 341 ? 10.233 -21.527 -18.943 1.00 93.88 341 ARG A CA 1
ATOM 2700 C C . ARG A 1 341 ? 11.548 -20.852 -19.298 1.00 93.88 341 ARG A C 1
ATOM 2702 O O . ARG A 1 341 ? 11.698 -19.645 -19.113 1.00 93.88 341 ARG A O 1
ATOM 2709 N N . LYS A 1 342 ? 12.496 -21.628 -19.828 1.00 96.44 342 LYS A N 1
ATOM 2710 C CA . LYS A 1 342 ? 13.805 -21.104 -20.232 1.00 96.44 342 LYS A CA 1
ATOM 2711 C C . LYS A 1 342 ? 13.638 -20.010 -21.295 1.00 96.44 342 LYS A C 1
ATOM 2713 O O . LYS A 1 342 ? 12.915 -20.207 -22.271 1.00 96.44 342 LYS A O 1
ATOM 2718 N N . GLY A 1 343 ? 14.278 -18.869 -21.076 1.00 95.69 343 GLY A N 1
ATOM 2719 C CA . GLY A 1 343 ? 14.247 -17.694 -21.949 1.00 95.69 343 GLY A CA 1
ATOM 2720 C C . GLY A 1 343 ? 15.611 -17.015 -22.024 1.00 95.69 343 GLY A C 1
ATOM 2721 O O . GLY A 1 343 ? 16.496 -17.335 -21.223 1.00 95.69 343 GLY A O 1
ATOM 2722 N N . SER A 1 344 ? 15.800 -16.114 -22.985 1.00 96.50 344 SER A N 1
ATOM 2723 C CA . SER A 1 344 ? 17.089 -15.450 -23.223 1.00 96.50 344 SER A CA 1
ATOM 2724 C C . SER A 1 344 ? 17.236 -14.169 -22.403 1.00 96.50 344 SER A C 1
ATOM 2726 O O . SER A 1 344 ? 16.307 -13.370 -22.284 1.00 96.50 344 SER A O 1
ATOM 2728 N N . LEU A 1 345 ? 18.432 -13.956 -21.850 1.00 95.38 345 LEU A N 1
ATOM 2729 C CA . LEU A 1 345 ? 18.866 -12.672 -21.301 1.00 95.38 345 LEU A CA 1
ATOM 2730 C C . LEU A 1 345 ? 19.638 -11.919 -22.382 1.00 95.38 345 LEU A C 1
ATOM 2732 O O . LEU A 1 345 ? 20.676 -12.401 -22.835 1.00 95.38 345 LEU A O 1
ATOM 2736 N N . VAL A 1 346 ? 19.154 -10.745 -22.778 1.00 93.12 346 VAL A N 1
ATOM 2737 C CA . VAL A 1 346 ? 19.706 -9.977 -23.906 1.00 93.12 346 VAL A CA 1
ATOM 2738 C C . VAL A 1 346 ? 20.163 -8.595 -23.442 1.00 93.12 346 VAL A C 1
ATOM 2740 O O . VAL A 1 346 ? 19.456 -7.914 -22.702 1.00 93.12 346 VAL A O 1
ATOM 2743 N N . GLU A 1 347 ? 21.351 -8.164 -23.861 1.00 91.88 347 GLU A N 1
ATOM 2744 C CA . GLU A 1 347 ? 21.822 -6.796 -23.631 1.00 91.88 347 GLU A CA 1
ATOM 2745 C C . GLU A 1 347 ? 20.980 -5.807 -24.442 1.00 91.88 347 GLU A C 1
ATOM 2747 O O . GLU A 1 347 ? 20.878 -5.921 -25.663 1.00 91.88 347 GLU A O 1
ATOM 2752 N N . PHE A 1 348 ? 20.382 -4.827 -23.768 1.00 86.06 348 PHE A N 1
ATOM 2753 C CA . PHE A 1 348 ? 19.443 -3.897 -24.390 1.00 86.06 348 PHE A CA 1
ATOM 2754 C C . PHE A 1 348 ? 20.102 -3.014 -25.458 1.00 86.06 348 PHE A C 1
ATOM 2756 O O . PHE A 1 348 ? 19.510 -2.743 -26.494 1.00 86.06 348 PHE A O 1
ATOM 2763 N N . GLU A 1 349 ? 21.334 -2.567 -25.223 1.00 84.25 349 GLU A N 1
ATOM 2764 C CA . GLU A 1 349 ? 22.030 -1.654 -26.129 1.00 84.25 349 GLU A CA 1
ATOM 2765 C C . GLU A 1 349 ? 22.563 -2.343 -27.393 1.00 84.25 349 GLU A C 1
ATOM 2767 O O . GLU A 1 349 ? 22.645 -1.708 -28.439 1.00 84.25 349 GLU A O 1
ATOM 2772 N N . THR A 1 350 ? 22.941 -3.622 -27.313 1.00 87.06 350 THR A N 1
ATOM 2773 C CA . THR A 1 350 ? 23.640 -4.321 -28.408 1.00 87.06 350 THR A CA 1
ATOM 2774 C C . THR A 1 350 ? 22.816 -5.431 -29.054 1.00 87.06 350 THR A C 1
ATOM 2776 O O . THR A 1 350 ? 23.180 -5.920 -30.121 1.00 87.06 350 THR A O 1
ATOM 2779 N N . GLY A 1 351 ? 21.736 -5.878 -28.405 1.00 86.44 351 GLY A N 1
ATOM 2780 C CA . GLY A 1 351 ? 20.984 -7.066 -28.811 1.00 86.44 351 GLY A CA 1
ATOM 2781 C C . GLY A 1 351 ? 21.738 -8.383 -28.582 1.00 86.44 351 GLY A C 1
ATOM 2782 O O . GLY A 1 351 ? 21.272 -9.438 -29.009 1.00 86.44 351 GLY A O 1
ATOM 2783 N N . LYS A 1 352 ? 22.902 -8.358 -27.919 1.00 91.88 352 LYS A N 1
ATOM 2784 C CA . LYS A 1 352 ? 23.705 -9.558 -27.669 1.00 91.88 352 LYS A CA 1
ATOM 2785 C C . LYS A 1 352 ? 23.048 -10.448 -26.615 1.00 91.88 352 LYS A C 1
ATOM 2787 O O . LYS A 1 352 ? 22.762 -9.992 -25.511 1.00 91.88 352 LYS A O 1
ATOM 2792 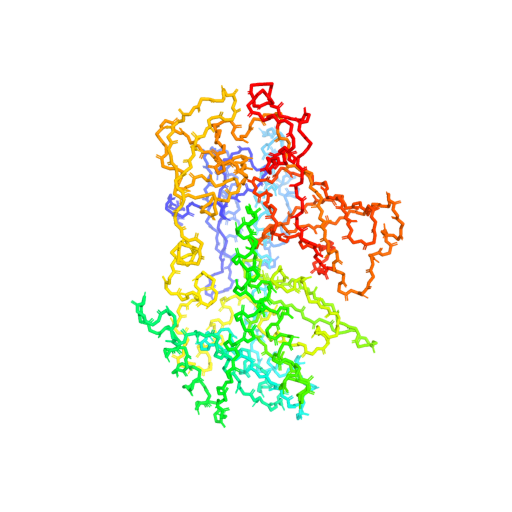N N . GLU A 1 353 ? 22.892 -11.737 -26.910 1.00 94.69 353 GLU A N 1
ATOM 2793 C CA . GLU A 1 353 ? 22.513 -12.728 -25.898 1.00 94.69 353 GLU A CA 1
ATOM 2794 C C . GLU A 1 353 ? 23.654 -12.910 -24.882 1.00 94.69 353 GLU A C 1
ATOM 2796 O O . GLU A 1 353 ? 24.805 -13.182 -25.236 1.00 94.69 353 GLU A O 1
ATOM 2801 N N . LEU A 1 354 ? 23.334 -12.719 -23.605 1.00 94.81 354 LEU A N 1
ATOM 2802 C CA . LEU A 1 354 ? 24.267 -12.793 -22.480 1.00 94.81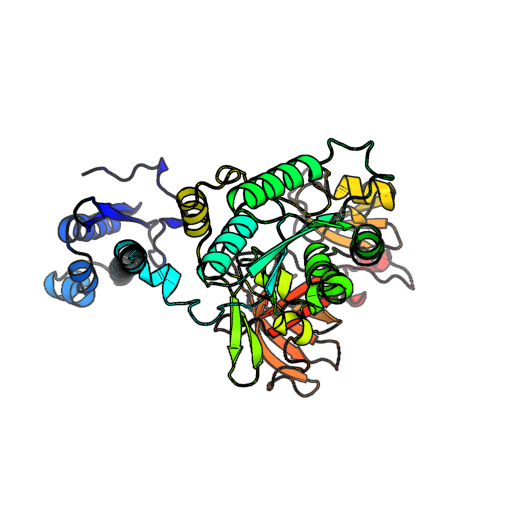 354 LEU A CA 1
ATOM 2803 C C . LEU A 1 354 ? 24.127 -14.094 -21.683 1.00 94.81 354 LEU A C 1
ATOM 2805 O O . LEU A 1 354 ? 25.031 -14.448 -20.928 1.00 94.81 354 LEU A O 1
ATOM 2809 N N . GLY A 1 355 ? 22.995 -14.786 -21.813 1.00 95.00 355 GLY A N 1
ATOM 2810 C CA . GLY A 1 355 ? 22.705 -16.016 -21.087 1.00 95.00 355 GLY A CA 1
ATOM 2811 C C . GLY A 1 355 ? 21.220 -16.356 -21.098 1.00 95.00 355 GLY A C 1
ATOM 2812 O O . GLY A 1 355 ? 20.477 -15.916 -21.973 1.00 95.00 355 GLY A O 1
ATOM 2813 N N . TYR A 1 356 ? 20.783 -17.115 -20.093 1.00 95.88 356 TYR A N 1
ATOM 2814 C CA . TYR A 1 356 ? 19.406 -17.593 -19.982 1.00 95.88 356 TYR A CA 1
ATOM 2815 C C . TYR A 1 356 ? 18.816 -17.331 -18.599 1.00 95.88 356 TYR A C 1
ATOM 2817 O O . TYR A 1 356 ? 19.539 -17.240 -17.607 1.00 95.88 356 TYR A O 1
ATOM 2825 N N . HIS A 1 357 ? 17.491 -17.282 -18.534 1.00 95.19 357 HIS A N 1
ATOM 2826 C CA . HIS A 1 357 ? 16.714 -17.222 -17.301 1.00 95.19 357 HIS A CA 1
ATOM 2827 C C . HIS A 1 357 ? 15.605 -18.283 -17.299 1.00 95.19 357 HIS A C 1
ATOM 2829 O O . HIS A 1 357 ? 15.314 -18.884 -18.330 1.00 95.19 357 HIS A O 1
ATOM 2835 N N . ASN A 1 358 ? 14.964 -18.508 -16.148 1.00 94.62 358 ASN A N 1
ATOM 2836 C CA . ASN A 1 358 ? 13.961 -19.571 -15.974 1.00 94.62 358 ASN A CA 1
ATOM 2837 C C . ASN A 1 358 ? 12.501 -19.114 -16.163 1.00 94.62 358 ASN A C 1
ATOM 2839 O O . ASN A 1 358 ? 11.581 -19.840 -15.803 1.00 94.62 358 ASN A O 1
ATOM 2843 N N . GLY A 1 359 ? 12.284 -17.926 -16.722 1.00 94.25 359 GLY A N 1
ATOM 2844 C CA . GLY A 1 359 ? 10.958 -17.334 -16.946 1.00 94.25 359 GLY A CA 1
ATOM 2845 C C . GLY A 1 359 ? 10.967 -15.834 -16.671 1.00 94.25 359 GLY A C 1
ATOM 2846 O O . GLY A 1 359 ? 11.653 -15.381 -15.755 1.00 94.25 359 GLY A O 1
ATOM 2847 N N . PHE A 1 360 ? 10.280 -15.035 -17.492 1.00 92.44 360 PHE A N 1
ATOM 2848 C CA . PHE A 1 360 ? 10.284 -13.570 -17.343 1.00 92.44 360 PHE A CA 1
ATOM 2849 C C . PHE A 1 360 ? 9.522 -13.099 -16.091 1.00 92.44 360 PHE A C 1
ATOM 2851 O O . PHE A 1 360 ? 9.739 -11.982 -15.620 1.00 92.44 360 PHE A O 1
ATOM 2858 N N . TRP A 1 361 ? 8.624 -13.931 -15.549 1.00 93.38 361 TRP A N 1
ATOM 2859 C CA . TRP A 1 361 ? 7.805 -13.619 -14.372 1.00 93.38 361 TRP A CA 1
ATOM 2860 C C . TRP A 1 361 ? 8.606 -13.549 -13.065 1.00 93.38 361 TRP A C 1
ATOM 2862 O O . TRP A 1 361 ? 8.125 -12.967 -12.102 1.00 93.38 361 TRP A O 1
ATOM 2872 N N . PHE A 1 362 ? 9.847 -14.042 -13.046 1.00 93.56 362 PHE A N 1
ATOM 2873 C CA . PHE A 1 362 ? 10.776 -13.883 -11.916 1.00 93.56 362 PHE A CA 1
ATOM 2874 C C . PHE A 1 362 ? 11.550 -12.556 -11.939 1.00 93.56 362 PHE A C 1
ATOM 2876 O O . PHE A 1 362 ? 12.407 -12.313 -11.090 1.00 93.56 362 PHE A O 1
ATOM 2883 N N . PHE A 1 363 ? 11.289 -11.701 -12.934 1.00 90.56 363 PHE A N 1
ATOM 2884 C CA . PHE A 1 363 ? 12.006 -10.447 -13.121 1.00 90.56 363 PHE A CA 1
ATOM 2885 C C . PHE A 1 363 ? 11.070 -9.251 -13.014 1.00 90.56 363 PHE A C 1
ATOM 2887 O O . PHE A 1 363 ? 10.075 -9.128 -13.733 1.00 90.56 363 PHE A O 1
ATOM 2894 N N . THR A 1 364 ? 11.442 -8.316 -12.151 1.00 87.19 364 THR A N 1
ATOM 2895 C CA . THR A 1 364 ? 10.823 -6.995 -12.038 1.00 87.19 364 THR A CA 1
ATOM 2896 C C . THR A 1 364 ? 11.699 -5.959 -12.733 1.00 87.19 364 THR A C 1
ATOM 2898 O O . THR A 1 364 ? 12.923 -6.054 -12.741 1.00 87.19 364 THR A O 1
ATOM 2901 N N . LEU A 1 365 ? 11.094 -4.939 -13.326 1.00 83.12 365 LEU A N 1
ATOM 2902 C CA . LEU A 1 365 ? 11.850 -3.858 -13.955 1.00 83.12 365 LEU A CA 1
ATOM 2903 C C . LEU A 1 365 ? 12.643 -3.069 -12.909 1.00 83.12 365 LEU A C 1
ATOM 2905 O O . LEU A 1 365 ? 12.175 -2.828 -11.798 1.00 83.12 365 LEU A O 1
ATOM 2909 N N . GLY A 1 366 ? 13.881 -2.718 -13.249 1.00 81.38 366 GLY A N 1
ATOM 2910 C CA . GLY A 1 366 ? 14.841 -2.129 -12.315 1.00 81.38 366 GLY A CA 1
ATOM 2911 C C . GLY A 1 366 ? 15.476 -3.119 -11.339 1.00 81.38 366 GLY A C 1
ATOM 2912 O O . GLY A 1 366 ? 16.337 -2.733 -10.544 1.00 81.38 366 GLY A O 1
ATOM 2913 N N . GLN A 1 367 ? 15.120 -4.405 -11.409 1.00 87.69 367 GLN A N 1
ATOM 2914 C CA . GLN A 1 367 ? 15.760 -5.442 -10.613 1.00 87.69 367 GLN A CA 1
ATOM 2915 C C . GLN A 1 367 ? 17.243 -5.555 -10.966 1.00 87.69 367 GLN A C 1
ATOM 2917 O O . GLN A 1 367 ? 17.617 -5.790 -12.113 1.00 87.69 367 GLN A O 1
ATOM 2922 N N . ARG A 1 368 ? 18.083 -5.423 -9.936 1.00 88.56 368 ARG A N 1
ATOM 2923 C CA . ARG A 1 368 ? 19.539 -5.618 -10.008 1.00 88.56 368 ARG A CA 1
ATOM 2924 C C . ARG A 1 368 ? 19.978 -6.986 -9.486 1.00 88.56 368 ARG A C 1
ATOM 2926 O O . ARG A 1 368 ? 20.902 -7.603 -10.006 1.00 88.56 368 ARG A O 1
ATOM 2933 N N . ARG A 1 369 ? 19.375 -7.434 -8.380 1.00 86.94 369 ARG A N 1
ATOM 2934 C CA . ARG A 1 369 ? 19.730 -8.700 -7.717 1.00 86.94 369 ARG A CA 1
ATOM 2935 C C . ARG A 1 369 ? 19.032 -9.866 -8.415 1.00 86.94 369 ARG A C 1
ATOM 2937 O O . ARG A 1 369 ? 17.920 -9.707 -8.897 1.00 86.94 369 ARG A O 1
ATOM 2944 N N . GLY A 1 370 ? 19.681 -11.027 -8.465 1.00 85.06 370 GLY A N 1
ATOM 2945 C CA . GLY A 1 370 ? 19.101 -12.226 -9.085 1.00 85.06 370 GLY A CA 1
ATOM 2946 C C . GLY A 1 370 ? 19.150 -12.259 -10.618 1.00 85.06 370 GLY A C 1
ATOM 2947 O O . GLY A 1 370 ? 18.634 -13.199 -11.202 1.00 85.06 370 GLY A O 1
ATOM 2948 N N . VAL A 1 371 ? 19.800 -11.287 -11.277 1.00 88.19 371 VAL A N 1
ATOM 2949 C CA . VAL A 1 371 ? 19.990 -11.300 -12.744 1.00 88.19 371 VAL A CA 1
ATOM 2950 C C . VAL A 1 371 ? 20.958 -12.405 -13.194 1.00 88.19 371 VAL A C 1
ATOM 2952 O O . VAL A 1 371 ? 20.829 -12.925 -14.293 1.00 88.19 371 VAL A O 1
ATOM 2955 N N . GLY A 1 372 ? 21.919 -12.790 -12.346 1.00 86.50 372 GLY A N 1
ATOM 2956 C CA . GLY A 1 372 ? 22.788 -13.949 -12.598 1.00 86.50 372 GLY A CA 1
ATOM 2957 C C . GLY A 1 372 ? 23.900 -13.738 -13.635 1.00 86.50 372 GLY A C 1
ATOM 2958 O O . GLY A 1 372 ? 24.540 -14.704 -14.032 1.00 86.50 372 GLY A O 1
ATOM 2959 N N . LEU A 1 373 ? 24.161 -12.495 -14.056 1.00 89.69 373 LEU A N 1
ATOM 2960 C CA . LEU A 1 373 ? 25.194 -12.159 -15.043 1.00 89.69 373 LEU A CA 1
ATOM 2961 C C . LEU A 1 373 ? 26.448 -11.548 -14.397 1.00 89.69 373 LEU A C 1
ATOM 2963 O O . LEU A 1 373 ? 26.359 -10.740 -13.467 1.00 89.69 373 LEU A O 1
ATOM 2967 N N . SER A 1 374 ? 27.624 -11.894 -14.928 1.00 88.25 374 SER A N 1
ATOM 2968 C CA . SER A 1 374 ? 28.920 -11.337 -14.520 1.00 88.25 374 SER A CA 1
ATOM 2969 C C . SER A 1 374 ? 29.235 -10.010 -15.233 1.00 88.25 374 SER A C 1
ATOM 2971 O O . SER A 1 374 ? 28.573 -9.619 -16.194 1.00 88.25 374 SER A O 1
ATOM 2973 N N . GLY A 1 375 ? 30.227 -9.261 -14.736 1.00 83.75 375 GLY A N 1
ATOM 2974 C CA . GLY A 1 375 ? 30.653 -7.986 -15.338 1.00 83.75 375 GLY A CA 1
ATOM 2975 C C . GLY A 1 375 ? 29.682 -6.813 -15.139 1.00 83.75 375 GLY A C 1
ATOM 2976 O O . GLY A 1 375 ? 29.712 -5.874 -15.932 1.00 83.75 375 GLY A O 1
ATOM 2977 N N . GLY A 1 376 ? 28.806 -6.892 -14.130 1.00 79.56 376 GLY A N 1
ATOM 2978 C CA . GLY A 1 376 ? 27.762 -5.907 -13.824 1.00 79.56 376 GLY A CA 1
ATOM 2979 C C . GLY A 1 376 ? 28.245 -4.596 -13.167 1.00 79.56 376 GLY A C 1
ATOM 2980 O O . GLY A 1 376 ? 29.445 -4.330 -13.129 1.00 79.56 376 GLY A O 1
ATOM 2981 N N . PRO A 1 377 ? 27.319 -3.780 -12.612 1.00 89.50 377 PRO A N 1
ATOM 2982 C CA . PRO A 1 377 ? 25.934 -4.130 -12.281 1.00 89.50 377 PRO A CA 1
ATOM 2983 C C . PRO A 1 377 ? 25.005 -4.170 -13.502 1.00 89.50 377 PRO A C 1
ATOM 2985 O O . PRO A 1 377 ? 24.988 -3.239 -14.295 1.00 89.50 377 PRO A O 1
ATOM 2988 N N . TRP A 1 378 ? 24.204 -5.233 -13.602 1.00 90.56 378 TRP A N 1
ATOM 2989 C CA . TRP A 1 378 ? 23.140 -5.381 -14.598 1.00 90.56 378 TRP A CA 1
ATOM 2990 C C . TRP A 1 378 ? 21.782 -5.072 -13.980 1.00 90.56 378 TRP A C 1
ATOM 2992 O O . TRP A 1 378 ? 21.544 -5.403 -12.816 1.00 90.56 378 TRP A O 1
ATOM 3002 N N . TYR A 1 379 ? 20.895 -4.478 -14.770 1.00 89.38 379 TYR A N 1
ATOM 3003 C CA . TYR A 1 379 ? 19.529 -4.163 -14.371 1.00 89.38 379 TYR A CA 1
ATOM 3004 C C . TYR A 1 379 ? 18.551 -4.591 -15.456 1.00 89.38 379 TYR A C 1
ATOM 3006 O O . TYR A 1 379 ? 18.819 -4.371 -16.635 1.00 89.38 379 TYR A O 1
ATOM 3014 N N . VAL A 1 380 ? 17.406 -5.139 -15.059 1.00 87.69 380 VAL A N 1
ATOM 3015 C CA . VAL A 1 380 ? 16.298 -5.433 -15.978 1.00 87.69 380 VAL A CA 1
ATOM 3016 C C . VAL A 1 380 ? 15.685 -4.123 -16.473 1.00 87.69 380 VAL A C 1
ATOM 3018 O O . VAL A 1 380 ? 15.269 -3.289 -15.667 1.00 87.69 380 VAL A O 1
ATOM 3021 N N . VAL A 1 381 ? 15.617 -3.938 -17.791 1.00 83.50 381 VAL A N 1
ATOM 3022 C CA . VAL A 1 381 ? 15.087 -2.711 -18.421 1.00 83.50 381 VAL A CA 1
ATOM 3023 C C . VAL A 1 381 ? 13.851 -2.947 -19.277 1.00 83.50 381 VAL A C 1
ATOM 3025 O O . VAL A 1 381 ? 13.072 -2.018 -19.472 1.00 83.50 381 VAL A O 1
ATOM 3028 N N . ALA A 1 382 ? 13.654 -4.171 -19.760 1.00 83.00 382 ALA A N 1
ATOM 3029 C CA . ALA A 1 382 ? 12.502 -4.529 -20.571 1.00 83.00 382 ALA A CA 1
ATOM 3030 C C . ALA A 1 382 ? 12.225 -6.031 -20.521 1.00 83.00 382 ALA A C 1
ATOM 3032 O O . ALA A 1 382 ? 13.115 -6.828 -20.206 1.00 83.00 382 ALA A O 1
ATOM 3033 N N . LYS A 1 383 ? 10.993 -6.411 -20.865 1.00 85.06 383 LYS A N 1
ATOM 3034 C CA . LYS A 1 383 ? 10.578 -7.805 -21.028 1.00 85.06 383 LYS A CA 1
ATOM 3035 C C . LYS A 1 383 ? 9.771 -7.965 -22.315 1.00 85.06 383 LYS A C 1
ATOM 3037 O O . LYS A 1 383 ? 8.844 -7.200 -22.572 1.00 85.06 383 LYS A O 1
ATOM 3042 N N . ASP A 1 384 ? 10.102 -8.989 -23.091 1.00 87.31 384 ASP A N 1
ATOM 3043 C CA . ASP A 1 384 ? 9.250 -9.497 -24.163 1.00 87.31 384 ASP A CA 1
ATOM 3044 C C . ASP A 1 384 ? 8.556 -10.765 -23.663 1.00 87.31 384 ASP A C 1
ATOM 3046 O O . ASP A 1 384 ? 9.152 -11.839 -23.553 1.00 87.31 384 ASP A O 1
ATOM 3050 N N . VAL A 1 385 ? 7.277 -10.617 -23.325 1.00 88.31 385 VAL A N 1
ATOM 3051 C CA . VAL A 1 385 ? 6.437 -11.705 -22.811 1.00 88.31 385 VAL A CA 1
ATOM 3052 C C . VAL A 1 385 ? 6.172 -12.760 -23.888 1.00 88.31 385 VAL A C 1
ATOM 3054 O O . VAL A 1 385 ? 6.104 -13.950 -23.576 1.00 88.31 385 VAL A O 1
ATOM 3057 N N . SER A 1 386 ? 6.053 -12.346 -25.154 1.00 87.50 386 SER A N 1
ATOM 3058 C CA . SER A 1 386 ? 5.728 -13.243 -26.267 1.00 87.50 386 SER A CA 1
ATOM 3059 C C . SER A 1 386 ? 6.891 -14.186 -26.577 1.00 87.50 386 SER A C 1
ATOM 3061 O O . SER A 1 386 ? 6.705 -15.404 -26.659 1.00 87.50 386 SER A O 1
ATOM 3063 N N . GLN A 1 387 ? 8.103 -13.628 -26.639 1.00 88.62 387 GLN A N 1
ATOM 3064 C CA . GLN A 1 387 ? 9.331 -14.362 -26.937 1.00 88.62 387 GLN A CA 1
ATOM 3065 C C . GLN A 1 387 ? 10.014 -14.926 -25.686 1.00 88.62 387 GLN A C 1
ATOM 3067 O O . GLN A 1 387 ? 10.969 -15.688 -25.805 1.00 88.62 387 GLN A O 1
ATOM 3072 N N . ASN A 1 388 ? 9.518 -14.601 -24.485 1.00 91.81 388 ASN A N 1
ATOM 3073 C CA . ASN A 1 388 ? 10.153 -14.947 -23.211 1.00 91.81 388 ASN A CA 1
ATOM 3074 C C . ASN A 1 388 ? 11.609 -14.449 -23.148 1.00 91.81 388 ASN A C 1
ATOM 3076 O O . ASN A 1 388 ? 12.525 -15.217 -22.857 1.00 91.81 388 ASN A O 1
ATOM 3080 N N . VAL A 1 389 ? 11.812 -13.164 -23.450 1.00 91.69 389 VAL A N 1
ATOM 3081 C CA . VAL A 1 389 ? 13.122 -12.499 -23.404 1.00 91.69 389 VAL A CA 1
ATOM 3082 C C . VAL A 1 389 ? 13.126 -11.456 -22.295 1.00 91.69 389 VAL A C 1
ATOM 3084 O O . VAL A 1 389 ? 12.184 -10.675 -22.143 1.00 91.69 389 VAL A O 1
ATOM 3087 N N . VAL A 1 390 ? 14.211 -11.416 -21.527 1.00 92.19 390 VAL A N 1
ATOM 3088 C CA . VAL A 1 390 ? 14.460 -10.378 -20.524 1.00 92.19 390 VAL A CA 1
ATOM 3089 C C . VAL A 1 390 ? 15.646 -9.543 -20.981 1.00 92.19 390 VAL A C 1
ATOM 3091 O O . VAL A 1 390 ? 16.761 -10.045 -21.129 1.00 92.19 390 VAL A O 1
ATOM 3094 N N . TYR A 1 391 ? 15.416 -8.249 -21.176 1.00 89.75 391 TYR A N 1
ATOM 3095 C CA . TYR A 1 391 ? 16.472 -7.326 -21.560 1.00 89.75 391 TYR A CA 1
ATOM 3096 C C . TYR A 1 391 ? 17.111 -6.691 -20.334 1.00 89.75 391 TYR A C 1
ATOM 3098 O O . TYR A 1 391 ? 16.429 -6.221 -19.413 1.00 89.75 391 TYR A O 1
ATOM 3106 N N . VAL A 1 392 ? 18.435 -6.622 -20.359 1.00 91.38 392 VAL A N 1
ATOM 3107 C CA . VAL A 1 392 ? 19.252 -6.085 -19.278 1.00 91.38 392 VAL A CA 1
ATOM 3108 C C . VAL A 1 392 ? 20.224 -5.036 -19.794 1.00 91.38 392 VAL A C 1
ATOM 3110 O O . VAL A 1 392 ? 20.649 -5.075 -20.942 1.00 91.38 392 VAL A O 1
ATOM 3113 N N . SER A 1 393 ? 20.595 -4.096 -18.934 1.00 88.25 393 SER A N 1
ATOM 3114 C CA . SER A 1 393 ? 21.539 -3.032 -19.273 1.00 88.25 393 SER A CA 1
ATOM 3115 C C . SER A 1 393 ? 22.468 -2.733 -18.100 1.00 88.25 393 SER A C 1
ATOM 3117 O O . SER A 1 393 ? 22.054 -2.800 -16.934 1.00 88.25 393 SER A O 1
ATOM 3119 N N . LYS A 1 394 ? 23.728 -2.399 -18.407 1.00 88.75 394 LYS A N 1
ATOM 3120 C CA . LYS A 1 394 ? 24.655 -1.776 -17.445 1.00 88.75 394 LYS A CA 1
ATOM 3121 C C . LYS A 1 394 ? 24.425 -0.273 -17.337 1.00 88.75 394 LYS A C 1
ATOM 3123 O O . LYS A 1 394 ? 24.620 0.301 -16.265 1.00 88.75 394 LYS A O 1
ATOM 3128 N N . ASP A 1 395 ? 23.957 0.350 -18.416 1.00 81.50 395 ASP A N 1
ATOM 3129 C CA . ASP A 1 395 ? 23.620 1.770 -18.479 1.00 81.50 395 ASP A CA 1
ATOM 3130 C C . ASP A 1 395 ? 22.171 2.025 -18.038 1.00 81.50 395 ASP A C 1
ATOM 3132 O O . ASP A 1 395 ? 21.323 2.593 -18.733 1.00 81.50 395 ASP A O 1
ATOM 3136 N N . TYR A 1 396 ? 21.856 1.553 -16.831 1.00 71.19 396 TYR A N 1
ATOM 3137 C CA . TYR A 1 396 ? 20.530 1.748 -16.257 1.00 71.19 396 TYR A CA 1
ATOM 3138 C C . TYR A 1 396 ? 20.246 3.217 -15.920 1.00 71.19 396 TYR A C 1
ATOM 3140 O O . TYR A 1 396 ? 19.099 3.654 -15.995 1.00 71.19 396 TYR A O 1
ATOM 3148 N N . ASN A 1 397 ? 21.289 3.967 -15.546 1.00 64.50 397 ASN A N 1
ATOM 3149 C CA . ASN A 1 397 ? 21.198 5.369 -15.126 1.00 64.50 397 ASN A CA 1
ATOM 3150 C C . ASN A 1 397 ? 21.584 6.360 -16.242 1.00 64.50 397 ASN A C 1
ATOM 3152 O O . ASN A 1 397 ? 21.839 7.524 -15.930 1.00 64.50 397 ASN A O 1
ATOM 3156 N N . GLY A 1 398 ? 21.665 5.912 -17.499 1.00 62.53 398 GLY A N 1
ATOM 3157 C CA . GLY A 1 398 ? 22.032 6.754 -18.635 1.00 62.53 398 GLY A CA 1
ATOM 3158 C C . GLY A 1 398 ? 21.182 8.022 -18.722 1.00 62.53 398 GLY A C 1
ATOM 3159 O O . GLY A 1 398 ? 20.000 8.036 -18.369 1.00 62.53 398 GLY A O 1
ATOM 3160 N N . VAL A 1 399 ? 21.793 9.123 -19.165 1.00 48.47 399 VAL A N 1
ATOM 3161 C CA . VAL A 1 399 ? 21.163 10.457 -19.194 1.00 48.47 399 VAL A CA 1
ATOM 3162 C C . VAL A 1 399 ? 19.896 10.477 -20.062 1.00 48.47 399 VAL A C 1
ATOM 3164 O O . VAL A 1 399 ? 18.975 11.212 -19.724 1.00 48.47 399 VAL A O 1
ATOM 3167 N N . SER A 1 400 ? 19.820 9.619 -21.087 1.00 48.41 400 SER A N 1
ATOM 3168 C CA . SER A 1 400 ? 18.741 9.518 -22.082 1.00 48.41 400 SER A CA 1
ATOM 3169 C C . SER A 1 400 ? 17.469 8.778 -21.636 1.00 48.41 400 SER A C 1
ATOM 3171 O O . SER A 1 400 ? 16.538 8.670 -22.427 1.00 48.41 400 SER A O 1
ATOM 3173 N N . LYS A 1 401 ? 17.406 8.251 -20.405 1.00 60.22 401 LYS A N 1
ATOM 3174 C CA . LYS A 1 401 ? 16.239 7.518 -19.876 1.00 60.22 401 LYS A CA 1
ATOM 3175 C C . LYS A 1 401 ? 15.728 8.248 -18.627 1.00 60.22 401 LYS A C 1
ATOM 3177 O O . LYS A 1 401 ? 16.173 7.941 -17.519 1.00 60.22 401 LYS A O 1
ATOM 3182 N N . GLU A 1 402 ? 14.886 9.271 -18.803 1.00 61.41 402 GLU A N 1
ATOM 3183 C CA . GLU A 1 402 ? 14.488 10.183 -17.715 1.00 61.41 402 GLU A CA 1
ATOM 3184 C C . GLU A 1 402 ? 13.692 9.491 -16.594 1.00 61.41 402 GLU A C 1
ATOM 3186 O O . GLU A 1 402 ? 13.880 9.844 -15.430 1.00 61.41 402 GLU A O 1
ATOM 3191 N N . ARG A 1 403 ? 12.932 8.428 -16.890 1.00 76.12 403 ARG A N 1
ATOM 3192 C CA . ARG A 1 403 ? 12.195 7.576 -15.930 1.00 76.12 403 ARG A CA 1
ATOM 3193 C C . ARG A 1 403 ? 11.390 8.388 -14.935 1.00 76.12 403 ARG A C 1
ATOM 3195 O O . ARG A 1 403 ? 11.386 8.114 -13.733 1.00 76.12 403 ARG A O 1
ATOM 3202 N N . ASN A 1 404 ? 10.738 9.409 -15.460 1.00 84.12 404 ASN A N 1
ATOM 3203 C CA . ASN A 1 404 ? 9.932 10.351 -14.710 1.00 84.12 404 ASN A CA 1
ATOM 3204 C C . ASN A 1 404 ? 8.484 10.364 -15.202 1.00 84.12 404 ASN A C 1
ATOM 3206 O O . ASN A 1 404 ? 7.663 10.971 -14.531 1.00 84.12 404 ASN A O 1
ATOM 3210 N N . ARG A 1 405 ? 8.123 9.675 -16.292 1.00 87.94 405 ARG A N 1
ATOM 3211 C CA . ARG A 1 405 ? 6.777 9.760 -16.863 1.00 87.94 405 ARG A CA 1
ATOM 3212 C C . ARG A 1 405 ? 6.106 8.401 -17.042 1.00 87.94 405 ARG A C 1
ATOM 3214 O O . ARG A 1 405 ? 6.635 7.530 -17.714 1.00 87.94 405 ARG A O 1
ATOM 3221 N N . PHE A 1 406 ? 4.911 8.203 -16.496 1.00 89.69 406 PHE A N 1
ATOM 3222 C CA . PHE A 1 406 ? 4.155 6.958 -16.693 1.00 89.69 406 PHE A CA 1
ATOM 3223 C C . PHE A 1 406 ? 2.653 7.200 -16.785 1.00 89.69 406 PHE A C 1
ATOM 3225 O O . PHE A 1 406 ? 2.131 8.138 -16.183 1.00 89.69 406 PHE A O 1
ATOM 3232 N N . GLU A 1 407 ? 1.953 6.330 -17.508 1.00 93.06 407 GLU A N 1
ATOM 3233 C CA . GLU A 1 407 ? 0.494 6.281 -17.483 1.00 93.06 407 GLU A CA 1
ATOM 3234 C C . GLU A 1 407 ? 0.006 5.379 -16.345 1.00 93.06 407 GLU A C 1
ATOM 3236 O O . GLU A 1 407 ? 0.713 4.510 -15.821 1.00 93.06 407 GLU A O 1
ATOM 3241 N N . PHE A 1 408 ? -1.217 5.622 -15.902 1.00 94.31 408 PHE A N 1
ATOM 3242 C CA . PHE A 1 408 ? -1.930 4.706 -15.034 1.00 94.31 408 PHE A CA 1
ATOM 3243 C C . PHE A 1 408 ? -3.334 4.481 -15.564 1.00 94.31 408 PHE A C 1
ATOM 3245 O O . PHE A 1 408 ? -3.976 5.404 -16.062 1.00 94.31 408 PHE A O 1
ATOM 3252 N N . ASP A 1 409 ? -3.816 3.263 -15.360 1.00 94.56 409 ASP A N 1
ATOM 3253 C CA . ASP A 1 409 ? -5.178 2.845 -15.649 1.00 94.56 409 ASP A CA 1
ATOM 3254 C C . ASP A 1 409 ? -5.957 2.624 -14.348 1.00 94.56 409 ASP A C 1
ATOM 3256 O O . ASP A 1 409 ? -5.395 2.599 -13.244 1.00 94.56 409 ASP A O 1
ATOM 3260 N N . LYS A 1 410 ? -7.264 2.367 -14.490 1.00 94.69 410 LYS A N 1
ATOM 3261 C CA . LYS A 1 410 ? -8.165 1.996 -13.389 1.00 94.69 410 LYS A CA 1
ATOM 3262 C C . LYS A 1 410 ? -8.091 3.001 -12.240 1.00 94.69 410 LYS A C 1
ATOM 3264 O O . LYS A 1 410 ? -7.966 2.616 -11.073 1.00 94.69 410 LYS A O 1
ATOM 3269 N N . ALA A 1 411 ? -8.133 4.286 -12.590 1.00 96.75 411 ALA A N 1
ATOM 3270 C CA . ALA A 1 411 ? -8.153 5.381 -11.637 1.00 96.75 411 ALA A CA 1
ATOM 3271 C C . ALA A 1 411 ? -9.245 5.151 -10.579 1.00 96.75 411 ALA A C 1
ATOM 3273 O O . ALA A 1 411 ? -10.432 5.053 -10.885 1.00 96.75 411 ALA A O 1
ATOM 3274 N N . LEU A 1 412 ? -8.837 5.078 -9.315 1.00 97.31 412 LEU A N 1
ATOM 3275 C CA . LEU A 1 412 ? -9.724 4.964 -8.169 1.00 97.31 412 LEU A CA 1
ATOM 3276 C C . LEU A 1 412 ? -9.459 6.133 -7.238 1.00 97.31 412 LEU A C 1
ATOM 3278 O O . LEU A 1 412 ? -8.431 6.200 -6.570 1.00 97.31 412 LEU A O 1
ATOM 3282 N N . TRP A 1 413 ? -10.431 7.031 -7.148 1.00 97.31 413 TRP A N 1
ATOM 3283 C CA . TRP A 1 413 ? -10.400 8.149 -6.217 1.00 97.31 413 TRP A CA 1
ATOM 3284 C C . TRP A 1 413 ? -11.266 7.832 -5.007 1.00 97.31 413 TRP A C 1
ATOM 3286 O O . TRP A 1 413 ? -12.437 7.482 -5.158 1.00 97.31 413 TRP A O 1
ATOM 3296 N N . ILE A 1 414 ? -10.726 8.009 -3.798 1.00 96.25 414 ILE A N 1
ATOM 3297 C CA . ILE A 1 414 ? -11.451 7.763 -2.541 1.00 96.25 414 ILE A CA 1
ATOM 3298 C C . ILE A 1 414 ? -12.734 8.593 -2.505 1.00 96.25 414 ILE A C 1
ATOM 3300 O O . ILE A 1 414 ? -13.755 8.119 -2.030 1.00 96.25 414 ILE A O 1
ATOM 3304 N N . SER A 1 415 ? -12.727 9.802 -3.074 1.00 93.19 415 SER A N 1
ATOM 3305 C CA . SER A 1 415 ? -13.916 10.661 -3.133 1.00 93.19 415 SER A CA 1
ATOM 3306 C C . SER A 1 415 ? -15.030 10.164 -4.075 1.00 93.19 415 SER A C 1
ATOM 3308 O O . SER A 1 415 ? -16.119 10.735 -4.071 1.00 93.19 415 SER A O 1
ATOM 3310 N N . GLY A 1 416 ? -14.768 9.125 -4.879 1.00 94.44 416 GLY A N 1
ATOM 3311 C CA . GLY A 1 416 ? -15.663 8.604 -5.919 1.00 94.44 416 GLY A CA 1
ATOM 3312 C C . GLY A 1 416 ? -15.620 9.383 -7.238 1.00 94.44 416 GLY A C 1
ATOM 3313 O O . GLY A 1 416 ? -16.309 9.021 -8.183 1.00 94.44 416 GLY A O 1
ATOM 3314 N N . ARG A 1 417 ? -14.821 10.449 -7.311 1.00 94.19 417 ARG A N 1
ATOM 3315 C CA . ARG A 1 417 ? -14.649 11.297 -8.496 1.00 94.19 417 ARG A CA 1
ATOM 3316 C C . ARG A 1 417 ? -13.222 11.819 -8.584 1.00 94.19 417 ARG A C 1
ATOM 3318 O O . ARG A 1 417 ? -12.528 11.895 -7.568 1.00 94.19 417 ARG A O 1
ATOM 3325 N N . TRP A 1 418 ? -12.822 12.225 -9.784 1.00 95.94 418 TRP A N 1
ATOM 3326 C CA . TRP A 1 418 ? -11.558 12.921 -9.994 1.00 95.94 418 TRP A CA 1
ATOM 3327 C C . TRP A 1 418 ? -11.452 14.177 -9.101 1.00 95.94 418 TRP A C 1
ATOM 3329 O O . TRP A 1 418 ? -12.476 14.817 -8.821 1.00 95.94 418 TRP A O 1
ATOM 3339 N N . PRO A 1 419 ? -10.242 14.544 -8.632 1.00 95.19 419 PRO A N 1
ATOM 3340 C CA . PRO A 1 419 ? -10.015 15.753 -7.843 1.00 95.19 419 PRO A CA 1
ATOM 3341 C C . PRO A 1 419 ? -10.526 17.018 -8.552 1.00 95.19 419 PRO A C 1
ATOM 3343 O O . PRO A 1 419 ? -10.488 17.064 -9.781 1.00 95.19 419 PRO A O 1
ATOM 3346 N N . PRO A 1 420 ? -10.953 18.075 -7.829 1.00 92.31 420 PRO A N 1
ATOM 3347 C CA . PRO A 1 420 ? -11.520 19.287 -8.437 1.00 92.31 420 PRO A CA 1
ATOM 3348 C C . PRO A 1 420 ? -10.662 19.964 -9.518 1.00 92.31 420 PRO A C 1
ATOM 3350 O O . PRO A 1 420 ? -11.216 20.650 -10.363 1.00 92.31 420 PRO A O 1
ATOM 3353 N N . GLY A 1 421 ? -9.340 19.760 -9.514 1.00 91.94 421 GLY A N 1
ATOM 3354 C CA . GLY A 1 421 ? -8.425 20.253 -10.553 1.00 91.94 421 GLY A CA 1
ATOM 3355 C C . GLY A 1 421 ? -8.191 19.301 -11.735 1.00 91.94 421 GLY A C 1
ATOM 3356 O O . GLY A 1 421 ? -7.272 19.545 -12.497 1.00 91.94 421 GLY A O 1
ATOM 3357 N N . LEU A 1 422 ? -8.947 18.201 -11.846 1.00 95.25 422 LEU A N 1
ATOM 3358 C CA . LEU A 1 422 ? -8.812 17.146 -12.866 1.00 95.25 422 LEU A CA 1
ATOM 3359 C C . LEU A 1 422 ? -10.185 16.746 -13.451 1.00 95.25 422 LEU A C 1
ATOM 3361 O O . LEU A 1 422 ? -10.538 15.564 -13.516 1.00 95.25 422 LEU A O 1
ATOM 3365 N N . GLN A 1 423 ? -11.032 17.719 -13.793 1.00 94.88 423 GLN A N 1
ATOM 3366 C CA . GLN A 1 423 ? -12.430 17.458 -14.168 1.00 94.88 423 GLN A CA 1
ATOM 3367 C C . GLN A 1 423 ? -12.614 17.120 -15.653 1.00 94.88 423 GLN A C 1
ATOM 3369 O O . GLN A 1 423 ? -13.570 16.414 -15.982 1.00 94.88 423 GLN A O 1
ATOM 3374 N N . ALA A 1 424 ? -11.698 17.543 -16.520 1.00 94.38 424 ALA A N 1
ATOM 3375 C CA . ALA A 1 424 ? -11.698 17.266 -17.952 1.00 94.38 424 ALA A CA 1
ATOM 3376 C C . ALA A 1 424 ? -10.393 16.596 -18.411 1.00 94.38 424 ALA A C 1
ATOM 3378 O O . ALA A 1 424 ? -9.374 16.624 -17.722 1.00 94.38 424 ALA A O 1
ATOM 3379 N N . SER A 1 425 ? -10.434 15.967 -19.588 1.00 94.88 425 SER A N 1
ATOM 3380 C CA . SER A 1 425 ? -9.227 15.467 -20.254 1.00 94.88 425 SER A CA 1
ATOM 3381 C C . SER A 1 425 ? -8.275 16.628 -20.561 1.00 94.88 425 SER A C 1
ATOM 3383 O O . SER A 1 425 ? -8.712 17.680 -21.027 1.00 94.88 425 SER A O 1
ATOM 3385 N N . GLY A 1 426 ? -6.987 16.441 -20.280 1.00 93.75 426 GLY A N 1
ATOM 3386 C CA . GLY A 1 426 ? -5.948 17.462 -20.406 1.00 93.75 426 GLY A CA 1
ATOM 3387 C C . GLY A 1 426 ? -5.754 18.332 -19.160 1.00 93.75 426 GLY A C 1
ATOM 3388 O O . GLY A 1 426 ? -4.705 18.969 -19.042 1.00 93.75 426 GLY A O 1
ATOM 3389 N N . ASP A 1 427 ? -6.696 18.325 -18.207 1.00 96.88 427 ASP A N 1
ATOM 3390 C CA . ASP A 1 427 ? -6.499 18.990 -16.917 1.00 96.88 427 ASP A CA 1
ATOM 3391 C C . ASP A 1 427 ? -5.325 18.355 -16.173 1.00 96.88 427 ASP A C 1
ATOM 3393 O O . ASP A 1 427 ? -5.156 17.131 -16.186 1.00 96.88 427 ASP A O 1
ATOM 3397 N N . ASN A 1 428 ? -4.550 19.185 -15.475 1.00 96.81 428 ASN A N 1
ATOM 3398 C CA . ASN A 1 428 ? -3.423 18.734 -14.676 1.00 96.81 428 ASN A CA 1
ATOM 3399 C C . ASN A 1 428 ? -3.405 19.345 -13.271 1.00 96.81 428 ASN A C 1
ATOM 3401 O O . ASN A 1 428 ? -3.902 20.444 -13.027 1.00 96.81 428 ASN A O 1
ATOM 3405 N N . LEU A 1 429 ? -2.821 18.604 -12.330 1.00 97.50 429 LEU A N 1
ATOM 3406 C CA . LEU A 1 429 ? -2.746 18.973 -10.923 1.00 97.50 429 LEU A CA 1
ATOM 3407 C C . LEU A 1 429 ? -1.420 18.516 -10.318 1.00 97.50 429 LEU A C 1
ATOM 3409 O O . LEU A 1 429 ? -1.000 17.372 -10.493 1.00 97.50 429 LEU A O 1
ATOM 3413 N N . LYS A 1 430 ? -0.786 19.402 -9.545 1.00 98.12 430 LYS A N 1
ATOM 3414 C CA . LYS A 1 430 ? 0.399 19.055 -8.754 1.00 98.12 430 LYS A CA 1
ATOM 3415 C C . LYS A 1 430 ? 0.001 18.244 -7.531 1.00 98.12 430 LYS A C 1
ATOM 3417 O O . LYS A 1 430 ? -0.777 18.716 -6.702 1.00 98.12 430 LYS A O 1
ATOM 3422 N N . LEU A 1 431 ? 0.559 17.048 -7.413 1.00 98.06 431 LEU A N 1
ATOM 3423 C CA . LEU A 1 431 ? 0.313 16.111 -6.324 1.00 98.06 431 LEU A CA 1
ATOM 3424 C C . LEU A 1 431 ? 1.628 15.492 -5.848 1.00 98.06 431 LEU A C 1
ATOM 3426 O O . LEU A 1 431 ? 2.667 15.577 -6.501 1.00 98.06 431 LEU A O 1
ATOM 3430 N N . ARG A 1 432 ? 1.567 14.827 -4.698 1.00 97.75 432 ARG A N 1
ATOM 3431 C CA . ARG A 1 432 ? 2.605 13.898 -4.258 1.00 97.75 432 ARG A CA 1
ATOM 3432 C C . ARG A 1 432 ? 2.195 12.475 -4.602 1.00 97.75 432 ARG A C 1
ATOM 3434 O O . ARG A 1 432 ? 1.030 12.109 -4.467 1.00 97.75 432 ARG A O 1
ATOM 3441 N N . VAL A 1 433 ? 3.154 11.660 -5.013 1.00 96.81 433 VAL A N 1
ATOM 3442 C CA . VAL A 1 433 ? 2.925 10.304 -5.507 1.00 96.81 433 VAL A CA 1
ATOM 3443 C C . VAL A 1 433 ? 3.850 9.313 -4.813 1.00 96.81 433 VAL A C 1
ATOM 3445 O O . VAL A 1 433 ? 5.028 9.593 -4.582 1.00 96.81 433 VAL A O 1
ATOM 3448 N N . LYS A 1 434 ? 3.318 8.128 -4.503 1.00 95.62 434 LYS A N 1
ATOM 3449 C CA . LYS A 1 434 ? 4.106 6.933 -4.180 1.00 95.62 434 LYS A CA 1
ATOM 3450 C C . LYS A 1 434 ? 3.883 5.876 -5.258 1.00 95.62 434 LYS A C 1
ATOM 3452 O O . LYS A 1 434 ? 2.750 5.477 -5.494 1.00 95.62 434 LYS A O 1
ATOM 3457 N N . THR A 1 435 ? 4.965 5.401 -5.863 1.00 92.19 435 THR A N 1
ATOM 3458 C CA . THR A 1 435 ? 4.991 4.327 -6.881 1.00 92.19 435 THR A CA 1
ATOM 3459 C C . THR A 1 435 ? 5.252 2.944 -6.266 1.00 92.19 435 THR A C 1
ATOM 3461 O O . THR A 1 435 ? 5.172 1.916 -6.937 1.00 92.19 435 THR A O 1
ATOM 3464 N N . ARG A 1 436 ? 5.621 2.929 -4.978 1.00 91.31 436 ARG A N 1
ATOM 3465 C CA . ARG A 1 436 ? 5.839 1.761 -4.121 1.00 91.31 436 ARG A CA 1
ATOM 3466 C C . ARG A 1 436 ? 5.732 2.178 -2.652 1.00 91.31 436 ARG A C 1
ATOM 3468 O O . ARG A 1 436 ? 5.837 3.362 -2.328 1.00 91.31 436 ARG A O 1
ATOM 3475 N N . HIS A 1 437 ? 5.588 1.212 -1.749 1.00 91.00 437 HIS A N 1
ATOM 3476 C CA . HIS A 1 437 ? 5.645 1.490 -0.314 1.00 91.00 437 HIS A CA 1
ATOM 3477 C C . HIS A 1 437 ? 7.057 1.928 0.114 1.00 91.00 437 HIS A C 1
ATOM 3479 O O . HIS A 1 437 ? 8.053 1.293 -0.232 1.00 91.00 437 HIS A O 1
ATOM 3485 N N . GLY A 1 438 ? 7.127 3.017 0.878 1.00 90.31 438 GLY A N 1
ATOM 3486 C CA . GLY A 1 438 ? 8.357 3.595 1.407 1.00 90.31 438 GLY A CA 1
ATOM 3487 C C . GLY A 1 438 ? 8.101 4.950 2.080 1.00 90.31 438 GLY A C 1
ATOM 3488 O O . GLY A 1 438 ? 6.969 5.451 2.041 1.00 90.31 438 GLY A O 1
ATOM 3489 N N . PRO A 1 439 ? 9.137 5.550 2.694 1.00 89.75 439 PRO A N 1
ATOM 3490 C CA . PRO A 1 439 ? 9.009 6.806 3.434 1.00 89.75 439 PRO A CA 1
ATOM 3491 C C . PRO A 1 439 ? 8.924 8.045 2.535 1.00 89.75 439 PRO A C 1
ATOM 3493 O O . PRO A 1 439 ? 8.368 9.063 2.942 1.00 89.75 439 PRO A O 1
ATOM 3496 N N . SER A 1 440 ? 9.470 7.970 1.321 1.00 91.44 440 SER A N 1
ATOM 3497 C CA . SER A 1 440 ? 9.570 9.109 0.410 1.00 91.44 440 SER A CA 1
ATOM 3498 C C . SER A 1 440 ? 8.328 9.261 -0.465 1.00 91.44 440 SER A C 1
ATOM 3500 O O . SER A 1 440 ? 7.675 8.281 -0.823 1.00 91.44 440 SER A O 1
ATOM 3502 N N . PHE A 1 441 ? 8.043 10.506 -0.834 1.00 94.56 441 PHE A N 1
ATOM 3503 C CA . PHE A 1 441 ? 7.087 10.872 -1.873 1.00 94.56 441 PHE A CA 1
ATOM 3504 C C . PHE A 1 441 ? 7.851 11.467 -3.051 1.00 94.56 441 PHE A C 1
ATOM 3506 O O . PHE A 1 441 ? 8.877 12.113 -2.845 1.00 94.56 441 PHE A O 1
ATOM 3513 N N . HIS A 1 442 ? 7.306 11.318 -4.252 1.00 94.50 442 HIS A N 1
ATOM 3514 C CA . HIS A 1 442 ? 7.712 12.100 -5.412 1.00 94.50 442 HIS A CA 1
ATOM 3515 C C . HIS A 1 442 ? 6.719 13.240 -5.613 1.00 94.50 442 HIS A C 1
ATOM 3517 O O . HIS A 1 442 ? 5.511 13.018 -5.547 1.00 94.50 442 HIS A O 1
ATOM 3523 N N . ASN A 1 443 ? 7.202 14.452 -5.866 1.00 97.25 443 ASN A N 1
ATOM 3524 C CA . ASN A 1 443 ? 6.344 15.490 -6.428 1.00 97.25 443 ASN A CA 1
ATOM 3525 C C . ASN A 1 443 ? 6.070 15.151 -7.892 1.00 97.25 443 ASN A C 1
ATOM 3527 O O . ASN A 1 443 ? 6.973 14.690 -8.594 1.00 97.25 443 ASN A O 1
ATOM 3531 N N . ALA A 1 444 ? 4.838 15.368 -8.339 1.00 96.56 444 ALA A N 1
ATOM 3532 C CA . ALA A 1 444 ? 4.440 15.055 -9.696 1.00 96.56 444 ALA A CA 1
ATOM 3533 C C . ALA A 1 444 ? 3.349 15.991 -10.216 1.00 96.56 444 ALA A C 1
ATOM 3535 O O . ALA A 1 444 ? 2.515 16.490 -9.456 1.00 96.56 444 ALA A O 1
ATOM 3536 N N . ILE A 1 445 ? 3.320 16.161 -11.532 1.00 97.75 445 ILE A N 1
ATOM 3537 C CA . ILE A 1 445 ? 2.163 16.669 -12.262 1.00 97.75 445 ILE A CA 1
ATOM 3538 C C . ILE A 1 445 ? 1.348 15.455 -12.700 1.00 97.75 445 ILE A C 1
ATOM 3540 O O . ILE A 1 445 ? 1.870 14.542 -13.335 1.00 97.75 445 ILE A O 1
ATOM 3544 N N . VAL A 1 446 ? 0.075 15.420 -12.320 1.00 97.81 446 VAL A N 1
ATOM 3545 C CA . VAL A 1 446 ? -0.868 14.384 -12.745 1.00 97.81 446 VAL A CA 1
ATOM 3546 C C . VAL A 1 446 ? -1.819 15.003 -13.750 1.00 97.81 446 VAL A C 1
ATOM 3548 O O . VAL A 1 446 ? -2.483 15.975 -13.409 1.00 97.81 446 VAL A O 1
ATOM 3551 N N . THR A 1 447 ? -1.901 14.437 -14.947 1.00 97.69 447 THR A N 1
ATOM 3552 C CA . THR A 1 447 ? -2.776 14.891 -16.033 1.00 97.69 447 THR A CA 1
ATOM 3553 C C . THR A 1 447 ? -3.852 13.844 -16.284 1.00 97.69 447 THR A C 1
ATOM 3555 O O . THR A 1 447 ? -3.546 12.660 -16.429 1.00 97.69 447 THR A O 1
ATOM 3558 N N . ARG A 1 448 ? -5.123 14.245 -16.340 1.00 97.50 448 ARG A N 1
ATOM 3559 C CA . ARG A 1 448 ? -6.212 13.324 -16.688 1.00 97.50 448 ARG A CA 1
ATOM 3560 C C . ARG A 1 448 ? -6.216 13.088 -18.195 1.00 97.50 448 ARG A C 1
ATOM 3562 O O . ARG A 1 448 ? -6.248 14.045 -18.963 1.00 97.50 448 ARG A O 1
ATOM 3569 N N . LEU A 1 449 ? -6.214 11.826 -18.616 1.00 94.62 449 LEU A N 1
ATOM 3570 C CA . LEU A 1 449 ? -6.308 11.466 -20.033 1.00 94.62 449 LEU A CA 1
ATOM 3571 C C . LEU A 1 449 ? -7.757 11.159 -20.415 1.00 94.62 449 LEU A C 1
ATOM 3573 O O . LEU A 1 449 ? -8.253 11.690 -21.405 1.00 94.62 449 LEU A O 1
ATOM 3577 N N . ASP A 1 450 ? -8.455 10.369 -19.600 1.00 93.88 450 ASP A N 1
ATOM 3578 C CA . ASP A 1 450 ? -9.880 10.065 -19.758 1.00 93.88 450 ASP A CA 1
ATOM 3579 C C . ASP A 1 450 ? -10.529 9.722 -18.400 1.00 93.88 450 ASP A C 1
ATOM 3581 O O . ASP A 1 450 ? -10.089 10.208 -17.356 1.00 93.88 450 ASP A O 1
ATOM 3585 N N . ASP A 1 451 ? -11.630 8.970 -18.391 1.00 90.50 451 ASP A N 1
ATOM 3586 C CA . ASP A 1 451 ? -12.361 8.621 -17.169 1.00 90.50 451 ASP A CA 1
ATOM 3587 C C . ASP A 1 451 ? -11.609 7.639 -16.266 1.00 90.50 451 ASP A C 1
ATOM 3589 O O . ASP A 1 451 ? -11.748 7.719 -15.042 1.00 90.50 451 ASP A O 1
ATOM 3593 N N . GLU A 1 452 ? -10.785 6.762 -16.842 1.00 92.75 452 GLU A N 1
ATOM 3594 C CA . GLU A 1 452 ? -10.081 5.698 -16.119 1.00 92.75 452 GLU A CA 1
ATOM 3595 C C . GLU A 1 452 ? -8.558 5.844 -16.155 1.00 92.75 452 GLU A C 1
ATOM 3597 O O . GLU A 1 452 ? -7.875 5.186 -15.363 1.00 92.75 452 GLU A O 1
ATOM 3602 N N . ARG A 1 453 ? -8.028 6.692 -17.043 1.00 95.50 453 ARG A N 1
ATOM 3603 C CA . ARG A 1 453 ? -6.593 6.843 -17.279 1.00 95.50 453 ARG A CA 1
ATOM 3604 C C . ARG A 1 453 ? -6.071 8.237 -16.983 1.00 95.50 453 ARG A C 1
ATOM 3606 O O . ARG A 1 453 ? -6.738 9.257 -17.181 1.00 95.50 453 ARG A O 1
ATOM 3613 N N . GLY A 1 454 ? -4.814 8.275 -16.566 1.00 95.25 454 GLY A N 1
ATOM 3614 C CA . GLY A 1 454 ? -4.062 9.505 -16.394 1.00 95.25 454 GLY A CA 1
ATOM 3615 C C . GLY A 1 454 ? -2.578 9.311 -16.656 1.00 95.25 454 GLY A C 1
ATOM 3616 O O . GLY A 1 454 ? -2.078 8.198 -16.788 1.00 95.25 454 GLY A O 1
ATOM 3617 N N . LEU A 1 455 ? -1.879 10.431 -16.710 1.00 95.56 455 LEU A N 1
ATOM 3618 C CA . LEU A 1 455 ? -0.446 10.532 -16.903 1.00 95.56 455 LEU A CA 1
ATOM 3619 C C . LEU A 1 455 ? 0.177 11.150 -15.654 1.00 95.56 455 LEU A C 1
ATOM 3621 O O . LEU A 1 455 ? -0.371 12.095 -15.092 1.00 95.56 455 LEU A O 1
ATOM 3625 N N . VAL A 1 456 ? 1.324 10.638 -15.231 1.00 95.31 456 VAL A N 1
ATOM 3626 C CA . VAL A 1 456 ? 2.109 11.173 -14.120 1.00 95.31 456 VAL A CA 1
ATOM 3627 C C . VAL A 1 456 ? 3.478 11.571 -14.637 1.00 95.31 456 VAL A C 1
ATOM 3629 O O . VAL A 1 456 ? 4.158 10.753 -15.246 1.00 95.31 456 VAL A O 1
ATOM 3632 N N . GLU A 1 457 ? 3.888 12.799 -14.340 1.00 93.50 457 GLU A N 1
ATOM 3633 C CA . GLU A 1 457 ? 5.213 13.349 -14.623 1.00 93.50 457 GLU A CA 1
ATOM 3634 C C . GLU A 1 457 ? 5.875 13.744 -13.298 1.00 93.50 457 GLU A C 1
ATOM 3636 O O . GLU A 1 457 ? 5.478 14.710 -12.649 1.00 93.50 457 GLU A O 1
ATOM 3641 N N . LEU A 1 458 ? 6.850 12.955 -12.859 1.00 92.12 458 LEU A N 1
ATOM 3642 C CA . LEU A 1 458 ? 7.619 13.138 -11.635 1.00 92.12 458 LEU A CA 1
ATOM 3643 C C . LEU A 1 458 ? 8.649 14.267 -11.805 1.00 92.12 458 LEU A C 1
ATOM 3645 O O . LEU A 1 458 ? 9.322 14.361 -12.829 1.00 92.12 458 LEU A O 1
ATOM 3649 N N . GLU A 1 459 ? 8.841 15.085 -10.770 1.00 91.19 459 GLU A N 1
ATOM 3650 C CA . GLU A 1 459 ? 9.915 16.098 -10.752 1.00 91.19 459 GLU A CA 1
ATOM 3651 C C . GLU A 1 459 ? 11.313 15.456 -10.677 1.00 91.19 459 GLU A C 1
ATOM 3653 O O . GLU A 1 459 ? 12.297 16.018 -11.154 1.00 91.19 459 GLU A O 1
ATOM 3658 N N . GLU A 1 460 ? 11.402 14.262 -10.087 1.00 86.00 460 GLU A N 1
ATOM 3659 C CA . GLU A 1 460 ? 12.635 13.494 -9.928 1.00 86.00 460 GLU A CA 1
ATOM 3660 C C . GLU A 1 460 ? 12.519 12.122 -10.600 1.00 86.00 460 GLU A C 1
ATOM 3662 O O . GLU A 1 460 ? 11.434 11.554 -10.717 1.00 86.00 460 GLU A O 1
ATOM 3667 N N . ARG A 1 461 ? 13.662 11.544 -10.985 1.00 80.12 461 ARG A N 1
ATOM 3668 C CA . ARG A 1 461 ? 13.715 10.208 -11.598 1.00 80.12 461 ARG A CA 1
ATOM 3669 C C . ARG A 1 461 ? 13.346 9.117 -10.586 1.00 80.12 461 ARG A C 1
ATOM 3671 O O . ARG A 1 461 ? 13.911 9.084 -9.490 1.00 80.12 461 ARG A O 1
ATOM 3678 N N . ASP A 1 462 ? 12.520 8.148 -10.985 1.00 77.94 462 ASP A N 1
ATOM 3679 C CA . ASP A 1 462 ? 12.253 6.929 -10.208 1.00 77.94 462 ASP A CA 1
ATOM 3680 C C . ASP A 1 462 ? 12.811 5.690 -10.929 1.00 77.94 462 ASP A C 1
ATOM 3682 O O . ASP A 1 462 ? 12.526 5.390 -12.087 1.00 77.94 462 ASP A O 1
ATOM 3686 N N . LYS A 1 463 ? 13.639 4.928 -10.211 1.00 67.25 463 LYS A N 1
ATOM 3687 C CA . LYS A 1 463 ? 14.349 3.759 -10.740 1.00 67.25 463 LYS A CA 1
ATOM 3688 C C . LYS A 1 463 ? 13.513 2.485 -10.825 1.00 67.25 463 LYS A C 1
ATOM 3690 O O . LYS A 1 463 ? 14.086 1.465 -11.184 1.00 67.25 463 LYS A O 1
ATOM 3695 N N . GLY A 1 464 ? 12.233 2.464 -10.480 1.00 66.94 464 GLY A N 1
ATOM 3696 C CA . GLY A 1 464 ? 11.486 1.204 -10.395 1.00 66.94 464 GLY A CA 1
ATOM 3697 C C . GLY A 1 464 ? 10.028 1.300 -10.814 1.00 66.94 464 GLY A C 1
ATOM 3698 O O . GLY A 1 464 ? 9.196 0.619 -10.208 1.00 66.94 464 GLY A O 1
ATOM 3699 N N . LEU A 1 465 ? 9.688 2.191 -11.744 1.00 82.69 465 LEU A N 1
ATOM 3700 C CA . LEU A 1 465 ? 8.353 2.226 -12.341 1.00 82.69 465 LEU A CA 1
ATOM 3701 C C . LEU A 1 465 ? 8.093 0.872 -13.014 1.00 82.69 465 LEU A C 1
ATOM 3703 O O . LEU A 1 465 ? 8.788 0.500 -13.958 1.00 82.69 465 LEU A O 1
ATOM 3707 N N . ALA A 1 466 ? 7.153 0.102 -12.471 1.00 82.38 466 ALA A N 1
ATOM 3708 C CA . ALA A 1 466 ? 6.872 -1.258 -12.912 1.00 82.38 466 ALA A CA 1
ATOM 3709 C C . ALA A 1 466 ? 5.379 -1.398 -13.200 1.00 82.38 466 ALA A C 1
ATOM 3711 O O . ALA A 1 466 ? 4.553 -1.155 -12.319 1.00 82.38 466 ALA A O 1
ATOM 3712 N N . ALA A 1 467 ? 5.039 -1.818 -14.421 1.00 86.62 467 ALA A N 1
ATOM 3713 C CA . ALA A 1 467 ? 3.653 -2.064 -14.796 1.00 86.62 467 ALA A CA 1
ATOM 3714 C C . ALA A 1 467 ? 2.996 -3.072 -13.836 1.00 86.62 467 ALA A C 1
ATOM 3716 O O . ALA A 1 467 ? 3.618 -4.066 -13.448 1.00 86.62 467 ALA A O 1
ATOM 3717 N N . GLY A 1 468 ? 1.744 -2.819 -13.449 1.00 88.31 468 GLY A N 1
ATOM 3718 C CA . GLY A 1 468 ? 0.996 -3.619 -12.468 1.00 88.31 468 GLY A CA 1
ATOM 3719 C C . GLY A 1 468 ? 1.222 -3.242 -10.997 1.00 88.31 468 GLY A C 1
ATOM 3720 O O . GLY A 1 468 ? 0.442 -3.672 -10.143 1.00 88.31 468 GLY A O 1
ATOM 3721 N N . GLN A 1 469 ? 2.230 -2.413 -10.683 1.00 91.69 469 GLN A N 1
ATOM 3722 C CA . GLN A 1 469 ? 2.278 -1.717 -9.392 1.00 91.69 469 GLN A CA 1
ATOM 3723 C C . GLN A 1 469 ? 1.234 -0.600 -9.350 1.00 91.69 469 GLN A C 1
ATOM 3725 O O . GLN A 1 469 ? 0.587 -0.285 -10.347 1.00 91.69 469 GLN A O 1
ATOM 3730 N N . PHE A 1 470 ? 1.059 -0.000 -8.177 1.00 94.88 470 PHE A N 1
ATOM 3731 C CA . PHE A 1 470 ? 0.104 1.077 -7.977 1.00 94.88 470 PHE A CA 1
ATOM 3732 C C . PHE A 1 470 ? 0.832 2.405 -7.799 1.00 94.88 470 PHE A C 1
ATOM 3734 O O . PHE A 1 470 ? 1.864 2.492 -7.139 1.00 94.88 470 PHE A O 1
ATOM 3741 N N . SER A 1 471 ? 0.247 3.447 -8.367 1.00 96.00 471 SER A N 1
ATOM 3742 C CA . SER A 1 471 ? 0.559 4.829 -8.054 1.00 96.00 471 SER A CA 1
ATOM 3743 C C . SER A 1 471 ? -0.482 5.320 -7.058 1.00 96.00 471 SER A C 1
ATOM 3745 O O . SER A 1 471 ? -1.672 5.303 -7.363 1.00 96.00 471 SER A O 1
ATOM 3747 N N . ALA A 1 472 ? -0.064 5.687 -5.849 1.00 98.06 472 ALA A N 1
ATOM 3748 C CA . ALA A 1 472 ? -0.928 6.274 -4.829 1.00 98.06 472 ALA A CA 1
ATOM 3749 C C . ALA A 1 472 ? -0.743 7.794 -4.815 1.00 98.06 472 ALA A C 1
ATOM 3751 O O . ALA A 1 472 ? 0.388 8.282 -4.745 1.00 98.06 472 ALA A O 1
ATOM 3752 N N . PHE A 1 473 ? -1.853 8.528 -4.858 1.00 98.44 473 PHE A N 1
ATOM 3753 C CA . PHE A 1 473 ? -1.884 9.981 -5.001 1.00 98.44 473 PHE A CA 1
ATOM 3754 C C . PHE A 1 473 ? -2.201 10.656 -3.673 1.00 98.44 473 PHE A C 1
ATOM 3756 O O . PHE A 1 473 ? -3.111 10.239 -2.953 1.00 98.44 473 PHE A O 1
ATOM 3763 N N . TYR A 1 474 ? -1.478 11.727 -3.370 1.00 98.50 474 TYR A N 1
ATOM 3764 C CA . TYR A 1 474 ? -1.581 12.466 -2.123 1.00 98.50 474 TYR A CA 1
ATOM 3765 C C . TYR A 1 474 ? -1.546 13.966 -2.375 1.00 98.50 474 TYR A C 1
ATOM 3767 O O . TYR A 1 474 ? -0.857 14.443 -3.276 1.00 98.50 474 TYR A O 1
ATOM 3775 N N . ASP A 1 475 ? -2.225 14.726 -1.526 1.00 96.50 475 ASP A N 1
ATOM 3776 C CA . ASP A 1 475 ? -1.961 16.159 -1.435 1.00 96.50 475 ASP A CA 1
ATOM 3777 C C . ASP A 1 475 ? -0.714 16.455 -0.580 1.00 96.50 475 ASP A C 1
ATOM 3779 O O . ASP A 1 475 ? -0.058 15.560 -0.028 1.00 96.50 475 ASP A O 1
ATOM 3783 N N . TYR A 1 476 ? -0.364 17.736 -0.466 1.00 94.81 476 TYR A N 1
ATOM 3784 C CA . TYR A 1 476 ? 0.792 18.191 0.310 1.00 94.81 476 TYR A CA 1
ATOM 3785 C C . TYR A 1 476 ? 0.595 18.102 1.833 1.00 94.81 476 TYR A C 1
ATOM 3787 O O . TYR A 1 476 ? 1.578 18.102 2.572 1.00 94.81 476 TYR A O 1
ATOM 3795 N N . GLU A 1 477 ? -0.637 17.908 2.310 1.00 93.25 477 GLU A N 1
ATOM 3796 C CA . GLU A 1 477 ? -0.960 17.749 3.734 1.00 93.25 477 GLU A CA 1
ATOM 3797 C C . GLU A 1 477 ? -1.016 16.282 4.193 1.00 93.25 477 GLU A C 1
ATOM 3799 O O . GLU A 1 477 ? -1.291 15.989 5.361 1.00 93.25 477 GLU A O 1
ATOM 3804 N N . GLY A 1 478 ? -0.776 15.344 3.276 1.00 94.06 478 GLY A N 1
ATOM 3805 C CA . GLY A 1 478 ? -0.702 13.914 3.571 1.00 94.06 478 GLY A CA 1
ATOM 3806 C C . GLY A 1 478 ? -2.053 13.209 3.517 1.00 94.06 478 GLY A C 1
ATOM 3807 O O . GLY A 1 478 ? -2.174 12.103 4.044 1.00 94.06 478 GLY A O 1
ATOM 3808 N N . ARG A 1 479 ? -3.072 13.810 2.888 1.00 97.25 479 ARG A N 1
ATOM 3809 C CA . ARG A 1 479 ? -4.307 13.095 2.549 1.00 97.25 479 ARG A CA 1
ATOM 3810 C C . ARG A 1 479 ? -4.075 12.262 1.300 1.00 97.25 479 ARG A C 1
ATOM 3812 O O . ARG A 1 479 ? -3.648 12.783 0.273 1.00 97.25 479 ARG A O 1
ATOM 3819 N N . CYS A 1 480 ? -4.370 10.974 1.390 1.00 98.38 480 CYS A N 1
ATOM 3820 C CA . CYS A 1 480 ? -4.441 10.087 0.244 1.00 98.38 480 CYS A CA 1
ATOM 3821 C C . CYS A 1 480 ? -5.743 10.369 -0.509 1.00 98.38 480 CYS A C 1
ATOM 3823 O O . CYS A 1 480 ? -6.830 10.343 0.068 1.00 98.38 480 CYS A O 1
ATOM 3825 N N . LEU A 1 481 ? -5.618 10.664 -1.797 1.00 98.06 481 LEU A N 1
ATOM 3826 C CA . LEU A 1 481 ? -6.733 10.983 -2.681 1.00 98.06 481 LEU A CA 1
ATOM 3827 C C . LEU A 1 481 ? -7.256 9.734 -3.398 1.00 98.06 481 LEU A C 1
ATOM 3829 O O . LEU A 1 481 ? -8.433 9.683 -3.756 1.00 98.06 481 LEU A O 1
ATOM 3833 N N . GLY A 1 482 ? -6.398 8.734 -3.599 1.00 97.81 482 GLY A N 1
ATOM 3834 C CA . GLY A 1 482 ? -6.719 7.531 -4.355 1.00 97.81 482 GLY A CA 1
ATOM 3835 C C . GLY A 1 482 ? -5.485 6.839 -4.920 1.00 97.81 482 GLY A C 1
ATOM 3836 O O . GLY A 1 482 ? -4.355 7.099 -4.499 1.00 97.81 482 GLY A O 1
ATOM 3837 N N . SER A 1 483 ? -5.705 5.971 -5.902 1.00 97.94 483 SER A N 1
ATOM 3838 C CA . SER A 1 483 ? -4.654 5.241 -6.606 1.00 97.94 483 SER A CA 1
ATOM 3839 C C . SER A 1 483 ? -5.021 4.922 -8.055 1.00 97.94 483 SER A C 1
ATOM 3841 O O . SER A 1 483 ? -6.180 5.000 -8.447 1.00 97.94 483 SER A O 1
ATOM 3843 N N . GLY A 1 484 ? -4.026 4.526 -8.842 1.00 96.88 484 GLY A N 1
ATOM 3844 C CA . GLY A 1 484 ? -4.181 3.948 -10.176 1.00 96.88 484 GLY A CA 1
ATOM 3845 C C . GLY A 1 484 ? -3.160 2.834 -10.388 1.00 96.88 484 GLY A C 1
ATOM 3846 O O . GLY A 1 484 ? -2.116 2.815 -9.732 1.00 96.88 484 GLY A O 1
ATOM 3847 N N . THR A 1 485 ? -3.450 1.884 -11.270 1.00 95.38 485 THR A N 1
ATOM 3848 C CA . THR A 1 485 ? -2.489 0.837 -11.634 1.00 95.38 485 THR A CA 1
ATOM 3849 C C . THR A 1 485 ? -1.553 1.384 -12.697 1.00 95.38 485 THR A C 1
ATOM 3851 O O . THR A 1 485 ? -2.013 1.807 -13.748 1.00 95.38 485 THR A O 1
ATOM 3854 N N . ILE A 1 486 ? -0.248 1.359 -12.443 1.00 92.88 486 ILE A N 1
ATOM 3855 C CA . ILE A 1 486 ? 0.767 1.811 -13.395 1.00 92.88 486 ILE A CA 1
ATOM 3856 C C . ILE A 1 486 ? 0.655 0.959 -14.665 1.00 92.88 486 ILE A C 1
ATOM 3858 O O . ILE A 1 486 ? 0.833 -0.267 -14.620 1.00 92.88 486 ILE A O 1
ATOM 3862 N N . SER A 1 487 ? 0.358 1.624 -15.776 1.00 84.56 487 SER A N 1
ATOM 3863 C CA . SER A 1 487 ? 0.342 1.077 -17.122 1.00 84.56 487 SER A CA 1
ATOM 3864 C C . SER A 1 487 ? 1.542 1.654 -17.857 1.00 84.56 487 SER A C 1
ATOM 3866 O O . SER A 1 487 ? 1.801 2.854 -17.878 1.00 84.56 487 SER A O 1
ATOM 3868 N N . CYS A 1 488 ? 2.381 0.781 -18.386 1.00 67.12 488 CYS A N 1
ATOM 3869 C CA . CYS A 1 488 ? 3.522 1.218 -19.166 1.00 67.12 488 CYS A CA 1
ATOM 3870 C C . CYS A 1 488 ? 3.513 0.417 -20.445 1.00 67.12 488 CYS A C 1
ATOM 3872 O O . CYS A 1 488 ? 3.931 -0.740 -20.468 1.00 67.12 488 CYS A O 1
ATOM 3874 N N . ASP A 1 489 ? 2.987 1.052 -21.478 1.00 51.84 489 ASP A N 1
ATOM 3875 C CA . ASP A 1 489 ? 3.159 0.603 -22.841 1.00 51.84 489 ASP A CA 1
ATOM 3876 C C . ASP A 1 489 ? 4.313 1.406 -23.443 1.00 51.84 489 ASP A C 1
ATOM 3878 O O . ASP A 1 489 ? 4.356 2.632 -23.335 1.00 51.84 489 ASP A O 1
ATOM 3882 N N . ILE A 1 490 ? 5.265 0.708 -24.062 1.00 51.16 490 ILE A N 1
ATOM 3883 C CA . ILE A 1 490 ? 6.232 1.345 -24.951 1.00 51.16 490 ILE A CA 1
ATOM 3884 C C . ILE A 1 490 ? 5.657 1.412 -26.357 1.00 51.16 490 ILE A C 1
ATOM 3886 O O . ILE A 1 490 ? 5.067 0.449 -26.854 1.00 51.16 490 ILE A O 1
ATOM 3890 N N . SER A 1 491 ? 5.911 2.530 -27.034 1.00 40.66 491 SER A N 1
ATOM 3891 C CA . SER A 1 491 ? 5.832 2.580 -28.487 1.00 40.66 491 SER A CA 1
ATOM 3892 C C . SER A 1 491 ? 7.076 1.911 -29.076 1.00 40.66 491 SER A C 1
ATOM 3894 O O . SER A 1 491 ? 8.197 2.282 -28.744 1.00 40.66 491 SER A O 1
ATOM 3896 N N . ILE A 1 492 ? 6.906 0.949 -29.989 1.00 41.25 492 ILE A N 1
ATOM 3897 C CA . ILE A 1 492 ? 8.007 0.256 -30.702 1.00 41.25 492 ILE A CA 1
ATOM 3898 C C . ILE A 1 492 ? 9.032 1.246 -31.300 1.00 41.25 492 ILE A C 1
ATOM 3900 O O . ILE A 1 492 ? 10.215 0.924 -31.429 1.00 41.25 492 ILE A O 1
ATOM 3904 N N . LEU A 1 493 ? 8.595 2.469 -31.614 1.00 37.72 493 LEU A N 1
ATOM 3905 C CA . LEU A 1 493 ? 9.421 3.550 -32.151 1.00 37.72 493 LEU A CA 1
ATOM 3906 C C . LEU A 1 493 ? 10.527 4.033 -31.192 1.00 37.72 493 LEU A C 1
ATOM 3908 O O . LEU A 1 493 ? 11.529 4.561 -31.669 1.00 37.72 493 LEU A O 1
ATOM 3912 N N . ASP A 1 494 ? 10.392 3.799 -29.883 1.00 49.56 494 ASP A N 1
ATOM 3913 C CA . ASP A 1 494 ? 11.334 4.261 -28.850 1.00 49.56 494 ASP A CA 1
ATOM 3914 C C . ASP A 1 494 ? 12.459 3.247 -28.541 1.00 49.56 494 ASP A C 1
ATOM 3916 O O . ASP A 1 494 ? 13.324 3.488 -27.695 1.00 49.56 494 ASP A O 1
ATOM 3920 N N . LEU A 1 495 ? 12.475 2.090 -29.216 1.00 59.03 495 LEU A N 1
ATOM 3921 C CA . LEU A 1 495 ? 13.500 1.052 -29.043 1.00 59.03 495 LEU A CA 1
ATOM 3922 C C . LEU A 1 495 ? 14.761 1.316 -29.891 1.00 59.03 495 LEU A C 1
ATOM 3924 O O . LEU A 1 495 ? 14.652 1.865 -30.988 1.00 59.03 495 LEU A O 1
ATOM 3928 N N . PRO A 1 496 ? 15.961 0.869 -29.464 1.00 63.88 496 PRO A N 1
ATOM 3929 C CA . PRO A 1 496 ? 17.147 0.851 -30.323 1.00 63.88 496 PRO A CA 1
ATOM 3930 C C . PRO A 1 496 ? 16.884 0.108 -31.639 1.00 63.88 496 PRO A C 1
ATOM 3932 O O . PRO A 1 496 ? 16.173 -0.901 -31.658 1.00 63.88 496 PRO A O 1
ATOM 3935 N N . ARG A 1 497 ? 17.486 0.569 -32.744 1.00 66.38 497 ARG A N 1
ATOM 3936 C CA . ARG A 1 497 ? 17.281 -0.013 -34.088 1.00 66.38 497 ARG A CA 1
ATOM 3937 C C . ARG A 1 497 ? 17.635 -1.499 -34.140 1.00 66.38 497 ARG A C 1
ATOM 3939 O O . ARG A 1 497 ? 17.029 -2.257 -34.893 1.00 66.38 497 ARG A O 1
ATOM 3946 N N . GLU A 1 498 ? 18.614 -1.908 -33.345 1.00 70.06 498 GLU A N 1
ATOM 3947 C CA . GLU A 1 498 ? 19.065 -3.285 -33.179 1.00 70.06 498 GLU A CA 1
ATOM 3948 C C . GLU A 1 498 ? 17.943 -4.167 -32.618 1.00 70.06 498 GLU A C 1
ATOM 3950 O O . GLU A 1 498 ? 17.731 -5.266 -33.121 1.00 70.06 498 GLU A O 1
ATOM 3955 N N . ILE A 1 499 ? 17.174 -3.663 -31.645 1.00 65.38 499 ILE A N 1
ATOM 3956 C CA . ILE A 1 499 ? 16.013 -4.362 -31.077 1.00 65.38 499 ILE A CA 1
ATOM 3957 C C . ILE A 1 499 ? 14.824 -4.305 -32.037 1.00 65.38 499 ILE A C 1
ATOM 3959 O O . ILE A 1 499 ? 14.199 -5.337 -32.258 1.00 65.38 499 ILE A O 1
ATOM 3963 N N . GLN A 1 500 ? 14.556 -3.156 -32.670 1.00 63.62 500 GLN A N 1
ATOM 3964 C CA . GLN A 1 500 ? 13.459 -3.017 -33.642 1.00 63.62 500 GLN A CA 1
ATOM 3965 C C . GLN A 1 500 ? 13.539 -4.062 -34.770 1.00 63.62 500 GLN A C 1
ATOM 3967 O O . GLN A 1 500 ? 12.519 -4.573 -35.220 1.00 63.62 500 GLN A O 1
ATOM 3972 N N . ARG A 1 501 ? 14.754 -4.424 -35.210 1.00 63.38 501 ARG A N 1
ATOM 3973 C CA . ARG A 1 501 ? 14.976 -5.471 -36.227 1.00 63.38 501 ARG A CA 1
ATOM 3974 C C . ARG A 1 501 ? 14.699 -6.889 -35.727 1.00 63.38 501 ARG A C 1
ATOM 3976 O O . ARG A 1 501 ? 14.386 -7.754 -36.539 1.00 63.38 501 ARG A O 1
ATOM 3983 N N . LEU A 1 502 ? 14.846 -7.136 -34.427 1.00 60.97 502 LEU A N 1
ATOM 3984 C CA . LEU A 1 502 ? 14.569 -8.436 -33.806 1.00 60.97 502 LEU A CA 1
ATOM 3985 C C . LEU A 1 502 ? 13.068 -8.635 -33.545 1.00 60.97 502 LEU A C 1
ATOM 3987 O O . LEU A 1 502 ? 12.615 -9.765 -33.381 1.00 60.97 502 LEU A O 1
ATOM 3991 N N . THR A 1 503 ? 12.293 -7.551 -33.532 1.00 55.50 503 THR A N 1
ATOM 3992 C CA . THR A 1 503 ? 10.880 -7.525 -33.146 1.00 55.50 503 THR A CA 1
ATOM 3993 C C . THR A 1 503 ? 10.017 -7.284 -34.390 1.00 55.50 503 THR A C 1
ATOM 3995 O O . THR A 1 503 ? 9.605 -6.160 -34.658 1.00 55.50 503 THR A O 1
ATOM 3998 N N . SER A 1 504 ? 9.808 -8.320 -35.209 1.00 42.84 504 SER A N 1
ATOM 3999 C CA . SER A 1 504 ? 8.967 -8.233 -36.420 1.00 42.84 504 SER A CA 1
ATOM 4000 C C . SER A 1 504 ? 7.457 -8.172 -36.109 1.00 42.84 504 SER A C 1
ATOM 4002 O O . SER A 1 504 ? 7.034 -8.400 -34.975 1.00 42.84 504 SER A O 1
ATOM 4004 N N . ASP A 1 505 ? 6.669 -7.789 -37.121 1.00 42.00 505 ASP A N 1
ATOM 4005 C CA . ASP A 1 505 ? 5.273 -7.325 -37.078 1.00 42.00 505 ASP A CA 1
ATOM 4006 C C . ASP A 1 505 ? 4.346 -8.079 -36.100 1.00 42.00 505 ASP A C 1
ATOM 4008 O O . ASP A 1 505 ? 4.098 -9.273 -36.259 1.00 42.00 505 ASP A O 1
ATOM 4012 N N . SER A 1 506 ? 3.776 -7.327 -35.140 1.00 38.03 506 SER A N 1
ATOM 4013 C CA . SER A 1 506 ? 2.759 -7.662 -34.104 1.00 38.03 506 SER A CA 1
ATOM 4014 C C . SER A 1 506 ? 3.212 -7.719 -32.632 1.00 38.03 506 SER A C 1
ATOM 4016 O O . SER A 1 506 ? 2.372 -7.894 -31.745 1.00 38.03 506 SER A O 1
ATOM 4018 N N . VAL A 1 507 ? 4.490 -7.485 -32.316 1.00 42.50 507 VAL A N 1
ATOM 4019 C CA . VAL A 1 507 ? 5.006 -7.643 -30.940 1.00 42.50 507 VAL A CA 1
ATOM 4020 C C . VAL A 1 507 ? 4.869 -6.365 -30.095 1.00 42.50 507 VAL A C 1
ATOM 4022 O O . VAL A 1 507 ? 5.594 -5.392 -30.287 1.00 42.50 507 VAL A O 1
ATOM 4025 N N . ARG A 1 508 ? 3.979 -6.377 -29.089 1.00 47.12 508 ARG A N 1
ATOM 4026 C CA . ARG A 1 508 ? 4.000 -5.395 -27.986 1.00 47.12 508 ARG A CA 1
ATOM 4027 C C . ARG A 1 508 ? 5.123 -5.755 -27.008 1.00 47.12 508 ARG A C 1
ATOM 4029 O O . ARG A 1 508 ? 4.958 -6.658 -26.189 1.00 47.12 508 ARG A O 1
ATOM 4036 N N . LEU A 1 509 ? 6.252 -5.050 -27.069 1.00 46.53 509 LEU A N 1
ATOM 4037 C CA . LEU A 1 509 ? 7.262 -5.116 -26.009 1.00 46.53 509 LEU A CA 1
ATOM 4038 C C . LEU A 1 509 ? 6.796 -4.337 -24.782 1.00 46.53 509 LEU A C 1
ATOM 4040 O O . LEU A 1 509 ? 6.491 -3.152 -24.873 1.00 46.53 509 LEU A O 1
ATOM 4044 N N . GLN A 1 510 ? 6.844 -4.975 -23.612 1.00 49.34 510 GLN A N 1
ATOM 4045 C CA . GLN A 1 510 ? 6.824 -4.276 -22.325 1.00 49.34 510 GLN A CA 1
ATOM 4046 C C . GLN A 1 510 ? 8.249 -3.830 -22.000 1.00 49.34 510 GLN A C 1
ATOM 4048 O O . GLN A 1 510 ? 8.914 -4.317 -21.079 1.00 49.34 510 GLN A O 1
ATOM 4053 N N . ALA A 1 511 ? 8.768 -2.945 -22.835 1.00 45.12 511 ALA A N 1
ATOM 4054 C CA . ALA A 1 511 ? 9.976 -2.219 -22.523 1.00 45.12 511 ALA A CA 1
ATOM 4055 C C . ALA A 1 511 ? 9.572 -0.940 -21.764 1.00 45.12 511 ALA A C 1
ATOM 4057 O O . ALA A 1 511 ? 8.447 -0.479 -21.903 1.00 45.12 511 ALA A O 1
ATOM 4058 N N . HIS A 1 512 ? 10.426 -0.413 -20.887 1.00 45.81 512 HIS A N 1
ATOM 4059 C CA . HIS A 1 512 ? 10.147 0.832 -20.167 1.00 45.81 512 HIS A CA 1
ATOM 4060 C C . HIS A 1 512 ? 11.246 1.855 -20.451 1.00 45.81 512 HIS A C 1
ATOM 4062 O O . HIS A 1 512 ? 12.386 1.705 -20.006 1.00 45.81 512 HIS A O 1
ATOM 4068 N N . VAL A 1 513 ? 10.860 2.927 -21.133 1.00 36.34 513 VAL A N 1
ATOM 4069 C CA . VAL A 1 513 ? 11.481 4.243 -21.051 1.00 36.34 513 VAL A CA 1
ATOM 4070 C C . VAL A 1 513 ? 10.332 5.156 -20.659 1.00 36.34 513 VAL A C 1
ATOM 4072 O O . VAL A 1 513 ? 9.656 5.743 -21.492 1.00 36.34 513 VAL A O 1
ATOM 4075 N N . CYS A 1 514 ? 10.031 5.125 -19.366 1.00 34.09 514 CYS A N 1
ATOM 4076 C CA . CYS A 1 514 ? 9.360 6.238 -18.717 1.00 34.09 514 CYS A CA 1
ATOM 4077 C C . CYS A 1 514 ? 10.305 7.438 -18.672 1.00 34.09 514 CYS A C 1
ATOM 4079 O O . CYS A 1 514 ? 11.533 7.205 -18.807 1.00 34.09 514 CYS A O 1
#

Sequence (514 aa):
MKSMREESLSPSSRVPGCTSVTHLIVKLNQDNCIEIEGYSDARISRGLLALFVIGLHRCSTEDALKVDASELLAATALPETIGSSRITGLASILRELQKRVRALESSKTTLLGCNDQDLAGRWSDRQGEDVAVLLSGGVDSSVAMRLIMESGARPHPFYIKIWLDDEMAHMGECPWEEDIEYASAVCRQAGVKLQDVPFQRAYWDEVVSYTVEEARRGRTPNPDIMCNSRIKFGAFYNRIGKHFDRIVTGHYAQAIRDLNGRVELRTSPDVMKDQTYFLAHLKQEQLKTVCFPVGRYTKEKVRQFAQHYDLPNQNRRDSQGICFLGKLKFDEFLGHHLGYRKGSLVEFETGKELGYHNGFWFFTLGQRRGVGLSGGPWYVVAKDVSQNVVYVSKDYNGVSKERNRFEFDKALWISGRWPPGLQASGDNLKLRVKTRHGPSFHNAIVTRLDDERGLVELEERDKGLAAGQFSAFYDYEGRCLGSGTISCDISILDLPREIQRLTSDSVRLQAHVC